Protein AF-A0A916HKD6-F1 (afdb_monomer)

Solvent-accessible surface area (backbone atoms only — not comparable to full-atom values): 30938 Å² total; per-residue (Å²): 142,80,74,64,63,62,53,51,51,52,51,53,52,51,50,53,53,54,55,63,73,72,63,88,86,63,81,75,52,59,61,55,48,50,50,51,52,49,51,52,51,51,53,47,52,54,49,51,66,72,70,66,74,76,74,79,41,57,72,29,23,25,26,80,84,35,27,80,86,79,29,80,22,38,88,93,34,16,16,36,40,67,50,59,36,58,72,70,51,49,70,57,11,33,33,41,30,47,62,38,78,42,83,43,64,35,68,41,74,64,67,75,81,81,56,49,26,38,34,42,33,38,72,66,30,31,94,48,19,33,38,34,12,79,45,56,30,23,17,30,39,37,31,37,24,42,39,36,45,35,14,32,21,26,24,31,3,6,37,82,87,46,104,72,30,0,12,19,33,29,35,50,52,80,86,61,79,36,34,40,39,42,29,48,26,36,26,31,50,8,32,88,46,8,21,36,35,36,38,56,34,43,36,29,40,39,32,36,28,43,29,33,50,11,24,4,20,38,38,42,36,24,61,40,90,41,87,35,63,22,37,40,29,25,24,42,26,32,49,8,46,36,77,33,3,20,31,33,37,37,36,38,93,87,26,49,35,38,36,40,38,31,21,24,31,24,30,50,6,29,13,45,43,2,0,14,30,24,37,49,25,51,34,39,37,41,32,13,21,29,22,32,76,22,38,31,76,78,41,34,31,16,63,20,78,71,34,73,79,46,46,66,29,17,24,34,36,56,74,46,86,53,46,75,43,66,59,13,38,52,60,77,58,47,52,70,40,58,92,82,69,36,70,44,57,37,100,84,25,72,33,61,50,44,22,56,74,83,82,54,64,65,41,32,54,91,60,51,58,46,53,48,80,94,30,23,29,29,16,19,44,53,51,72,75,87,74,41,81,46,48,23,44,55,47,37,48,53,52,63,55,30,48,43,72,37,66,37,36,45,53,69,54,51,83,46,71,61,40,72,58,31,32,37,34,34,38,21,60,45,95,87,39,65,81,40,84,73,44,69,78,35,78,67,54,59,49,77,45,81,50,60,77,81,40,39,39,29,33,31,39,25,24,27,26,66,61,70,28,61,30,74,65,78,49,95,70,42,59,30,50,28,34,18,38,50,37,54,86,78,36,47,40,42,65,48,57,89,74,80,66,45,47,74,69,38,56,41,37,37,40,36,39,49,31,25,77,20,82,44,62,18,54,26,43,36,45,28,50,47,37,86,53,38,42,76,43,85,90,45,69,48,45,77,60,60,77,58,46,79,38,74,88,41,64,99,53,10,21,44,38,38,59,44,78,32,37,42,90,51,67,40,41,39,34,35,33,30,30,32,36,88,84,46,63,79,60,51,60,50,61,38,51,34,41,37,29,46,66,78,84,50,72,45,76,36,64,24,72,44,71,48,28,77,86,81,77,82,82,78,80,77,86,129

Radius of gyration: 40.28 Å; Cα contacts (8 Å, |Δi|>4): 1820; chains: 1; bounding box: 93×78×125 Å

Sequence (624 aa):
MPNTVWGIMMIVVGYAISLLRRHILERSLLSKLKVVCLVVALLFSSWTALHTAVAQGKTWYVSTTGSDITGNGSAAAPFATIQHGVEEARNNDTVLVYPGTYYENVHVWGGAPPQPQVVIKSLSGPATTIIDGRNLDSVITVEAGTVTVEGFTLQNGGGSGLASAGYGIVVYPYWETNLVTIRHNVIKNNHDKGGVGIRGTSGSLIENNLIVSNVGGIDLDVSNTSTGQSVIRNNVIAFNQGAIGGLNLFACCGSTLHVDVINNTIISNTANYGGGVKLTATSARLANNIIAMNTAIYGGNDLYGTSPGAVIEFNDISDGQLAGISGNISSPPLLADPINGDYHLTANSQCINAGTATGAPLTDFEGDPRPYGSGVDVGADEFVWLSDNLAPVSSVASPMFADPDFTVSWQGNDQGGSGIDHFDLQVKDGLQGSWTDWLTHTHNLQATYNGNIGHTYYFQSRAIDHAGNIEPYPGGNGDTSTFVGPNLASSMKRVTLPSGDLSVGSLLTYTIIVRNTQSIDASSRLTDTLPAYTQYVTNSLTSSAEPASFDSGVGDNGAIVWNGSVSSATPVSITFEVELLTDAPANLPIHNTVFIDDGWNHVLTRLAFAPSHDVYLPLAMKSH

Mean predicted aligned error: 17.07 Å

Nearest PDB structures (foldseek):
  1edy-assembly1_A  TM=5.829E-01  e=2.324E-02  Rattus norvegicus
  7zlv-assembly1_i  TM=3.431E-01  e=4.569E-03  Escherichia phage T5
  6owo-assembly1_M  TM=2.989E-01  e=1.644E-03  Mus musculus
  4pbx-assembly1_A  TM=3.687E-01  e=6.460E-02  Homo sapiens
  8oe0-assembly1_D  TM=3.630E-01  e=6.166E-02  Mus musculus

Foldseek 3Di:
DPPPPVVVVCVVVVVVVVVVVPDDDDPVVVVVVVVVVVVVVVVVVVVVVVPPPPPQFAEFEEECPADLVPAPRDPVHHHNALQSVLVPGAANYEHEYEFDEHADQHELDDDDPPGGHYEYEYPAAAVGAEQAPQQDWASYEAADDEYEYYGHEQENWHHPPDPPTFESYEYHYDPDAYEYEYARYEFEHTEDDAHYEYEQHAQYEAELYEGEHGQAAYEDEHEYAYDHEYEHELYEQEHHHHQHANYEHYYDDPHAHHYEYYFAEFEHTEHQEQNRYEDPGAHYEYFLAEQDHAYHNNDDRRYHDDHNHYHYALAAGQVCPCDPPRLYHHDDQCFDCVVVPGRAGDPPGPQAQSGAPVPHDQAASVGHGPPQPDHGGRHRHHHNPPPLPDFKDKAKDFDQEAAQKGKIFMDIDDPSPQAWQAKWKWKFKDQPTDTDTPDDRDPDGMDIHGHDALIKMAMAMWTAGPSGHIGDIPDRRHRDIYHHAWDQPPKAKEWDWPPLADDAFTKIKIKTKGATQYQHKFQKKKKKAAWPQKAWDPPFKDKPDPDWDWACVPDPRTIIIDTDIHGNVDIMMIITIIGGHPPDDAQDKTKIKMWMDRNSPDIDIYIYIRGTHDDDDDPPPDDD

Structure (mmCIF, N/CA/C/O backbone):
data_AF-A0A916HKD6-F1
#
_entry.id   AF-A0A916HKD6-F1
#
loop_
_atom_site.group_PDB
_atom_site.id
_atom_site.type_symbol
_atom_site.label_atom_id
_atom_site.label_alt_id
_atom_site.label_comp_id
_atom_site.label_asym_id
_atom_site.label_entity_id
_atom_site.label_seq_id
_atom_site.pdbx_PDB_ins_code
_atom_site.Cartn_x
_atom_site.Cartn_y
_atom_site.Cartn_z
_atom_site.occupancy
_atom_site.B_iso_or_equiv
_atom_site.auth_seq_id
_atom_site.auth_comp_id
_atom_site.auth_asym_id
_atom_site.auth_atom_id
_atom_site.pdbx_PDB_model_num
ATOM 1 N N . MET A 1 1 ? 45.035 -23.681 4.556 1.00 39.91 1 MET A N 1
ATOM 2 C CA . MET A 1 1 ? 45.382 -24.897 3.786 1.00 39.91 1 MET A CA 1
ATOM 3 C C . MET A 1 1 ? 44.113 -25.460 3.131 1.00 39.91 1 MET A C 1
ATOM 5 O O . MET A 1 1 ? 43.395 -26.164 3.824 1.00 39.91 1 MET A O 1
ATOM 9 N N . PRO A 1 2 ? 43.791 -25.142 1.860 1.00 39.78 2 PRO A N 1
ATOM 10 C CA . PRO A 1 2 ? 42.601 -25.689 1.180 1.00 39.78 2 PRO A CA 1
ATOM 11 C C . PRO A 1 2 ? 42.894 -26.716 0.060 1.00 39.78 2 PRO A C 1
ATOM 13 O O . PRO A 1 2 ? 41.967 -27.254 -0.532 1.00 39.78 2 PRO A O 1
ATOM 16 N N . ASN A 1 3 ? 44.160 -27.034 -0.240 1.00 45.06 3 ASN A N 1
ATOM 17 C CA . ASN A 1 3 ? 44.518 -27.765 -1.470 1.00 45.06 3 ASN A CA 1
ATOM 18 C C . ASN A 1 3 ? 44.566 -29.304 -1.36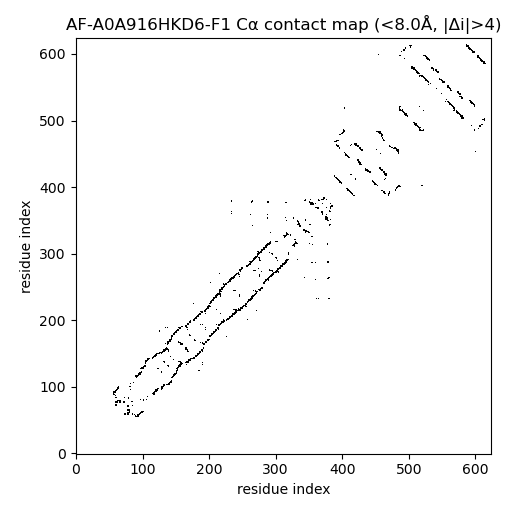5 1.00 45.06 3 ASN A C 1
ATOM 20 O O . ASN A 1 3 ? 44.939 -29.962 -2.331 1.00 45.06 3 ASN A O 1
ATOM 24 N N . THR A 1 4 ? 44.203 -29.917 -0.236 1.00 52.94 4 THR A N 1
ATOM 25 C CA . THR A 1 4 ? 44.327 -31.380 -0.064 1.00 52.94 4 THR A CA 1
ATOM 26 C C . THR A 1 4 ? 43.043 -32.154 -0.370 1.00 52.94 4 THR A C 1
ATOM 28 O O . THR A 1 4 ? 43.118 -33.264 -0.888 1.00 52.94 4 THR A O 1
ATOM 31 N N . VAL A 1 5 ? 41.861 -31.574 -0.141 1.00 47.94 5 VAL A N 1
ATOM 32 C CA . VAL A 1 5 ? 40.575 -32.281 -0.326 1.00 47.94 5 VAL A CA 1
ATOM 33 C C . VAL A 1 5 ? 40.199 -32.399 -1.806 1.00 47.94 5 VAL A C 1
ATOM 35 O O . VAL A 1 5 ? 39.831 -33.478 -2.265 1.00 47.94 5 VAL A O 1
ATOM 38 N N . TRP A 1 6 ? 40.394 -31.329 -2.584 1.00 46.09 6 TRP A N 1
ATOM 39 C CA . TRP A 1 6 ? 40.156 -31.329 -4.035 1.00 46.09 6 TRP A CA 1
ATOM 40 C C . TRP A 1 6 ? 41.088 -32.304 -4.775 1.00 46.09 6 TRP A C 1
ATOM 42 O O . TRP A 1 6 ? 40.670 -32.998 -5.701 1.00 46.09 6 TRP A O 1
ATOM 52 N N . GLY A 1 7 ? 42.337 -32.427 -4.307 1.00 50.22 7 GLY A N 1
ATOM 53 C CA . GLY A 1 7 ? 43.305 -33.397 -4.823 1.00 50.22 7 GLY A CA 1
ATOM 54 C C . GLY A 1 7 ? 42.877 -34.847 -4.582 1.00 50.22 7 GLY A C 1
ATOM 55 O O . GLY A 1 7 ? 42.952 -35.669 -5.492 1.00 50.22 7 GLY A O 1
ATOM 56 N N . ILE A 1 8 ? 42.353 -35.159 -3.392 1.00 54.06 8 ILE A N 1
ATOM 57 C CA . ILE A 1 8 ? 41.837 -36.499 -3.068 1.00 54.06 8 ILE A CA 1
ATOM 58 C C . ILE A 1 8 ? 40.579 -36.812 -3.895 1.00 54.06 8 ILE A C 1
ATOM 60 O O . ILE A 1 8 ? 40.445 -37.922 -4.410 1.00 54.06 8 ILE A O 1
ATOM 64 N N . MET A 1 9 ? 39.695 -35.830 -4.102 1.00 49.28 9 MET A N 1
ATOM 65 C CA . MET A 1 9 ? 38.467 -35.996 -4.889 1.00 49.28 9 MET A CA 1
ATOM 66 C C . MET A 1 9 ? 38.764 -36.296 -6.367 1.00 49.28 9 MET A C 1
ATOM 68 O O . MET A 1 9 ? 38.179 -37.213 -6.943 1.00 49.28 9 MET A O 1
ATOM 72 N N . MET A 1 10 ? 39.745 -35.605 -6.958 1.00 58.91 10 MET A N 1
ATOM 73 C CA . MET A 1 10 ? 40.203 -35.863 -8.330 1.00 58.91 10 MET A CA 1
ATOM 74 C C . MET A 1 10 ? 40.875 -37.235 -8.479 1.00 58.91 10 MET A C 1
ATOM 76 O O . MET A 1 10 ? 40.691 -37.899 -9.501 1.00 58.91 10 MET A O 1
ATOM 80 N N . ILE A 1 11 ? 41.597 -37.707 -7.455 1.00 59.84 11 ILE A N 1
ATOM 81 C CA . ILE A 1 11 ? 42.184 -39.057 -7.440 1.00 59.84 11 ILE A CA 1
ATOM 82 C C . ILE A 1 11 ? 41.083 -40.125 -7.410 1.00 59.84 11 ILE A C 1
ATOM 84 O O . ILE A 1 11 ? 41.151 -41.087 -8.174 1.00 59.84 11 ILE A O 1
ATOM 88 N N . VAL A 1 12 ? 40.043 -39.949 -6.589 1.00 58.47 12 VAL A N 1
ATOM 89 C CA . VAL A 1 12 ? 38.926 -40.906 -6.474 1.00 58.47 12 VAL A CA 1
ATOM 90 C C . VAL A 1 12 ? 38.093 -40.956 -7.759 1.00 58.47 12 VAL A C 1
ATOM 92 O O . VAL A 1 12 ? 37.780 -42.046 -8.245 1.00 58.47 12 VAL A O 1
ATOM 95 N N . VAL A 1 13 ? 37.794 -39.801 -8.361 1.00 62.00 13 VAL A N 1
ATOM 96 C CA . VAL A 1 13 ? 37.071 -39.718 -9.642 1.00 62.00 13 VAL A CA 1
ATOM 97 C C . VAL A 1 13 ? 37.910 -40.302 -10.784 1.00 62.00 13 VAL A C 1
ATOM 99 O O . VAL A 1 13 ? 37.403 -41.092 -11.581 1.00 62.00 13 VAL A O 1
ATOM 102 N N . GLY A 1 14 ? 39.214 -40.009 -10.823 1.00 62.34 14 GLY A N 1
ATOM 103 C CA . GLY A 1 14 ? 40.142 -40.602 -11.789 1.00 62.34 14 GLY A CA 1
ATOM 104 C C . GLY A 1 14 ? 40.241 -42.127 -11.665 1.00 62.34 14 GLY A C 1
ATOM 105 O O . GLY A 1 14 ? 40.263 -42.833 -12.676 1.00 62.34 14 GLY A O 1
ATOM 106 N N . TYR A 1 15 ? 40.224 -42.657 -10.438 1.00 58.28 15 TYR A N 1
ATOM 107 C CA . TYR A 1 15 ? 40.239 -44.100 -10.179 1.00 58.28 15 TYR A CA 1
ATOM 108 C C . TYR A 1 15 ? 38.926 -44.778 -10.604 1.00 58.28 15 TYR A C 1
ATOM 110 O O . TYR A 1 15 ? 38.953 -45.855 -11.204 1.00 58.28 15 TYR A O 1
ATOM 118 N N . ALA A 1 16 ? 37.780 -44.128 -10.376 1.00 53.81 16 ALA A N 1
ATOM 119 C CA . ALA A 1 16 ? 36.469 -44.614 -10.809 1.00 53.81 16 ALA A CA 1
ATOM 120 C C . ALA A 1 16 ? 36.347 -44.667 -12.344 1.00 53.81 16 ALA A C 1
ATOM 122 O O . ALA A 1 16 ? 35.888 -45.668 -12.895 1.00 53.81 16 ALA A O 1
ATOM 123 N N . ILE A 1 17 ? 36.834 -43.640 -13.046 1.00 60.00 17 ILE A N 1
ATOM 124 C CA . ILE A 1 17 ? 36.842 -43.586 -14.519 1.00 60.00 17 ILE A CA 1
ATOM 125 C C . ILE A 1 17 ? 37.814 -44.627 -15.109 1.00 60.00 17 ILE A C 1
ATOM 127 O O . ILE A 1 17 ? 37.510 -45.260 -16.123 1.00 60.00 17 ILE A O 1
ATOM 131 N N . SER A 1 18 ? 38.959 -44.857 -14.457 1.00 56.38 18 SER A N 1
ATOM 132 C CA . SER A 1 18 ? 39.926 -45.908 -14.818 1.00 56.38 18 SER A CA 1
ATOM 133 C C . SER A 1 18 ? 39.332 -47.321 -14.697 1.00 56.38 18 SER A C 1
ATOM 135 O O . SER A 1 18 ? 39.503 -48.146 -15.599 1.00 56.38 18 SER A O 1
ATOM 137 N N . LEU A 1 19 ? 38.567 -47.582 -13.630 1.00 53.28 19 LEU A N 1
ATOM 138 C CA . LEU A 1 19 ? 37.839 -48.841 -13.427 1.00 53.28 19 LEU A CA 1
ATOM 139 C C . LEU A 1 19 ? 36.729 -49.045 -14.472 1.00 53.28 19 LEU A C 1
ATOM 141 O O . LEU A 1 19 ? 36.578 -50.149 -14.993 1.00 53.28 19 LEU A O 1
ATOM 145 N N . LEU A 1 20 ? 36.015 -47.976 -14.842 1.00 52.94 20 LEU A N 1
ATOM 146 C CA . LEU A 1 20 ? 34.985 -47.981 -15.891 1.00 52.94 20 LEU A CA 1
ATOM 147 C C . LEU A 1 20 ? 35.549 -48.263 -17.292 1.00 52.94 20 LEU A C 1
ATOM 149 O O . LEU A 1 20 ? 34.879 -48.896 -18.104 1.00 52.94 20 LEU A O 1
ATOM 153 N N . ARG A 1 21 ? 36.788 -47.842 -17.583 1.00 53.69 21 ARG A N 1
ATOM 154 C CA . ARG A 1 21 ? 37.429 -48.091 -18.887 1.00 53.69 21 ARG A CA 1
ATOM 155 C C . ARG A 1 21 ? 37.943 -49.516 -19.080 1.00 53.69 21 ARG A C 1
ATOM 157 O O . ARG A 1 21 ? 38.182 -49.893 -20.224 1.00 53.69 21 ARG A O 1
ATOM 164 N N . ARG A 1 22 ? 38.161 -50.299 -18.016 1.00 53.56 22 ARG A N 1
ATOM 165 C CA . ARG A 1 22 ? 38.817 -51.613 -18.146 1.00 53.56 22 ARG A CA 1
ATOM 166 C C . ARG A 1 22 ? 37.880 -52.814 -18.200 1.00 53.56 22 ARG A C 1
ATOM 168 O O . ARG A 1 22 ? 38.321 -53.820 -18.749 1.00 53.56 22 ARG A O 1
ATOM 175 N N . HIS A 1 23 ? 36.655 -52.787 -17.671 1.00 51.88 23 HIS A N 1
ATOM 176 C CA . HIS A 1 23 ? 35.845 -54.013 -17.535 1.00 51.88 23 HIS A CA 1
ATOM 177 C C . HIS A 1 23 ? 34.402 -53.836 -18.031 1.00 51.88 23 HIS A C 1
ATOM 179 O O . HIS A 1 23 ? 33.564 -53.219 -17.378 1.00 51.88 23 HIS A O 1
ATOM 185 N N . ILE A 1 24 ? 34.112 -54.438 -19.187 1.00 51.66 24 ILE A N 1
ATOM 186 C CA . ILE A 1 24 ? 32.761 -54.654 -19.704 1.00 51.66 24 ILE A CA 1
ATOM 187 C C . ILE A 1 24 ? 32.239 -55.979 -19.109 1.00 51.66 24 ILE A C 1
ATOM 189 O O . ILE A 1 24 ? 32.837 -57.025 -19.333 1.00 51.66 24 ILE A O 1
ATOM 193 N N . LEU A 1 25 ? 31.107 -55.897 -18.392 1.00 51.06 25 LEU A N 1
ATOM 194 C CA . LEU A 1 25 ? 30.168 -56.976 -18.016 1.00 51.06 25 LEU A CA 1
ATOM 195 C C . LEU A 1 25 ? 30.582 -58.005 -16.936 1.00 51.06 25 LEU A C 1
ATOM 197 O O . LEU A 1 25 ? 30.851 -59.151 -17.261 1.00 51.06 25 LEU A O 1
ATOM 201 N N . GLU A 1 26 ? 30.401 -57.682 -15.645 1.00 50.34 26 GLU A N 1
ATOM 202 C CA . GLU A 1 26 ? 30.027 -58.689 -14.626 1.00 50.34 26 GLU A CA 1
ATOM 203 C C . GLU A 1 26 ? 29.078 -58.118 -13.551 1.00 50.34 26 GLU A C 1
ATOM 205 O O . GLU A 1 26 ? 29.268 -57.019 -13.028 1.00 50.34 26 GLU A O 1
ATOM 210 N N . ARG A 1 27 ? 28.043 -58.889 -13.175 1.00 54.34 27 ARG A N 1
ATOM 211 C CA . ARG A 1 27 ? 26.976 -58.483 -12.230 1.00 54.34 27 ARG A CA 1
ATOM 212 C C . ARG A 1 27 ? 27.465 -58.172 -10.803 1.00 54.34 27 ARG A C 1
ATOM 214 O O . ARG A 1 27 ? 26.739 -57.515 -10.060 1.00 54.34 27 ARG A O 1
ATOM 221 N N . SER A 1 28 ? 28.676 -58.585 -10.416 1.00 56.78 28 SER A N 1
ATOM 222 C CA . SER A 1 28 ? 29.250 -58.306 -9.086 1.00 56.78 28 SER A CA 1
ATOM 223 C C . SER A 1 28 ? 29.725 -56.852 -8.909 1.00 56.78 28 SER A C 1
ATOM 225 O O . SER A 1 28 ? 29.883 -56.384 -7.780 1.00 56.78 28 SER A O 1
ATOM 227 N N . LEU A 1 29 ? 29.905 -56.107 -10.008 1.00 52.56 29 LEU A N 1
ATOM 228 C CA . LEU A 1 29 ? 30.299 -54.694 -9.996 1.00 52.56 29 LEU A CA 1
ATOM 229 C C . LEU A 1 29 ? 29.132 -53.755 -9.665 1.00 52.56 29 LEU A C 1
ATOM 231 O O . LEU A 1 29 ? 29.345 -52.728 -9.030 1.00 52.56 29 LEU A O 1
ATOM 235 N N . LEU A 1 30 ? 27.897 -54.121 -10.020 1.00 52.62 30 LEU A N 1
ATOM 236 C CA . LEU A 1 30 ? 26.699 -53.303 -9.779 1.00 52.62 30 LEU A CA 1
ATOM 237 C C . LEU A 1 30 ? 26.395 -53.114 -8.286 1.00 52.62 30 LEU A C 1
ATOM 239 O O . LEU A 1 30 ? 25.963 -52.036 -7.883 1.00 52.62 30 LEU A O 1
ATOM 243 N N . SER A 1 31 ? 26.637 -54.130 -7.452 1.00 52.28 31 SER A N 1
ATOM 244 C CA . SER A 1 31 ? 26.456 -54.006 -5.999 1.00 52.28 31 SER A CA 1
ATOM 245 C C . SER A 1 31 ? 27.538 -53.128 -5.366 1.00 52.28 31 SER A C 1
ATOM 247 O O . SER A 1 31 ? 27.228 -52.298 -4.517 1.00 52.28 31 SER A O 1
ATOM 249 N N . LYS A 1 32 ? 28.789 -53.235 -5.832 1.00 53.72 32 LYS A N 1
ATOM 250 C CA . LYS A 1 32 ? 29.903 -52.391 -5.373 1.00 53.72 32 LYS A CA 1
ATOM 251 C C . LYS A 1 32 ? 29.753 -50.936 -5.830 1.00 53.72 32 LYS A C 1
ATOM 253 O O . LYS A 1 32 ? 30.024 -50.032 -5.047 1.00 53.72 32 LYS A O 1
ATOM 258 N N . LEU A 1 33 ? 29.244 -50.700 -7.043 1.00 54.16 33 LEU A N 1
ATOM 259 C CA . LEU A 1 33 ? 28.963 -49.359 -7.566 1.00 54.16 33 LEU A CA 1
ATOM 260 C C . LEU A 1 33 ? 27.836 -48.672 -6.782 1.00 54.16 33 LEU A C 1
ATOM 262 O O . LEU A 1 33 ? 27.954 -47.496 -6.460 1.00 54.16 33 LEU A O 1
ATOM 266 N N . LYS A 1 34 ? 26.792 -49.415 -6.384 1.00 54.75 34 LYS A N 1
ATOM 267 C CA . LYS A 1 34 ? 25.731 -48.900 -5.500 1.00 54.75 34 LYS A CA 1
ATOM 268 C C . LYS A 1 34 ? 26.271 -48.463 -4.141 1.00 54.75 34 LYS A C 1
ATOM 270 O O . LYS A 1 34 ? 25.868 -47.415 -3.655 1.00 54.75 34 LYS A O 1
ATOM 275 N N . VAL A 1 35 ? 27.198 -49.222 -3.552 1.00 57.81 35 VAL A N 1
ATOM 276 C CA . VAL A 1 35 ? 27.826 -48.863 -2.268 1.00 57.81 35 VAL A CA 1
ATOM 277 C C . VAL A 1 35 ? 28.715 -47.625 -2.414 1.00 57.81 35 VAL A C 1
ATOM 279 O O . VAL A 1 35 ? 28.642 -46.735 -1.576 1.00 57.81 35 VAL A O 1
ATOM 282 N N . VAL A 1 36 ? 29.491 -47.511 -3.496 1.00 60.09 36 VAL A N 1
ATOM 283 C CA . VAL A 1 36 ? 30.305 -46.311 -3.770 1.00 60.09 36 VAL A CA 1
ATOM 284 C C . VAL A 1 36 ? 29.420 -45.086 -4.014 1.00 60.09 36 VAL A C 1
ATOM 286 O O . VAL A 1 36 ? 29.677 -44.039 -3.430 1.00 60.09 36 VAL A O 1
ATOM 289 N N . CYS A 1 37 ? 28.343 -45.208 -4.794 1.00 58.88 37 CYS A N 1
ATOM 290 C CA . CYS A 1 37 ? 27.375 -44.127 -4.994 1.00 58.88 37 CYS A CA 1
ATOM 291 C C . CYS A 1 37 ? 26.660 -43.737 -3.694 1.00 58.88 37 CYS A C 1
ATOM 293 O O . CYS A 1 37 ? 26.439 -42.553 -3.474 1.00 58.88 37 CYS A O 1
ATOM 295 N N . LEU A 1 38 ? 26.342 -44.696 -2.816 1.00 59.00 38 LEU A N 1
ATOM 296 C CA . LEU A 1 38 ? 25.726 -44.426 -1.515 1.00 59.00 38 LEU A CA 1
ATOM 297 C C . LEU A 1 38 ? 26.699 -43.706 -0.570 1.00 59.00 38 LEU A C 1
ATOM 299 O O . LEU A 1 38 ? 26.305 -42.764 0.103 1.00 59.00 38 LEU A O 1
ATOM 303 N N . VAL A 1 39 ? 27.975 -44.100 -0.549 1.00 62.84 39 VAL A N 1
ATOM 304 C CA . VAL A 1 39 ? 29.012 -43.434 0.257 1.00 62.84 39 VAL A CA 1
ATOM 305 C C . VAL A 1 39 ? 29.306 -42.031 -0.280 1.00 62.84 39 VAL A C 1
ATOM 307 O O . VAL A 1 39 ? 29.416 -41.100 0.509 1.00 62.84 39 VAL A O 1
ATOM 310 N N . VAL A 1 40 ? 29.358 -41.844 -1.603 1.00 61.56 40 VAL A N 1
ATOM 311 C CA . VAL A 1 40 ? 29.490 -40.516 -2.228 1.00 61.56 40 VAL A CA 1
ATOM 312 C C . VAL A 1 40 ? 28.261 -39.653 -1.946 1.00 61.56 40 VAL A C 1
ATOM 314 O O . VAL A 1 40 ? 28.429 -38.489 -1.610 1.00 61.56 40 VAL A O 1
ATOM 317 N N . ALA A 1 41 ? 27.047 -40.209 -2.005 1.00 58.56 41 ALA A N 1
ATOM 318 C CA . ALA A 1 41 ? 25.814 -39.494 -1.675 1.00 58.56 41 ALA A CA 1
ATOM 319 C C . ALA A 1 41 ? 25.738 -39.121 -0.187 1.00 58.56 41 ALA A C 1
ATOM 321 O O . ALA A 1 41 ? 25.323 -38.014 0.137 1.00 58.56 41 ALA A O 1
ATOM 322 N N . LEU A 1 42 ? 26.193 -39.997 0.715 1.00 57.78 42 LEU A N 1
ATOM 323 C CA . LEU A 1 42 ? 26.252 -39.719 2.150 1.00 57.78 42 LEU A CA 1
ATOM 324 C C . LEU A 1 42 ? 27.310 -38.656 2.478 1.00 57.78 42 LEU A C 1
ATOM 326 O O . LEU A 1 42 ? 27.021 -37.755 3.261 1.00 57.78 42 LEU A O 1
ATOM 330 N N . LEU A 1 43 ? 28.480 -38.696 1.831 1.00 54.00 43 LEU A N 1
ATOM 331 C CA . LEU A 1 43 ? 29.519 -37.664 1.947 1.00 54.00 43 LEU A CA 1
ATOM 332 C C . LEU A 1 43 ? 29.097 -36.328 1.309 1.00 54.00 43 LEU A C 1
ATOM 334 O O . LEU A 1 43 ? 29.450 -35.275 1.828 1.00 54.00 43 LEU A O 1
ATOM 338 N N . PHE A 1 44 ? 28.306 -36.350 0.230 1.00 53.34 44 PHE A N 1
ATOM 339 C CA . PHE A 1 44 ? 27.672 -35.151 -0.328 1.00 53.34 44 PHE A CA 1
ATOM 340 C C . PHE A 1 44 ? 26.610 -34.594 0.619 1.00 53.34 44 PHE A C 1
ATOM 342 O O . PHE A 1 44 ? 26.592 -33.395 0.850 1.00 53.34 44 PHE A O 1
ATOM 349 N N . SER A 1 45 ? 25.772 -35.451 1.210 1.00 51.72 45 SER A N 1
ATOM 350 C CA . SER A 1 45 ? 24.705 -35.031 2.126 1.00 51.72 45 SER A CA 1
ATOM 351 C C . SER A 1 45 ? 25.245 -34.455 3.438 1.00 51.72 45 SER A C 1
ATOM 353 O O . SER A 1 45 ? 24.686 -33.498 3.969 1.00 51.72 45 SER A O 1
ATOM 355 N N . SER A 1 46 ? 26.372 -34.980 3.934 1.00 46.31 46 SER A N 1
ATOM 356 C CA . SER A 1 46 ? 27.067 -34.428 5.095 1.00 46.31 46 SER A CA 1
ATOM 357 C C . SER A 1 46 ? 27.877 -33.178 4.747 1.00 46.31 46 SER A C 1
ATOM 359 O O . SER A 1 46 ? 28.003 -32.307 5.599 1.00 46.31 46 SER A O 1
ATOM 361 N N . TRP A 1 47 ? 28.350 -33.017 3.503 1.00 46.50 47 TRP A N 1
ATOM 362 C CA . TRP A 1 47 ? 28.965 -31.770 3.030 1.00 46.50 47 TRP A CA 1
ATOM 363 C C . TRP A 1 47 ? 27.927 -30.656 2.820 1.00 46.50 47 TRP A C 1
ATOM 365 O O . TRP A 1 47 ? 28.158 -29.535 3.269 1.00 46.50 47 TRP A O 1
ATOM 375 N N . THR A 1 48 ? 26.756 -30.958 2.246 1.00 43.00 48 THR A N 1
ATOM 376 C CA . THR A 1 48 ? 25.643 -30.000 2.132 1.00 43.00 48 THR A CA 1
ATOM 377 C C . THR A 1 48 ? 25.097 -29.619 3.507 1.00 43.00 48 THR A C 1
ATOM 379 O O . THR A 1 48 ? 24.876 -28.442 3.766 1.00 43.00 48 THR A O 1
ATOM 382 N N . ALA A 1 49 ? 24.979 -30.575 4.435 1.00 43.38 49 ALA A N 1
ATOM 383 C CA . ALA A 1 49 ? 24.522 -30.300 5.799 1.00 43.38 49 ALA A CA 1
ATOM 384 C C . ALA A 1 49 ? 25.535 -29.501 6.644 1.00 43.38 49 ALA A C 1
ATOM 386 O O . ALA A 1 49 ? 25.131 -28.825 7.585 1.00 43.38 49 ALA A O 1
ATOM 387 N N . LEU A 1 50 ? 26.832 -29.535 6.307 1.00 41.72 50 LEU A N 1
ATOM 388 C CA . LEU A 1 50 ? 27.868 -28.749 6.990 1.00 41.72 50 LEU A CA 1
ATOM 389 C C . LEU A 1 50 ? 28.134 -27.376 6.334 1.00 41.72 50 LEU A C 1
ATOM 391 O O . LEU A 1 50 ? 28.975 -26.641 6.841 1.00 41.72 50 LEU A O 1
ATOM 395 N N . HIS A 1 51 ? 27.472 -27.029 5.217 1.00 49.41 51 HIS A N 1
ATOM 396 C CA . HIS A 1 51 ? 27.682 -25.759 4.489 1.00 49.41 51 HIS A CA 1
ATOM 397 C C . HIS A 1 51 ? 26.414 -24.950 4.162 1.00 49.41 51 HIS A C 1
ATOM 399 O O . HIS A 1 51 ? 26.519 -23.922 3.500 1.00 49.41 51 HIS A O 1
ATOM 405 N N . THR A 1 52 ? 25.230 -25.319 4.657 1.00 44.09 52 THR A N 1
ATOM 406 C CA . THR A 1 52 ? 24.030 -24.466 4.526 1.00 44.09 52 THR A CA 1
ATOM 407 C C . THR A 1 52 ? 23.291 -24.281 5.846 1.00 44.09 52 THR A C 1
ATOM 409 O O . THR A 1 52 ? 22.079 -24.454 5.926 1.00 44.09 52 THR A O 1
ATOM 412 N N . ALA A 1 53 ? 24.015 -23.885 6.887 1.00 43.25 53 ALA A N 1
ATOM 413 C CA . ALA A 1 53 ? 23.446 -22.960 7.856 1.00 43.25 53 ALA A CA 1
ATOM 414 C C . ALA A 1 53 ? 23.982 -21.576 7.480 1.00 43.25 53 ALA A C 1
ATOM 416 O O . ALA A 1 53 ? 25.054 -21.181 7.934 1.00 43.25 53 ALA A O 1
ATOM 417 N N . VAL A 1 54 ? 23.285 -20.859 6.590 1.00 52.03 54 VAL A N 1
ATOM 418 C CA . VAL A 1 54 ? 23.470 -19.403 6.533 1.00 52.03 54 VAL A CA 1
ATOM 419 C C . VAL A 1 54 ? 23.022 -18.923 7.906 1.00 52.03 54 VAL A C 1
ATOM 421 O O . VAL A 1 54 ? 21.858 -19.099 8.264 1.00 52.03 54 VAL A O 1
ATOM 424 N N . ALA A 1 55 ? 23.956 -18.443 8.725 1.00 54.81 55 ALA A N 1
ATOM 425 C CA . ALA A 1 55 ? 23.597 -17.829 9.991 1.00 54.81 55 ALA A CA 1
ATOM 426 C C . ALA A 1 55 ? 22.605 -16.701 9.679 1.00 54.81 55 ALA A C 1
ATOM 428 O O . ALA A 1 55 ? 22.912 -15.823 8.875 1.00 54.81 55 ALA A O 1
ATOM 429 N N . GLN A 1 56 ? 21.401 -16.773 10.247 1.00 67.25 56 GLN A N 1
ATOM 430 C CA . GLN A 1 56 ? 20.413 -15.711 10.117 1.00 67.25 56 GLN A CA 1
ATOM 431 C C . GLN A 1 56 ? 21.048 -14.424 10.653 1.00 67.25 56 GLN A C 1
ATOM 433 O O . GLN A 1 56 ? 21.489 -14.399 11.804 1.00 67.25 56 GLN A O 1
ATOM 438 N N . GLY A 1 57 ? 21.158 -13.401 9.804 1.00 80.62 57 GLY A N 1
ATOM 439 C CA . GLY A 1 57 ? 21.734 -12.124 10.210 1.00 80.62 57 GLY A CA 1
ATOM 440 C C . GLY A 1 57 ? 20.908 -11.465 11.308 1.00 80.62 57 GLY A C 1
ATOM 441 O O . GLY A 1 57 ? 19.710 -11.724 11.467 1.00 80.62 57 GLY A O 1
ATOM 442 N N . LYS A 1 58 ? 21.567 -10.635 12.108 1.00 91.56 58 LYS A N 1
ATOM 443 C CA . LYS A 1 58 ? 20.957 -9.920 13.224 1.00 91.56 58 LYS A CA 1
ATOM 444 C C . LYS A 1 58 ? 20.073 -8.786 12.700 1.00 91.56 58 LYS A C 1
ATOM 446 O O . LYS A 1 58 ? 20.381 -8.150 11.696 1.00 91.56 58 LYS A O 1
ATOM 451 N N . THR A 1 59 ? 18.983 -8.500 13.409 1.00 96.31 59 THR A N 1
ATOM 452 C CA . THR A 1 59 ? 18.168 -7.303 13.168 1.00 96.31 59 THR A CA 1
ATOM 453 C C . THR A 1 59 ? 18.563 -6.187 14.130 1.00 96.31 59 THR A C 1
ATOM 455 O O . THR A 1 59 ? 18.562 -6.388 15.347 1.00 96.31 59 THR A O 1
ATOM 458 N N . TRP A 1 60 ? 18.863 -5.019 13.574 1.00 97.31 60 TRP A N 1
ATOM 459 C CA . TRP A 1 60 ? 19.140 -3.767 14.265 1.00 97.31 60 TRP A CA 1
ATOM 460 C C . TRP A 1 60 ? 17.937 -2.836 14.113 1.00 97.31 60 TRP A C 1
ATOM 462 O O . TRP A 1 60 ? 17.519 -2.551 12.996 1.00 97.31 60 TRP A O 1
ATOM 472 N N . TYR A 1 61 ? 17.359 -2.395 15.226 1.00 98.50 61 TYR A N 1
ATOM 473 C CA . TYR A 1 61 ? 16.150 -1.571 15.244 1.00 98.50 61 TYR A CA 1
ATOM 474 C C . TYR A 1 61 ? 16.512 -0.090 15.361 1.00 98.50 61 TYR A C 1
ATOM 476 O O . TYR A 1 61 ? 17.295 0.281 16.239 1.00 98.50 61 TYR A O 1
ATOM 484 N N . VAL A 1 62 ? 15.906 0.744 14.516 1.00 98.75 62 VAL A N 1
ATOM 485 C CA . VAL A 1 62 ? 16.110 2.202 14.472 1.00 98.75 62 VAL A CA 1
ATOM 486 C C . VAL A 1 62 ? 14.768 2.915 14.652 1.00 98.75 62 VAL A C 1
ATOM 488 O O . VAL A 1 62 ? 13.782 2.530 14.024 1.00 98.75 62 VAL A O 1
ATOM 491 N N . SER A 1 63 ? 14.716 3.934 15.513 1.00 98.56 63 SER A N 1
ATOM 492 C CA . SER A 1 63 ? 13.526 4.753 15.792 1.00 98.56 63 SER A CA 1
ATOM 493 C C . SER A 1 63 ? 13.915 6.213 16.013 1.00 98.56 63 SER A C 1
ATOM 495 O O . SER A 1 63 ? 14.905 6.485 16.685 1.00 98.56 63 SER A O 1
ATOM 497 N N . THR A 1 64 ? 13.075 7.161 15.592 1.00 98.00 64 THR A N 1
ATOM 498 C CA . THR A 1 64 ? 13.253 8.602 15.883 1.00 98.00 64 THR A CA 1
ATOM 499 C C . THR A 1 64 ? 13.251 8.942 17.382 1.00 98.00 64 THR A C 1
ATOM 501 O O . THR A 1 64 ? 13.709 10.011 17.779 1.00 98.00 64 THR A O 1
ATOM 504 N N . THR A 1 65 ? 12.761 8.034 18.230 1.00 97.62 65 THR A N 1
ATOM 505 C CA . THR A 1 65 ? 12.790 8.128 19.702 1.00 97.62 65 THR A CA 1
ATOM 506 C C .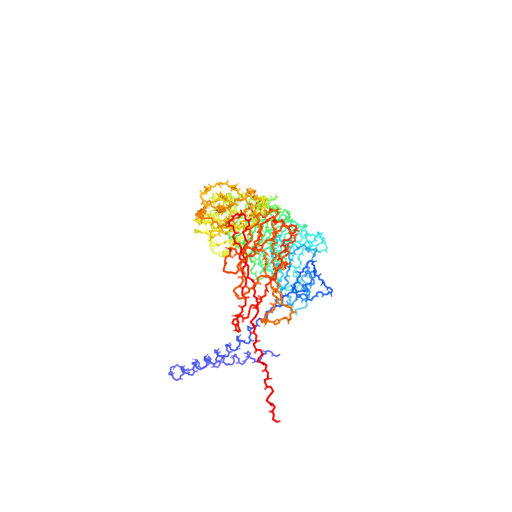 THR A 1 65 ? 13.905 7.298 20.353 1.00 97.62 65 THR A C 1
ATOM 508 O O . THR A 1 65 ? 13.970 7.217 21.581 1.00 97.62 65 THR A O 1
ATOM 511 N N . GLY A 1 66 ? 14.752 6.649 19.547 1.00 97.81 66 GLY A N 1
ATOM 512 C CA . GLY A 1 66 ? 15.888 5.847 19.996 1.00 97.81 66 GLY A CA 1
ATOM 513 C C . GLY A 1 66 ? 17.066 6.685 20.499 1.00 97.81 66 GLY A C 1
ATOM 514 O O . GLY A 1 66 ? 16.964 7.893 20.713 1.00 97.81 66 GLY A O 1
ATOM 515 N N . SER A 1 67 ? 18.212 6.035 20.707 1.00 98.19 67 SER A N 1
ATOM 516 C CA . SER A 1 67 ? 19.448 6.697 21.150 1.00 98.19 67 SER A CA 1
ATOM 517 C C . SER A 1 67 ? 20.678 5.966 20.627 1.00 98.19 67 SER A C 1
ATOM 519 O O . SER A 1 67 ? 20.836 4.780 20.893 1.00 98.19 67 SER A O 1
ATOM 521 N N . ASP A 1 68 ? 21.596 6.674 19.971 1.00 97.69 68 ASP A N 1
ATOM 522 C CA . ASP A 1 68 ? 22.889 6.102 19.547 1.00 97.69 68 ASP A CA 1
ATOM 523 C C . ASP A 1 68 ? 23.915 6.050 20.694 1.00 97.69 68 ASP A C 1
ATOM 525 O O . ASP A 1 68 ? 24.985 5.468 20.566 1.00 97.69 68 ASP A O 1
ATOM 529 N N . ILE A 1 69 ? 23.604 6.664 21.844 1.00 97.31 69 ILE A N 1
ATOM 530 C CA . ILE A 1 69 ? 24.481 6.655 23.028 1.00 97.31 69 ILE A CA 1
ATOM 531 C C . ILE A 1 69 ? 24.107 5.509 23.972 1.00 97.31 69 ILE A C 1
ATOM 533 O O . ILE A 1 69 ? 24.973 4.879 24.576 1.00 97.31 69 ILE A O 1
ATOM 537 N N . THR A 1 70 ? 22.806 5.277 24.155 1.00 96.75 70 THR A N 1
ATOM 538 C CA . THR A 1 70 ? 22.277 4.336 25.158 1.00 96.75 70 THR A CA 1
ATOM 539 C C . THR A 1 70 ? 21.465 3.195 24.557 1.00 96.75 70 THR A C 1
ATOM 541 O O . THR A 1 70 ? 21.191 2.223 25.260 1.00 96.75 70 THR A O 1
ATOM 544 N N . GLY A 1 71 ? 21.038 3.308 23.299 1.00 95.81 71 GLY A N 1
ATOM 545 C CA . GLY A 1 71 ? 20.398 2.219 22.573 1.00 95.81 71 GLY A CA 1
ATOM 546 C C . GLY A 1 71 ? 21.407 1.119 22.264 1.00 95.81 71 GLY A C 1
ATOM 547 O O . GLY A 1 71 ? 22.596 1.365 22.094 1.00 95.81 71 GLY A O 1
ATOM 548 N N . ASN A 1 72 ? 20.929 -0.120 22.219 1.00 95.69 72 ASN A N 1
ATOM 549 C CA . ASN A 1 72 ? 21.739 -1.286 21.853 1.00 95.69 72 ASN A CA 1
ATOM 550 C C . ASN A 1 72 ? 21.273 -1.922 20.531 1.00 95.69 72 ASN A C 1
ATOM 552 O O . ASN A 1 72 ? 21.680 -3.040 20.201 1.00 95.69 72 ASN A O 1
ATOM 556 N N . GLY A 1 73 ? 20.373 -1.230 19.823 1.00 94.50 73 GLY A N 1
ATOM 557 C CA . GLY A 1 73 ? 19.807 -1.632 18.544 1.00 94.50 73 GLY A CA 1
ATOM 558 C C . GLY A 1 73 ? 18.842 -2.812 18.630 1.00 94.50 73 GLY A C 1
ATOM 559 O O . GLY A 1 73 ? 18.568 -3.443 17.614 1.00 94.50 73 GLY A O 1
ATOM 560 N N . SER A 1 74 ? 18.328 -3.138 19.820 1.00 97.19 74 SER A N 1
ATOM 561 C CA . SER A 1 74 ? 17.195 -4.060 19.991 1.00 97.19 74 SER A CA 1
ATOM 562 C C . SER A 1 74 ? 15.858 -3.321 19.882 1.00 97.19 74 SER A C 1
ATOM 564 O O . SER A 1 74 ? 15.805 -2.110 20.064 1.00 97.19 74 SER A O 1
ATOM 566 N N . ALA A 1 75 ? 14.753 -4.044 19.675 1.00 96.31 75 ALA A N 1
ATOM 567 C CA . ALA A 1 75 ? 13.415 -3.442 19.609 1.00 96.31 75 ALA A CA 1
ATOM 568 C C . ALA A 1 75 ? 13.037 -2.639 20.873 1.00 96.31 75 ALA A C 1
ATOM 570 O O . ALA A 1 75 ? 12.303 -1.661 20.785 1.00 96.31 75 ALA A O 1
ATOM 571 N N . ALA A 1 76 ? 13.546 -3.037 22.047 1.00 96.62 76 ALA A N 1
ATOM 572 C CA . ALA A 1 76 ? 13.280 -2.357 23.318 1.00 96.62 76 ALA A CA 1
ATOM 573 C C . ALA A 1 76 ? 14.184 -1.135 23.564 1.00 96.62 76 ALA A C 1
ATOM 575 O O . ALA A 1 76 ? 13.853 -0.290 24.392 1.00 96.62 76 ALA A O 1
ATOM 576 N N . ALA A 1 77 ? 15.328 -1.053 22.882 1.00 97.31 77 ALA A N 1
ATOM 577 C CA . ALA A 1 77 ? 16.279 0.049 23.000 1.00 97.31 77 ALA A CA 1
ATOM 578 C C . ALA A 1 77 ? 16.917 0.335 21.624 1.00 97.31 77 ALA A C 1
ATOM 580 O O . ALA A 1 77 ? 18.098 0.021 21.419 1.00 97.31 77 ALA A O 1
ATOM 581 N N . PRO A 1 78 ? 16.126 0.861 20.668 1.00 98.56 78 PRO A N 1
ATOM 582 C CA . PRO A 1 78 ? 16.571 1.073 19.297 1.00 98.56 78 PRO A CA 1
ATOM 583 C C . PRO A 1 78 ? 17.614 2.192 19.205 1.00 98.56 78 PRO A C 1
ATOM 585 O O . PRO A 1 78 ? 17.697 3.070 20.072 1.00 98.56 78 PRO A O 1
ATOM 588 N N . PHE A 1 79 ? 18.388 2.169 18.125 1.00 98.69 79 PHE A N 1
ATOM 589 C CA . PHE A 1 79 ? 19.238 3.290 17.729 1.00 98.69 79 PHE A CA 1
ATOM 590 C C . PHE A 1 79 ? 18.388 4.483 17.270 1.00 98.69 79 PHE A C 1
ATOM 592 O O . PHE A 1 79 ? 17.226 4.308 16.890 1.00 98.69 79 PHE A O 1
ATOM 599 N N . ALA A 1 80 ? 18.946 5.691 17.353 1.00 98.38 80 ALA A N 1
ATOM 600 C CA . ALA A 1 80 ? 18.289 6.922 16.913 1.00 98.38 80 ALA A CA 1
ATOM 601 C C . ALA A 1 80 ? 18.432 7.144 15.403 1.00 98.38 80 ALA A C 1
ATOM 603 O O . ALA A 1 80 ? 17.507 7.661 14.778 1.00 98.38 80 ALA A O 1
ATOM 604 N N . THR A 1 81 ? 19.581 6.769 14.833 1.00 98.50 81 THR A N 1
ATOM 605 C CA . THR A 1 81 ? 19.917 7.045 13.430 1.00 98.50 81 THR A CA 1
ATOM 606 C C . THR A 1 81 ? 20.049 5.778 12.596 1.00 98.50 81 THR A C 1
ATOM 608 O O . THR A 1 81 ? 20.448 4.710 13.078 1.00 98.50 81 THR A O 1
ATOM 611 N N . ILE A 1 82 ? 19.707 5.894 11.314 1.00 98.38 82 ILE A N 1
ATOM 612 C CA . ILE A 1 82 ? 19.863 4.811 10.339 1.00 98.38 82 ILE A CA 1
ATOM 613 C C . ILE A 1 82 ? 21.348 4.578 10.081 1.00 98.38 82 ILE A C 1
ATOM 615 O O . ILE A 1 82 ? 21.780 3.424 10.029 1.00 98.38 82 ILE A O 1
ATOM 619 N N . GLN A 1 83 ? 22.134 5.654 9.980 1.00 96.88 83 GLN A N 1
ATOM 620 C CA . GLN A 1 83 ? 23.576 5.571 9.777 1.00 96.88 83 GLN A CA 1
ATOM 621 C C . GLN A 1 83 ? 24.260 4.731 10.863 1.00 96.88 83 GLN A C 1
ATOM 623 O O . GLN A 1 83 ? 25.048 3.845 10.535 1.00 96.88 83 GLN A O 1
ATOM 628 N N . HIS A 1 84 ? 23.915 4.930 12.139 1.00 95.81 84 HIS A N 1
ATOM 629 C CA . HIS A 1 84 ? 24.500 4.131 13.215 1.00 95.81 84 HIS A CA 1
ATOM 630 C C . HIS A 1 84 ? 24.111 2.647 13.111 1.00 95.81 84 HIS A C 1
ATOM 632 O O . HIS A 1 84 ? 24.951 1.762 13.277 1.00 95.81 84 HIS A O 1
ATOM 638 N N . GLY A 1 85 ? 22.861 2.351 12.735 1.00 95.50 85 GLY A N 1
ATOM 639 C CA . GLY A 1 85 ? 22.436 0.980 12.441 1.00 95.50 85 GLY A CA 1
ATOM 640 C C . GLY A 1 85 ? 23.239 0.328 11.308 1.00 95.50 85 GLY A C 1
ATOM 641 O O . GLY A 1 85 ? 23.605 -0.842 11.413 1.00 95.50 85 GLY A O 1
ATOM 642 N N . VAL A 1 86 ? 23.549 1.079 10.248 1.00 93.81 86 VAL A N 1
ATOM 643 C CA . VAL A 1 86 ? 24.384 0.618 9.124 1.00 93.81 86 VAL A CA 1
ATOM 644 C C . VAL A 1 86 ? 25.829 0.353 9.559 1.00 93.81 86 VAL A C 1
ATOM 646 O O . VAL A 1 86 ? 26.423 -0.624 9.111 1.00 93.81 86 VAL A O 1
ATOM 649 N N . GLU A 1 87 ? 26.388 1.177 10.444 1.00 92.12 87 GLU A N 1
ATOM 650 C CA . GLU A 1 87 ? 27.755 1.018 10.968 1.00 92.12 87 GLU A CA 1
ATOM 651 C C . GLU A 1 87 ? 27.917 -0.217 11.867 1.00 92.12 87 GLU A C 1
ATOM 653 O O . GLU A 1 87 ? 28.978 -0.850 11.878 1.00 92.12 87 GLU A O 1
ATOM 658 N N . GLU A 1 88 ? 26.860 -0.588 12.591 1.00 91.12 88 GLU A N 1
ATOM 659 C CA . GLU A 1 88 ? 26.832 -1.783 13.442 1.00 91.12 88 GLU A CA 1
ATOM 660 C C . GLU A 1 88 ? 26.546 -3.072 12.657 1.00 91.12 88 GLU A C 1
ATOM 662 O O . GLU A 1 88 ? 26.986 -4.164 13.050 1.00 91.12 88 GLU A O 1
ATOM 667 N N . ALA A 1 89 ? 25.838 -2.955 11.532 1.00 90.19 89 ALA A N 1
ATOM 668 C CA . ALA A 1 89 ? 25.437 -4.079 10.703 1.00 90.19 89 ALA A CA 1
ATOM 669 C C . ALA A 1 89 ? 26.633 -4.849 10.119 1.00 90.19 89 ALA A C 1
ATOM 671 O O . ALA A 1 89 ? 27.631 -4.301 9.645 1.00 90.19 89 ALA A O 1
ATOM 672 N N . ARG A 1 90 ? 26.516 -6.177 10.133 1.00 85.81 90 ARG A N 1
ATOM 673 C CA . ARG A 1 90 ? 27.451 -7.130 9.524 1.00 85.81 90 ARG A CA 1
ATOM 674 C C . ARG A 1 90 ? 26.772 -7.883 8.379 1.00 85.81 90 ARG A C 1
ATOM 676 O O . ARG A 1 90 ? 25.629 -7.619 8.024 1.00 85.81 90 ARG A O 1
ATOM 683 N N . ASN A 1 91 ? 27.490 -8.824 7.769 1.00 85.25 91 ASN A N 1
ATOM 684 C CA . ASN A 1 91 ? 26.976 -9.557 6.614 1.00 85.25 91 ASN A CA 1
ATOM 685 C C . ASN A 1 91 ? 25.687 -10.321 6.935 1.00 85.25 91 ASN A C 1
ATOM 687 O O . ASN A 1 91 ? 25.665 -11.165 7.830 1.00 85.25 91 ASN A O 1
ATOM 691 N N . ASN A 1 92 ? 24.678 -10.088 6.099 1.00 86.88 92 ASN A N 1
ATOM 692 C CA . ASN A 1 92 ? 23.300 -10.569 6.173 1.00 86.88 92 ASN A CA 1
ATOM 693 C C . ASN A 1 92 ? 22.432 -9.907 7.253 1.00 86.88 92 ASN A C 1
ATOM 695 O O . ASN A 1 92 ? 21.282 -10.318 7.420 1.00 86.88 92 ASN A O 1
ATOM 699 N N . ASP A 1 93 ? 22.932 -8.895 7.967 1.00 92.81 93 ASP A N 1
ATOM 700 C CA . ASP A 1 93 ? 22.136 -8.168 8.955 1.00 92.81 93 ASP A CA 1
ATOM 701 C C . ASP A 1 93 ? 21.064 -7.292 8.291 1.00 92.81 93 ASP A C 1
ATOM 703 O O . ASP A 1 93 ? 21.162 -6.873 7.132 1.00 92.81 93 ASP A O 1
ATOM 707 N N . THR A 1 94 ? 20.019 -6.998 9.062 1.00 95.88 94 THR A N 1
ATOM 708 C CA . THR A 1 94 ? 18.932 -6.097 8.669 1.00 95.88 94 THR A CA 1
ATOM 709 C C . THR A 1 94 ? 18.894 -4.889 9.591 1.00 95.88 94 THR A C 1
ATOM 711 O O . THR A 1 94 ? 18.762 -5.048 10.800 1.00 95.88 94 THR A O 1
ATOM 714 N N . VAL A 1 95 ? 18.934 -3.688 9.027 1.00 98.06 95 VAL A N 1
ATOM 715 C CA . VAL A 1 95 ? 18.580 -2.437 9.698 1.00 98.06 95 VAL A CA 1
ATOM 716 C C . VAL A 1 95 ? 17.086 -2.201 9.468 1.00 98.06 95 VAL A C 1
ATOM 718 O O . VAL A 1 95 ? 16.670 -1.865 8.358 1.00 98.06 95 VAL A O 1
ATOM 721 N N . LEU A 1 96 ? 16.274 -2.447 10.498 1.00 98.50 96 LEU A N 1
ATOM 722 C CA . LEU A 1 96 ? 14.816 -2.328 10.474 1.00 98.50 96 LEU A CA 1
ATOM 723 C C . LEU A 1 96 ? 14.384 -0.999 11.104 1.00 98.50 96 LEU A C 1
ATOM 725 O O . LEU A 1 96 ? 14.620 -0.754 12.289 1.00 98.50 96 LEU A O 1
ATOM 729 N N . VAL A 1 97 ? 13.740 -0.150 10.309 1.00 98.75 97 VAL A N 1
ATOM 730 C CA . VAL A 1 97 ? 13.474 1.252 10.652 1.00 98.75 97 VAL A CA 1
ATOM 731 C C . VAL A 1 97 ? 11.988 1.466 10.951 1.00 98.75 97 VAL A C 1
ATOM 733 O O . VAL A 1 97 ? 11.133 1.174 10.112 1.00 98.75 97 VAL A O 1
ATOM 736 N N . TYR A 1 98 ? 11.673 1.972 12.145 1.00 98.62 98 TYR A N 1
ATOM 737 C CA . TYR A 1 98 ? 10.313 2.339 12.555 1.00 98.62 98 TYR A CA 1
ATOM 738 C C . TYR A 1 98 ? 9.813 3.606 11.835 1.00 98.62 98 TYR A C 1
ATOM 740 O O . TYR A 1 98 ? 10.641 4.427 11.423 1.00 98.62 98 TYR A O 1
ATOM 748 N N . PRO A 1 99 ? 8.479 3.806 11.741 1.00 98.56 99 PRO A N 1
ATOM 749 C CA . PRO A 1 99 ? 7.876 5.017 11.183 1.00 98.56 99 PRO A CA 1
ATOM 750 C C . PRO A 1 99 ? 8.478 6.309 11.734 1.00 98.56 99 PRO A C 1
ATOM 752 O O . PRO A 1 99 ? 8.737 6.436 12.934 1.00 98.56 99 PRO A O 1
ATOM 755 N N . GLY A 1 100 ? 8.646 7.292 10.859 1.00 98.12 100 GLY A N 1
ATOM 756 C CA . GLY A 1 100 ? 9.194 8.596 11.199 1.00 98.12 100 GLY A CA 1
ATOM 757 C C . GLY A 1 100 ? 9.966 9.232 10.050 1.00 98.12 100 GLY A C 1
ATOM 758 O O . GLY A 1 100 ? 10.209 8.610 9.015 1.00 98.12 100 GLY A O 1
ATOM 759 N N . THR A 1 101 ? 10.363 10.486 10.262 1.00 98.69 101 THR A N 1
ATOM 760 C CA . THR A 1 101 ? 11.235 11.229 9.347 1.00 98.69 101 THR A CA 1
ATOM 761 C C . THR A 1 101 ? 12.648 11.269 9.908 1.00 98.69 101 THR A C 1
ATOM 763 O O . THR A 1 101 ? 12.875 11.822 10.986 1.00 98.69 101 THR A O 1
ATOM 766 N N . TYR A 1 102 ? 13.590 10.714 9.154 1.00 98.69 102 TYR A N 1
ATOM 767 C CA . TYR A 1 102 ? 15.013 10.677 9.465 1.00 98.69 102 TYR A CA 1
ATOM 768 C C . TYR A 1 102 ? 15.730 11.701 8.592 1.00 98.69 102 TYR A C 1
ATOM 770 O O . TYR A 1 102 ? 15.681 11.635 7.366 1.00 98.69 102 TYR A O 1
ATOM 778 N N . TYR A 1 103 ? 16.366 12.679 9.230 1.00 98.12 103 TYR A N 1
ATOM 779 C CA . TYR A 1 103 ? 17.110 13.738 8.554 1.00 98.12 103 TYR A CA 1
ATOM 780 C C . TYR A 1 103 ? 18.578 13.338 8.435 1.00 98.12 103 TYR A C 1
ATOM 782 O O . TYR A 1 103 ? 19.399 13.731 9.266 1.00 98.12 103 TYR A O 1
ATOM 790 N N . GLU A 1 104 ? 18.886 12.524 7.433 1.00 96.12 104 GLU A N 1
ATOM 791 C CA . GLU A 1 104 ? 20.178 11.858 7.279 1.00 96.12 104 GLU A CA 1
ATOM 792 C C . GLU A 1 104 ? 20.574 11.747 5.802 1.00 96.12 104 GLU A C 1
ATOM 794 O O . GLU A 1 104 ? 19.727 11.707 4.910 1.00 96.12 104 GLU A O 1
ATOM 799 N N . ASN A 1 105 ? 21.879 11.631 5.566 1.00 94.00 105 ASN A N 1
ATOM 800 C CA . ASN A 1 105 ? 22.453 11.152 4.315 1.00 94.00 105 ASN A CA 1
ATOM 801 C C . ASN A 1 105 ? 23.174 9.844 4.651 1.00 94.00 105 ASN A C 1
ATOM 803 O O . ASN A 1 105 ? 24.244 9.865 5.261 1.00 94.00 105 ASN A O 1
ATOM 807 N N . VAL A 1 106 ? 22.539 8.711 4.351 1.00 94.81 106 VAL A N 1
ATOM 808 C CA . VAL A 1 106 ? 23.006 7.387 4.784 1.00 94.81 106 VAL A CA 1
ATOM 809 C C . VAL A 1 106 ? 24.076 6.881 3.830 1.00 94.81 106 VAL A C 1
ATOM 811 O O . VAL A 1 106 ? 23.894 6.867 2.614 1.00 94.81 106 VAL A O 1
ATOM 814 N N . HIS A 1 107 ? 25.182 6.403 4.381 1.00 91.56 107 HIS A N 1
ATOM 815 C CA . HIS A 1 107 ? 26.343 5.982 3.623 1.00 91.56 107 HIS A CA 1
ATOM 816 C C . HIS A 1 107 ? 26.773 4.564 3.995 1.00 91.56 107 HIS A C 1
ATOM 818 O O . HIS A 1 107 ? 27.136 4.271 5.138 1.00 91.56 107 HIS A O 1
ATOM 824 N N . VAL A 1 108 ? 26.784 3.681 2.995 1.00 89.94 108 VAL A N 1
ATOM 825 C CA . VAL A 1 108 ? 27.309 2.316 3.105 1.00 89.94 108 VAL A CA 1
ATOM 826 C C . VAL A 1 108 ? 28.749 2.303 2.595 1.00 89.94 108 VAL A C 1
ATOM 828 O O . VAL A 1 108 ? 29.004 2.202 1.391 1.00 89.94 108 VAL A O 1
ATOM 831 N N . TRP A 1 109 ? 29.690 2.449 3.531 1.00 83.56 109 TRP A N 1
ATOM 832 C CA . TRP A 1 109 ? 31.119 2.597 3.248 1.00 83.56 109 TRP A CA 1
ATOM 833 C C . TRP A 1 109 ? 31.762 1.301 2.744 1.00 83.56 109 TRP A C 1
ATOM 835 O O . TRP A 1 109 ? 31.518 0.213 3.273 1.00 83.56 109 TRP A O 1
ATOM 845 N N . GLY A 1 110 ? 32.663 1.435 1.768 1.00 67.81 110 GLY A N 1
ATOM 846 C CA . GLY A 1 110 ? 33.522 0.346 1.306 1.00 67.81 110 GLY A CA 1
ATOM 847 C C . GLY A 1 110 ? 34.788 0.191 2.140 1.00 67.81 110 GLY A C 1
ATOM 848 O O . GLY A 1 110 ? 35.720 0.983 2.020 1.00 67.81 110 GLY A O 1
ATOM 849 N N . GLY A 1 111 ? 34.836 -0.853 2.969 1.00 63.94 111 GLY A N 1
ATOM 850 C CA . GLY A 1 111 ? 36.035 -1.266 3.702 1.00 63.94 111 GLY A CA 1
ATOM 851 C C . GLY A 1 111 ? 36.878 -2.312 2.959 1.00 63.94 111 GLY A C 1
ATOM 852 O O . GLY A 1 111 ? 36.601 -2.688 1.817 1.00 63.94 111 GLY A O 1
ATOM 853 N N . ALA A 1 112 ? 37.917 -2.824 3.630 1.00 59.06 112 ALA A N 1
ATOM 854 C CA . ALA A 1 112 ? 38.609 -4.027 3.168 1.00 59.06 112 ALA A CA 1
ATOM 855 C C . ALA A 1 112 ? 37.636 -5.228 3.176 1.00 59.06 112 ALA A C 1
ATOM 857 O O . ALA A 1 112 ? 36.814 -5.314 4.089 1.00 59.06 112 ALA A O 1
ATOM 858 N N . PRO A 1 113 ? 37.733 -6.167 2.214 1.00 62.84 113 PRO A N 1
ATOM 859 C CA . PRO A 1 113 ? 36.849 -7.328 2.155 1.00 62.84 113 PRO A CA 1
ATOM 860 C C . PRO A 1 113 ? 36.790 -8.127 3.476 1.00 62.84 113 PRO A C 1
ATOM 862 O O . PRO A 1 113 ? 37.806 -8.231 4.172 1.00 62.84 113 PRO A O 1
ATOM 865 N N . PRO A 1 114 ? 35.652 -8.777 3.791 1.00 67.19 114 PRO A N 1
ATOM 866 C CA . PRO A 1 114 ? 34.452 -8.887 2.958 1.00 67.19 114 PRO A CA 1
ATOM 867 C C . PRO A 1 114 ? 33.607 -7.605 2.954 1.00 67.19 114 PRO A C 1
ATOM 869 O O . PRO A 1 114 ? 33.480 -6.935 3.974 1.00 67.19 114 PRO A O 1
ATOM 872 N N . GLN A 1 115 ? 33.025 -7.292 1.795 1.00 74.00 115 GLN A N 1
ATOM 873 C CA . GLN A 1 115 ? 32.148 -6.132 1.622 1.00 74.00 115 GLN A CA 1
ATOM 874 C C . GLN A 1 115 ? 30.811 -6.314 2.362 1.00 74.00 115 GLN A C 1
ATOM 876 O O . GLN A 1 115 ? 30.375 -7.461 2.527 1.00 74.00 115 GLN A O 1
ATOM 881 N N . PRO A 1 116 ? 30.155 -5.215 2.786 1.00 76.56 116 PRO A N 1
ATOM 882 C CA . PRO A 1 116 ? 28.915 -5.289 3.549 1.00 76.56 116 PRO A CA 1
ATOM 883 C C . PRO A 1 116 ? 27.795 -5.954 2.741 1.00 76.56 116 PRO A C 1
ATOM 885 O O . PRO A 1 116 ? 27.602 -5.684 1.555 1.00 76.56 116 PRO A O 1
ATOM 888 N N . GLN A 1 117 ? 27.041 -6.830 3.399 1.00 87.44 117 GLN A N 1
ATOM 889 C CA . GLN A 1 117 ? 25.799 -7.402 2.878 1.00 87.44 117 GLN A CA 1
ATOM 890 C C . GLN A 1 117 ? 24.672 -7.004 3.822 1.00 87.44 117 GLN A C 1
ATOM 892 O O . GLN A 1 117 ? 24.502 -7.650 4.851 1.00 87.44 117 GLN A O 1
ATOM 897 N N . VAL A 1 118 ? 23.965 -5.915 3.529 1.00 91.81 118 VAL A N 1
ATOM 898 C CA . VAL A 1 118 ? 23.043 -5.288 4.490 1.00 91.81 118 VAL A CA 1
ATOM 899 C C . VAL A 1 118 ? 21.687 -5.037 3.846 1.00 91.81 118 VAL A C 1
ATOM 901 O O . VAL A 1 118 ? 21.591 -4.565 2.710 1.00 91.81 118 VAL A O 1
ATOM 904 N N . VAL A 1 119 ? 20.626 -5.343 4.590 1.00 96.00 119 VAL A N 1
ATOM 905 C CA . VAL A 1 119 ? 19.251 -4.977 4.238 1.00 96.00 119 VAL A CA 1
ATOM 906 C C . VAL A 1 119 ? 18.848 -3.763 5.062 1.00 96.00 119 VAL A C 1
ATOM 908 O O . VAL A 1 119 ? 18.773 -3.847 6.281 1.00 96.00 119 VAL A O 1
ATOM 911 N N . ILE A 1 120 ? 18.563 -2.644 4.409 1.00 97.81 120 ILE A N 1
ATOM 912 C CA . ILE A 1 120 ? 17.982 -1.453 5.027 1.00 97.81 120 ILE A CA 1
ATOM 913 C C . ILE A 1 120 ? 16.502 -1.464 4.661 1.00 97.81 120 ILE A C 1
ATOM 915 O O . ILE A 1 120 ? 16.149 -1.380 3.482 1.00 97.81 120 ILE A O 1
ATOM 919 N N . LYS A 1 121 ? 15.631 -1.631 5.658 1.00 98.25 121 LYS A N 1
ATOM 920 C CA . LYS A 1 121 ? 14.204 -1.871 5.435 1.00 98.25 121 LYS A CA 1
ATOM 921 C C . LYS A 1 121 ? 13.330 -1.067 6.387 1.00 98.25 121 LYS A C 1
ATOM 923 O O . LYS A 1 121 ? 13.534 -1.076 7.598 1.00 98.25 121 LYS A O 1
ATOM 928 N N . SER A 1 122 ? 12.313 -0.422 5.835 1.00 98.38 122 SER A N 1
ATOM 929 C CA . SER A 1 122 ? 11.229 0.187 6.601 1.00 98.38 122 SER A CA 1
ATOM 930 C C . SER A 1 122 ? 10.294 -0.880 7.164 1.00 98.38 122 SER A C 1
ATOM 932 O O . SER A 1 122 ? 9.952 -1.852 6.484 1.00 98.38 122 SER A O 1
ATOM 934 N N . LEU A 1 123 ? 9.835 -0.680 8.397 1.00 96.62 123 LEU A N 1
ATOM 935 C CA . LEU A 1 123 ? 8.832 -1.536 9.022 1.00 96.62 123 LEU A CA 1
ATOM 936 C C . LEU A 1 123 ? 7.424 -1.315 8.447 1.00 96.62 123 LEU A C 1
ATOM 938 O O . LEU A 1 123 ? 6.650 -2.263 8.359 1.00 96.62 123 LEU A O 1
ATOM 942 N N . SER A 1 124 ? 7.083 -0.077 8.084 1.00 90.94 124 SER A N 1
ATOM 943 C CA . SER A 1 124 ? 5.702 0.340 7.773 1.00 90.94 124 SER A CA 1
ATOM 944 C C . SER A 1 124 ? 5.560 0.995 6.398 1.00 90.94 124 SER A C 1
ATOM 946 O O . SER A 1 124 ? 4.612 1.737 6.143 1.00 90.94 124 SER A O 1
ATOM 948 N N . GLY A 1 125 ? 6.509 0.708 5.507 1.00 95.50 125 GLY A N 1
ATOM 949 C CA . GLY A 1 125 ? 6.474 1.144 4.118 1.00 95.50 125 GLY A CA 1
ATOM 950 C C . GLY A 1 125 ? 6.749 2.639 3.909 1.00 95.50 125 GLY A C 1
ATOM 951 O O . GLY A 1 125 ? 7.007 3.390 4.859 1.00 95.50 125 GLY A O 1
ATOM 952 N N . PRO A 1 126 ? 6.730 3.077 2.639 1.00 95.56 126 PRO A N 1
ATOM 953 C CA . PRO A 1 126 ? 7.227 4.391 2.249 1.00 95.56 126 PRO A CA 1
ATOM 954 C C . PRO A 1 126 ? 6.288 5.529 2.661 1.00 95.56 126 PRO A C 1
ATOM 956 O O . PRO A 1 126 ? 6.737 6.664 2.796 1.00 95.56 126 PRO A O 1
ATOM 959 N N . ALA A 1 127 ? 5.006 5.243 2.912 1.00 94.31 127 ALA A N 1
ATOM 960 C CA . ALA A 1 127 ? 4.018 6.242 3.319 1.00 94.31 127 ALA A CA 1
ATOM 961 C C . ALA A 1 127 ? 4.309 6.867 4.697 1.00 94.31 127 ALA A C 1
ATOM 963 O O . ALA A 1 127 ? 3.882 7.989 4.961 1.00 94.31 127 ALA A O 1
ATOM 964 N N . THR A 1 128 ? 5.024 6.152 5.577 1.00 95.56 128 THR A N 1
ATOM 965 C CA . THR A 1 128 ? 5.246 6.575 6.973 1.00 95.56 128 THR A CA 1
ATOM 966 C C . THR A 1 128 ? 6.712 6.599 7.409 1.00 95.56 128 THR A C 1
ATOM 968 O O . THR A 1 128 ? 7.014 7.157 8.464 1.00 95.56 128 THR A O 1
ATOM 971 N N . THR A 1 129 ? 7.631 6.058 6.603 1.00 98.50 129 THR A N 1
ATOM 972 C CA . THR A 1 129 ? 9.073 6.068 6.889 1.00 98.50 129 THR A CA 1
ATOM 973 C C . THR A 1 129 ? 9.813 6.847 5.808 1.00 98.50 129 THR A C 1
ATOM 975 O O . THR A 1 129 ? 9.909 6.412 4.657 1.00 98.50 129 THR A O 1
ATOM 978 N N . ILE A 1 130 ? 10.328 8.015 6.183 1.00 98.88 130 ILE A N 1
ATOM 979 C CA . ILE A 1 130 ? 10.924 8.995 5.273 1.00 98.88 130 ILE A CA 1
ATOM 980 C C . ILE A 1 130 ? 12.395 9.183 5.638 1.00 98.88 130 ILE A C 1
ATOM 982 O O . ILE A 1 130 ? 12.706 9.437 6.800 1.00 98.88 130 ILE A O 1
ATOM 986 N N . ILE A 1 131 ? 13.285 9.126 4.648 1.00 98.75 131 ILE A N 1
ATOM 987 C CA . ILE A 1 131 ? 14.664 9.609 4.767 1.00 98.75 131 ILE A CA 1
ATOM 988 C C . ILE A 1 131 ? 14.772 10.892 3.941 1.00 98.75 131 ILE A C 1
ATOM 990 O O . ILE A 1 131 ? 14.498 10.902 2.737 1.00 98.75 131 ILE A O 1
ATOM 994 N N . ASP A 1 132 ? 15.113 11.989 4.609 1.00 98.44 132 ASP A N 1
ATOM 995 C CA . ASP A 1 132 ? 15.176 13.329 4.036 1.00 98.44 132 ASP A CA 1
ATOM 996 C C . ASP A 1 132 ? 16.624 13.836 4.036 1.00 98.44 132 ASP A C 1
ATOM 998 O O . ASP A 1 132 ? 17.193 14.126 5.092 1.00 98.44 132 ASP A O 1
ATOM 1002 N N . GLY A 1 133 ? 17.204 13.957 2.839 1.00 95.62 133 GLY A N 1
ATOM 1003 C CA . GLY A 1 133 ? 18.604 14.340 2.632 1.00 95.62 133 GLY A CA 1
ATOM 1004 C C . GLY A 1 133 ? 18.893 15.838 2.775 1.00 95.62 133 GLY A C 1
ATOM 1005 O O . GLY A 1 133 ? 20.046 16.253 2.623 1.00 95.62 133 GLY A O 1
ATOM 1006 N N . ARG A 1 134 ? 17.873 16.669 3.046 1.00 94.44 134 ARG A N 1
ATOM 1007 C CA . ARG A 1 134 ? 17.968 18.123 3.299 1.00 94.44 134 ARG A CA 1
ATOM 1008 C C . ARG A 1 134 ? 18.749 18.937 2.259 1.00 94.44 134 ARG A C 1
ATOM 1010 O O . ARG A 1 134 ? 19.245 20.021 2.569 1.00 94.44 134 ARG A O 1
ATOM 1017 N N . ASN A 1 135 ? 18.823 18.446 1.031 1.00 92.06 135 ASN A N 1
ATOM 1018 C CA . ASN A 1 135 ? 19.569 18.998 -0.098 1.00 92.06 135 ASN A CA 1
ATOM 1019 C C . ASN A 1 135 ? 21.085 19.097 0.152 1.00 92.06 135 ASN A C 1
ATOM 1021 O O . ASN A 1 135 ? 21.737 19.991 -0.388 1.00 92.06 135 ASN A O 1
ATOM 1025 N N . LEU A 1 136 ? 21.640 18.228 1.004 1.00 89.31 136 LEU A N 1
ATOM 1026 C CA . LEU A 1 136 ? 23.050 18.281 1.416 1.00 89.31 136 LEU A CA 1
ATOM 1027 C C . LEU A 1 136 ? 23.953 17.321 0.631 1.00 89.31 136 LEU A C 1
ATOM 1029 O O . LEU A 1 136 ? 25.070 17.695 0.279 1.00 89.31 136 LEU A O 1
ATOM 1033 N N . ASP A 1 137 ? 23.464 16.112 0.375 1.00 91.06 137 ASP A N 1
ATOM 1034 C CA . ASP A 1 137 ? 24.091 15.052 -0.422 1.00 91.06 137 ASP A CA 1
ATOM 1035 C C . ASP A 1 137 ? 22.972 14.139 -0.971 1.00 91.06 137 ASP A C 1
ATOM 1037 O O . ASP A 1 137 ? 21.781 14.410 -0.767 1.00 91.06 137 ASP A O 1
ATOM 1041 N N . SER A 1 138 ? 23.318 13.040 -1.639 1.00 93.31 138 SER A N 1
ATOM 1042 C CA . SER A 1 138 ? 22.371 11.964 -1.930 1.00 93.31 138 SER A CA 1
ATOM 1043 C C . SER A 1 138 ? 21.751 11.416 -0.640 1.00 93.31 138 SER A C 1
ATOM 1045 O O . SER A 1 138 ? 22.392 11.408 0.413 1.00 93.31 138 SER A O 1
ATOM 1047 N N . VAL A 1 139 ? 20.499 10.959 -0.699 1.00 96.81 139 VAL A N 1
ATOM 1048 C CA . VAL A 1 139 ? 19.810 10.436 0.497 1.00 96.81 139 VAL A CA 1
ATOM 1049 C C . VAL A 1 139 ? 20.465 9.135 0.962 1.00 96.81 139 VAL A C 1
ATOM 1051 O O . VAL A 1 139 ? 20.719 8.966 2.154 1.00 96.81 139 VAL A O 1
ATOM 1054 N N . ILE A 1 140 ? 20.786 8.239 0.022 1.00 95.38 140 ILE A N 1
ATOM 1055 C CA . ILE A 1 140 ? 21.567 7.026 0.278 1.00 95.38 140 ILE A CA 1
ATOM 1056 C C . ILE A 1 140 ? 22.713 6.905 -0.730 1.00 95.38 140 ILE A C 1
ATOM 1058 O O . ILE A 1 140 ? 22.496 6.945 -1.943 1.00 95.38 140 ILE A O 1
ATOM 1062 N N . THR A 1 141 ? 23.918 6.660 -0.224 1.00 92.75 141 THR A N 1
ATOM 1063 C CA . THR A 1 141 ? 25.117 6.365 -1.014 1.00 92.75 141 THR A CA 1
ATOM 1064 C C . THR A 1 141 ? 25.619 4.955 -0.708 1.00 92.75 141 THR A C 1
ATOM 1066 O O . THR A 1 141 ? 25.848 4.598 0.448 1.00 92.75 141 THR A O 1
ATOM 1069 N N . VAL A 1 142 ? 25.813 4.141 -1.748 1.00 90.19 142 VAL A N 1
ATOM 1070 C CA . VAL A 1 142 ? 26.362 2.780 -1.651 1.00 90.19 142 VAL A CA 1
ATOM 1071 C C . VAL A 1 142 ? 27.689 2.701 -2.395 1.00 90.19 142 VAL A C 1
ATOM 1073 O O . VAL A 1 142 ? 27.735 2.674 -3.629 1.00 90.19 142 VAL A O 1
ATOM 1076 N N . GLU A 1 143 ? 28.781 2.622 -1.642 1.00 86.31 143 GLU A N 1
ATOM 1077 C CA . GLU A 1 143 ? 30.129 2.559 -2.212 1.00 86.31 143 GLU A CA 1
ATOM 1078 C C . GLU A 1 143 ? 30.656 1.140 -2.374 1.00 86.31 143 GLU A C 1
ATOM 1080 O O . GLU A 1 143 ? 31.487 0.879 -3.251 1.00 86.31 143 GLU A O 1
ATOM 1085 N N . ALA A 1 144 ? 30.168 0.203 -1.563 1.00 78.56 144 ALA A N 1
ATOM 1086 C CA . ALA A 1 144 ? 30.537 -1.195 -1.686 1.00 78.56 144 ALA A CA 1
ATOM 1087 C C . ALA A 1 144 ? 29.445 -2.158 -1.221 1.00 78.56 144 ALA A C 1
ATOM 1089 O O . ALA A 1 144 ? 28.623 -1.827 -0.367 1.00 78.56 144 ALA A O 1
ATOM 1090 N N . GLY A 1 145 ? 29.512 -3.387 -1.734 1.00 82.19 145 GLY A N 1
ATOM 1091 C CA . GLY A 1 145 ? 28.798 -4.532 -1.181 1.00 82.19 145 GLY A CA 1
ATOM 1092 C C . GLY A 1 145 ? 27.497 -4.893 -1.886 1.00 82.19 145 GLY A C 1
ATOM 1093 O O . GLY A 1 145 ? 27.253 -4.527 -3.038 1.00 82.19 145 GLY A O 1
ATOM 1094 N N . THR A 1 146 ? 26.688 -5.697 -1.194 1.00 88.00 146 THR A N 1
ATOM 1095 C CA . THR A 1 146 ? 25.352 -6.105 -1.639 1.00 88.00 146 THR A CA 1
ATOM 1096 C C . THR A 1 146 ? 24.312 -5.487 -0.722 1.00 88.00 146 THR A C 1
ATOM 1098 O O . THR A 1 146 ? 24.191 -5.889 0.433 1.00 88.00 146 THR A O 1
ATOM 1101 N N . VAL A 1 147 ? 23.573 -4.499 -1.222 1.00 92.12 147 VAL A N 1
ATOM 1102 C CA . VAL A 1 147 ? 22.668 -3.695 -0.389 1.00 92.12 147 VAL A CA 1
ATOM 1103 C C . VAL A 1 147 ? 21.239 -3.812 -0.886 1.00 92.12 147 VAL A C 1
ATOM 1105 O O . VAL A 1 147 ? 20.971 -3.659 -2.076 1.00 92.12 147 VAL A O 1
ATOM 1108 N N . THR A 1 148 ? 20.310 -4.064 0.033 1.00 96.38 148 THR A N 1
ATOM 1109 C CA . THR A 1 148 ? 18.874 -3.928 -0.240 1.00 96.38 148 THR A CA 1
ATOM 1110 C C . THR A 1 148 ? 18.358 -2.661 0.423 1.00 96.38 148 THR A C 1
ATOM 1112 O O . THR A 1 148 ? 18.588 -2.477 1.614 1.00 96.38 148 THR A O 1
ATOM 1115 N N . VAL A 1 149 ? 17.650 -1.820 -0.328 1.00 98.25 149 VAL A N 1
ATOM 1116 C CA . VAL A 1 149 ? 16.918 -0.658 0.191 1.00 98.25 149 VAL A CA 1
ATOM 1117 C C . VAL A 1 149 ? 15.437 -0.864 -0.093 1.00 98.25 149 VAL A C 1
ATOM 1119 O O . VAL A 1 149 ? 15.033 -0.945 -1.258 1.00 98.25 149 VAL A O 1
ATOM 1122 N N . GLU A 1 150 ? 14.636 -0.974 0.967 1.00 98.38 150 GLU A N 1
ATOM 1123 C CA . GLU A 1 150 ? 13.232 -1.370 0.857 1.00 98.38 150 GLU A CA 1
ATOM 1124 C C . GLU A 1 150 ? 12.270 -0.531 1.703 1.00 98.38 150 GLU A C 1
ATOM 1126 O O . GLU A 1 150 ? 12.406 -0.457 2.926 1.00 98.38 150 GLU A O 1
ATOM 1131 N N . GLY A 1 151 ? 11.221 -0.004 1.067 1.00 98.12 151 GLY A N 1
ATOM 1132 C CA . GLY A 1 151 ? 10.055 0.522 1.775 1.00 98.12 151 GLY A CA 1
ATOM 1133 C C . GLY A 1 151 ? 10.169 1.965 2.266 1.00 98.12 151 GLY A C 1
ATOM 1134 O O . GLY A 1 151 ? 9.504 2.299 3.241 1.00 98.12 151 GLY A O 1
ATOM 1135 N N . PHE A 1 152 ? 11.002 2.818 1.668 1.00 98.88 152 PHE A N 1
ATOM 1136 C CA . PHE A 1 152 ? 11.207 4.197 2.135 1.00 98.88 152 PHE A CA 1
ATOM 1137 C C . PHE A 1 1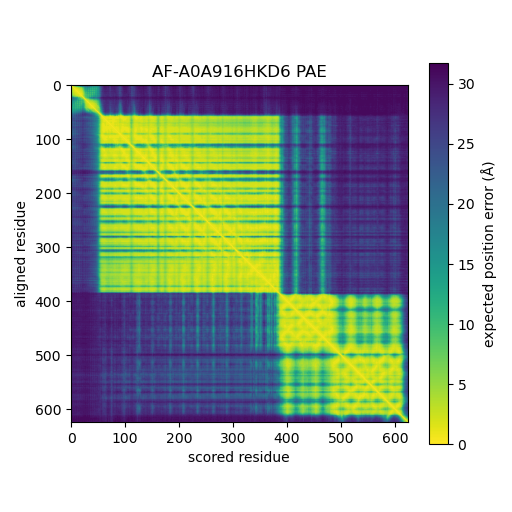52 ? 10.658 5.243 1.171 1.00 98.88 152 PHE A C 1
ATOM 1139 O O . PHE A 1 152 ? 10.722 5.073 -0.045 1.00 98.88 152 PHE A O 1
ATOM 1146 N N . THR A 1 153 ? 10.202 6.376 1.709 1.00 98.88 153 THR A N 1
ATOM 1147 C CA . THR A 1 153 ? 10.234 7.624 0.939 1.00 98.88 153 THR A CA 1
ATOM 1148 C C . THR A 1 153 ? 11.639 8.217 1.027 1.00 98.88 153 THR A C 1
ATOM 1150 O O . THR A 1 153 ? 12.116 8.486 2.127 1.00 98.88 153 THR A O 1
ATOM 1153 N N . LEU A 1 154 ? 12.289 8.446 -0.114 1.00 98.88 154 LEU A N 1
ATOM 1154 C CA . LEU A 1 154 ? 13.613 9.065 -0.221 1.00 98.88 154 LEU A CA 1
ATOM 1155 C C . LEU A 1 154 ? 13.482 10.406 -0.935 1.00 98.88 154 LEU A C 1
ATOM 1157 O O . LEU A 1 154 ? 13.109 10.449 -2.115 1.00 98.88 154 LEU A O 1
ATOM 1161 N N . GLN A 1 155 ? 13.760 11.495 -0.221 1.00 98.38 155 GLN A N 1
ATOM 1162 C CA . GLN A 1 155 ? 13.515 12.836 -0.741 1.00 98.38 155 GLN A CA 1
ATOM 1163 C C . GLN A 1 155 ? 14.578 13.857 -0.373 1.00 98.38 155 GLN A C 1
ATOM 1165 O O . GLN A 1 155 ? 15.326 13.685 0.591 1.00 98.38 155 GLN A O 1
ATOM 1170 N N . ASN A 1 156 ? 14.570 14.963 -1.119 1.00 96.12 156 ASN A N 1
ATOM 1171 C CA . ASN A 1 156 ? 15.438 16.111 -0.897 1.00 96.12 156 ASN A CA 1
ATOM 1172 C C . ASN A 1 156 ? 16.925 15.713 -0.867 1.00 96.12 156 ASN A C 1
ATOM 1174 O O . ASN A 1 156 ? 17.698 16.245 -0.078 1.00 96.12 156 ASN A O 1
ATOM 1178 N N . GLY A 1 157 ? 17.347 14.751 -1.690 1.00 94.25 157 GLY A N 1
ATOM 1179 C CA . GLY A 1 157 ? 18.760 14.576 -2.021 1.00 94.25 157 GLY A CA 1
ATOM 1180 C C . GLY A 1 157 ? 19.258 15.778 -2.826 1.00 94.25 157 GLY A C 1
ATOM 1181 O O . GLY A 1 157 ? 18.494 16.363 -3.589 1.00 94.25 157 GLY A O 1
ATOM 1182 N N . GLY A 1 158 ? 20.515 16.176 -2.664 1.00 89.69 158 GLY A N 1
ATOM 1183 C CA . GLY A 1 158 ? 21.102 17.308 -3.391 1.00 89.69 158 GLY A CA 1
ATOM 1184 C C . GLY A 1 158 ? 22.610 17.385 -3.202 1.00 89.69 158 GLY A C 1
ATOM 1185 O O . GLY A 1 158 ? 23.256 16.372 -2.952 1.00 89.69 158 GLY A O 1
ATOM 1186 N N . GLY A 1 159 ? 23.156 18.595 -3.272 1.00 77.56 159 GLY A N 1
ATOM 1187 C CA . GLY A 1 159 ? 24.525 18.887 -2.868 1.00 77.56 159 GLY A CA 1
ATOM 1188 C C . GLY A 1 159 ? 25.558 18.667 -3.972 1.00 77.56 159 GLY A C 1
ATOM 1189 O O . GLY A 1 159 ? 25.457 17.782 -4.813 1.00 77.56 159 GLY A O 1
ATOM 1190 N N . SER A 1 160 ? 26.607 19.491 -3.960 1.00 61.09 160 SER A N 1
ATOM 1191 C CA . SER A 1 160 ? 27.711 19.464 -4.934 1.00 61.09 160 SER A CA 1
ATOM 1192 C C . SER A 1 160 ? 28.998 18.824 -4.389 1.00 61.09 160 SER A C 1
ATOM 1194 O O . SER A 1 160 ? 30.051 18.922 -5.022 1.00 61.09 160 SER A O 1
ATOM 1196 N N . GLY A 1 161 ? 28.932 18.203 -3.202 1.00 52.22 161 GLY A N 1
ATOM 1197 C CA . GLY A 1 161 ? 30.096 17.790 -2.406 1.00 52.22 161 GLY A CA 1
ATOM 1198 C C . GLY A 1 161 ? 30.921 16.637 -2.988 1.00 52.22 161 GLY A C 1
ATOM 1199 O O . GLY A 1 161 ? 32.123 16.567 -2.736 1.00 52.22 161 GLY A O 1
ATOM 1200 N N . LEU A 1 162 ? 30.317 15.775 -3.811 1.00 55.06 162 LEU A N 1
ATOM 1201 C CA . LEU A 1 162 ? 30.974 14.669 -4.513 1.00 55.06 162 LEU A CA 1
ATOM 1202 C C . LEU A 1 162 ? 30.518 14.647 -5.980 1.00 55.06 162 LEU A C 1
ATOM 1204 O O . LEU A 1 162 ? 29.415 15.083 -6.301 1.00 55.06 162 LEU A O 1
ATOM 1208 N N . ALA A 1 163 ? 31.342 14.111 -6.890 1.00 54.84 163 ALA A N 1
ATOM 1209 C CA . ALA A 1 163 ? 31.072 14.099 -8.340 1.00 54.84 163 ALA A CA 1
ATOM 1210 C C . ALA A 1 163 ? 29.745 13.405 -8.750 1.00 54.84 163 ALA A C 1
ATOM 1212 O O . ALA A 1 163 ? 29.295 13.560 -9.890 1.00 54.84 163 ALA A O 1
ATOM 1213 N N . SER A 1 164 ? 29.113 12.692 -7.812 1.00 63.59 164 SER A N 1
ATOM 1214 C CA . SER A 1 164 ? 27.894 11.896 -7.976 1.00 63.59 164 SER A CA 1
ATOM 1215 C C . SER A 1 164 ? 26.804 12.208 -6.931 1.00 63.59 164 SER A C 1
ATOM 1217 O O . SER A 1 164 ? 25.897 11.399 -6.775 1.00 63.59 164 SER A O 1
ATOM 1219 N N . ALA A 1 165 ? 26.887 13.333 -6.211 1.00 73.12 165 ALA A N 1
ATOM 1220 C CA . ALA A 1 165 ? 25.879 13.755 -5.228 1.00 73.12 165 ALA A CA 1
ATOM 1221 C C . ALA A 1 165 ? 24.574 14.234 -5.900 1.00 73.12 165 ALA A C 1
ATOM 1223 O O . ALA A 1 165 ? 24.600 14.644 -7.064 1.00 73.12 165 ALA A O 1
ATOM 1224 N N . GLY A 1 166 ? 23.447 14.166 -5.184 1.00 85.75 166 GLY A N 1
ATOM 1225 C CA . GLY A 1 166 ? 22.137 14.618 -5.672 1.00 85.75 166 GLY A CA 1
ATOM 1226 C C . GLY A 1 166 ? 21.180 13.523 -6.152 1.00 85.75 166 GLY A C 1
ATOM 1227 O O . GLY A 1 166 ? 20.287 13.787 -6.959 1.00 85.75 166 GLY A O 1
ATOM 1228 N N . TYR A 1 167 ? 21.361 12.279 -5.704 1.00 93.81 167 TYR A N 1
ATOM 1229 C CA . TYR A 1 167 ? 20.382 11.218 -5.950 1.00 93.81 167 TYR A CA 1
ATOM 1230 C C . TYR A 1 167 ? 19.512 10.928 -4.729 1.00 93.81 167 TYR A C 1
ATOM 1232 O O . TYR A 1 167 ? 19.920 11.144 -3.590 1.00 93.81 167 TYR A O 1
ATOM 1240 N N . GLY A 1 168 ? 18.340 10.333 -4.951 1.00 96.94 168 GLY A N 1
ATOM 1241 C CA . GLY A 1 168 ? 17.681 9.571 -3.889 1.00 96.94 168 GLY A CA 1
ATOM 1242 C C . GLY A 1 168 ? 18.554 8.387 -3.463 1.00 96.94 168 GLY A C 1
ATOM 1243 O O . GLY A 1 168 ? 18.845 8.208 -2.285 1.00 96.94 168 GLY A O 1
ATOM 1244 N N . ILE A 1 169 ? 19.052 7.614 -4.431 1.00 95.69 169 ILE A N 1
ATOM 1245 C CA . ILE A 1 169 ? 20.039 6.552 -4.193 1.00 95.69 169 ILE A CA 1
ATOM 1246 C C . ILE A 1 169 ? 21.134 6.618 -5.252 1.00 95.69 169 ILE A C 1
ATOM 1248 O O . ILE A 1 169 ? 20.839 6.588 -6.447 1.00 95.69 169 ILE A O 1
ATOM 1252 N N . VAL A 1 170 ? 22.397 6.624 -4.833 1.00 93.06 170 VAL A N 1
ATOM 1253 C CA . VAL A 1 170 ? 23.539 6.467 -5.739 1.00 93.06 170 VAL A CA 1
ATOM 1254 C C . VAL A 1 170 ? 24.395 5.266 -5.359 1.00 93.06 170 VAL A C 1
ATOM 1256 O O . VAL A 1 170 ? 24.701 5.035 -4.193 1.00 93.06 170 VAL A O 1
ATOM 1259 N N . VAL A 1 171 ? 24.807 4.502 -6.366 1.00 89.88 171 VAL A N 1
ATOM 1260 C CA . VAL A 1 171 ? 25.761 3.401 -6.248 1.00 89.88 171 VAL A CA 1
ATOM 1261 C C . VAL A 1 171 ? 27.018 3.769 -7.014 1.00 89.88 171 VAL A C 1
ATOM 1263 O O . VAL A 1 171 ? 26.963 4.018 -8.221 1.00 89.88 171 VAL A O 1
ATOM 1266 N N . TYR A 1 172 ? 28.147 3.790 -6.312 1.00 83.12 172 TYR A N 1
ATOM 1267 C CA . TYR A 1 172 ? 29.434 4.199 -6.863 1.00 83.12 172 TYR A CA 1
ATOM 1268 C C . TYR A 1 172 ? 30.562 3.270 -6.370 1.00 83.12 172 TYR A C 1
ATOM 1270 O O . TYR A 1 172 ? 31.075 3.453 -5.270 1.00 83.12 172 TYR A O 1
ATOM 1278 N N . PRO A 1 173 ? 30.946 2.240 -7.145 1.00 73.75 173 PRO A N 1
ATOM 1279 C CA . PRO A 1 173 ? 31.940 1.255 -6.739 1.00 73.75 173 PRO A CA 1
ATOM 1280 C C . PRO A 1 173 ? 33.368 1.808 -6.801 1.00 73.75 173 PRO A C 1
ATOM 1282 O O . PRO A 1 173 ? 33.768 2.410 -7.797 1.00 73.75 173 PRO A O 1
ATOM 1285 N N . TYR A 1 174 ? 34.170 1.514 -5.772 1.00 67.31 174 TYR A N 1
ATOM 1286 C CA . TYR A 1 174 ? 35.606 1.837 -5.747 1.00 67.31 174 TYR A CA 1
ATOM 1287 C C . TYR A 1 174 ? 36.528 0.644 -6.044 1.00 67.31 174 TYR A C 1
ATOM 1289 O O . TYR A 1 174 ? 37.574 0.831 -6.665 1.00 67.31 174 TYR A O 1
ATOM 1297 N N . TRP A 1 175 ? 36.170 -0.571 -5.610 1.00 60.38 175 TRP A N 1
ATOM 1298 C CA . TRP A 1 175 ? 37.091 -1.724 -5.611 1.00 60.38 175 TRP A CA 1
ATOM 1299 C C . TRP A 1 175 ? 36.518 -2.998 -6.254 1.00 60.38 175 TRP A C 1
ATOM 1301 O O . TRP A 1 175 ? 37.284 -3.791 -6.795 1.00 60.38 175 TRP A O 1
ATOM 1311 N N . GLU A 1 176 ? 35.195 -3.197 -6.220 1.00 66.94 176 GLU A N 1
ATOM 1312 C CA . GLU A 1 176 ? 34.504 -4.400 -6.713 1.00 66.94 176 GLU A CA 1
ATOM 1313 C C . GLU A 1 176 ? 33.132 -4.050 -7.324 1.00 66.94 176 GLU A C 1
ATOM 1315 O O . GLU A 1 176 ? 32.702 -2.899 -7.309 1.00 66.94 176 GLU A O 1
ATOM 1320 N N . THR A 1 177 ? 32.446 -5.042 -7.897 1.00 71.00 177 THR A N 1
ATOM 1321 C CA . THR A 1 177 ? 31.080 -4.896 -8.426 1.00 71.00 177 THR A CA 1
ATOM 1322 C C . THR A 1 177 ? 30.080 -4.782 -7.273 1.00 71.00 177 THR A C 1
ATOM 1324 O O . THR A 1 177 ? 29.967 -5.702 -6.466 1.00 71.00 177 THR A O 1
ATOM 1327 N N . ASN A 1 178 ? 29.329 -3.679 -7.219 1.00 76.44 178 ASN A N 1
ATOM 1328 C CA . ASN A 1 178 ? 28.246 -3.496 -6.250 1.00 76.44 178 ASN A CA 1
ATOM 1329 C C . ASN A 1 178 ? 26.937 -4.012 -6.835 1.00 76.44 178 ASN A C 1
ATOM 1331 O O . ASN A 1 178 ? 26.592 -3.666 -7.968 1.00 76.44 178 ASN A O 1
ATOM 1335 N N . LEU A 1 179 ? 26.206 -4.799 -6.050 1.00 83.75 179 LEU A N 1
ATOM 1336 C CA . LEU A 1 179 ? 24.877 -5.286 -6.408 1.00 83.75 179 LEU A CA 1
ATOM 1337 C C . LEU A 1 179 ? 23.868 -4.646 -5.469 1.00 83.75 179 LEU A C 1
ATOM 1339 O O . LEU A 1 179 ? 23.980 -4.784 -4.253 1.00 83.75 179 LEU A O 1
ATOM 1343 N N . VAL A 1 180 ? 22.876 -3.955 -6.018 1.00 91.00 180 VAL A N 1
ATOM 1344 C CA . VAL A 1 180 ? 21.809 -3.384 -5.194 1.00 91.00 180 VAL A CA 1
ATOM 1345 C C . VAL A 1 180 ? 20.452 -3.928 -5.585 1.00 91.00 180 VAL A C 1
ATOM 1347 O O . VAL A 1 180 ? 20.179 -4.160 -6.761 1.00 91.00 180 VAL A O 1
ATOM 1350 N N . THR A 1 181 ? 19.611 -4.126 -4.578 1.00 96.25 181 THR A N 1
ATOM 1351 C CA . THR A 1 181 ? 18.173 -4.324 -4.744 1.00 96.25 181 THR A CA 1
ATOM 1352 C C . THR A 1 181 ? 17.469 -3.091 -4.200 1.00 96.25 181 THR A C 1
ATOM 1354 O O . THR A 1 181 ? 17.555 -2.802 -3.010 1.00 96.25 181 THR A O 1
ATOM 1357 N N . ILE A 1 182 ? 16.795 -2.349 -5.068 1.00 98.38 182 ILE A N 1
ATOM 1358 C CA . ILE A 1 182 ? 16.032 -1.153 -4.710 1.00 98.38 182 ILE A CA 1
ATOM 1359 C C . ILE A 1 182 ? 14.569 -1.485 -4.967 1.00 98.38 182 ILE A C 1
ATOM 1361 O O . ILE A 1 182 ? 14.199 -1.704 -6.123 1.00 98.38 182 ILE A O 1
ATOM 1365 N N . ARG A 1 183 ? 13.748 -1.562 -3.914 1.00 98.38 183 ARG A N 1
ATOM 1366 C CA . ARG A 1 183 ? 12.338 -1.935 -4.079 1.00 98.38 183 ARG A CA 1
ATOM 1367 C C . ARG A 1 183 ? 11.344 -1.318 -3.113 1.00 98.38 183 ARG A C 1
ATOM 1369 O O . ARG A 1 183 ? 11.692 -1.027 -1.976 1.00 98.38 183 ARG A O 1
ATOM 1376 N N . HIS A 1 184 ? 10.092 -1.180 -3.537 1.00 97.56 184 HIS A N 1
ATOM 1377 C CA . HIS A 1 184 ? 9.003 -0.634 -2.712 1.00 97.56 184 HIS A CA 1
ATOM 1378 C C . HIS A 1 184 ? 9.299 0.772 -2.161 1.00 97.56 184 HIS A C 1
ATOM 1380 O O . HIS A 1 184 ? 8.833 1.125 -1.079 1.00 97.56 184 HIS A O 1
ATOM 1386 N N . ASN A 1 185 ? 10.114 1.569 -2.860 1.00 98.81 185 ASN A N 1
ATOM 1387 C CA . ASN A 1 185 ? 10.456 2.925 -2.432 1.00 98.81 185 ASN A CA 1
ATOM 1388 C C . ASN A 1 185 ? 9.661 3.978 -3.210 1.00 98.81 185 ASN A C 1
ATOM 1390 O O . ASN A 1 185 ? 9.347 3.800 -4.387 1.00 98.81 185 ASN A O 1
ATOM 1394 N N . VAL A 1 186 ? 9.419 5.117 -2.564 1.00 98.81 186 VAL A N 1
ATOM 1395 C CA . VAL A 1 186 ? 8.960 6.355 -3.204 1.00 98.81 186 VAL A CA 1
ATOM 1396 C C . VAL A 1 186 ? 10.145 7.316 -3.263 1.00 98.81 186 VAL A C 1
ATOM 1398 O O . VAL A 1 186 ? 10.547 7.887 -2.254 1.00 98.81 186 VAL A O 1
ATOM 1401 N N . ILE A 1 187 ? 10.734 7.498 -4.439 1.00 98.81 187 ILE A N 1
ATOM 1402 C CA . ILE A 1 187 ? 11.928 8.323 -4.643 1.00 98.81 187 ILE A CA 1
ATOM 1403 C C . ILE A 1 187 ? 11.500 9.616 -5.328 1.00 98.81 187 ILE A C 1
ATOM 1405 O O . ILE A 1 187 ? 11.166 9.609 -6.517 1.00 98.81 187 ILE A O 1
ATOM 1409 N N . LYS A 1 188 ? 11.482 10.725 -4.583 1.00 98.31 188 LYS A N 1
ATOM 1410 C CA . LYS A 1 188 ? 10.886 11.977 -5.065 1.00 98.31 188 LYS A CA 1
ATOM 1411 C C . LYS A 1 188 ? 11.640 13.232 -4.677 1.00 98.31 188 LYS A C 1
ATOM 1413 O O . LYS A 1 188 ? 12.245 13.283 -3.614 1.00 98.31 188 LYS A O 1
ATOM 1418 N N . ASN A 1 189 ? 11.512 14.278 -5.490 1.00 96.94 189 ASN A N 1
ATOM 1419 C CA . ASN A 1 189 ? 12.056 15.607 -5.196 1.00 96.94 189 ASN A CA 1
ATOM 1420 C C . ASN A 1 189 ? 13.557 15.575 -4.854 1.00 96.94 189 ASN A C 1
ATOM 1422 O O . ASN A 1 189 ? 14.009 16.262 -3.944 1.00 96.94 189 ASN A O 1
ATOM 1426 N N . ASN A 1 190 ? 14.329 14.732 -5.540 1.00 95.94 190 ASN A N 1
ATOM 1427 C CA . ASN A 1 190 ? 15.783 14.732 -5.428 1.00 95.94 190 ASN A CA 1
ATOM 1428 C C . ASN A 1 190 ? 16.373 15.657 -6.500 1.00 95.94 190 ASN A C 1
ATOM 1430 O O . ASN A 1 190 ? 15.998 15.613 -7.679 1.00 95.94 190 ASN A O 1
ATOM 1434 N N . HIS A 1 191 ? 17.262 16.531 -6.049 1.00 87.56 191 HIS A N 1
ATOM 1435 C CA . HIS A 1 191 ? 17.802 17.674 -6.767 1.00 87.56 191 HIS A CA 1
ATOM 1436 C C . HIS A 1 191 ? 19.215 17.387 -7.302 1.00 87.56 191 HIS A C 1
ATOM 1438 O O . HIS A 1 191 ? 19.901 16.494 -6.833 1.00 87.56 191 HIS A O 1
ATOM 1444 N N . ASP A 1 192 ? 19.661 18.159 -8.293 1.00 86.50 192 ASP A N 1
ATOM 1445 C CA . ASP A 1 192 ? 20.973 18.087 -8.965 1.00 86.50 192 ASP A CA 1
ATOM 1446 C C . ASP A 1 192 ? 21.208 16.915 -9.935 1.00 86.50 192 ASP A C 1
ATOM 1448 O O . ASP A 1 192 ? 21.773 17.158 -11.011 1.00 86.50 192 ASP A O 1
ATOM 1452 N N . LYS A 1 193 ? 20.798 15.673 -9.621 1.00 86.94 193 LYS A N 1
ATOM 1453 C CA . LYS A 1 193 ? 21.071 14.523 -10.512 1.00 86.94 193 LYS A CA 1
ATOM 1454 C C . LYS A 1 193 ? 19.901 13.606 -10.855 1.00 86.94 193 LYS A C 1
ATOM 1456 O O . LYS A 1 193 ? 19.767 13.284 -12.033 1.00 86.94 193 LYS A O 1
ATOM 1461 N N . GLY A 1 194 ? 19.109 13.136 -9.890 1.00 92.44 194 GLY A N 1
ATOM 1462 C CA . GLY A 1 194 ? 17.964 12.273 -10.205 1.00 92.44 194 GLY A CA 1
ATOM 1463 C C . GLY A 1 194 ? 17.473 11.372 -9.075 1.00 92.44 194 GLY A C 1
ATOM 1464 O O . GLY A 1 194 ? 17.824 11.547 -7.916 1.00 92.44 194 GLY A O 1
ATOM 1465 N N . GLY A 1 195 ? 16.632 10.395 -9.404 1.00 96.62 195 GLY A N 1
ATOM 1466 C CA . GLY A 1 195 ? 16.099 9.431 -8.448 1.00 96.62 195 GLY A CA 1
ATOM 1467 C C . GLY A 1 195 ? 17.132 8.370 -8.079 1.00 96.62 195 GLY A C 1
ATOM 1468 O O . GLY A 1 195 ? 17.538 8.270 -6.921 1.00 96.62 195 GLY A O 1
ATOM 1469 N N . VAL A 1 196 ? 17.592 7.601 -9.069 1.00 96.44 196 VAL A N 1
ATOM 1470 C CA . VAL A 1 196 ? 18.539 6.492 -8.869 1.00 96.44 196 VAL A CA 1
ATOM 1471 C C . VAL A 1 196 ? 19.717 6.608 -9.830 1.00 96.44 196 VAL A C 1
ATOM 1473 O O . VAL A 1 196 ? 19.524 6.738 -11.034 1.00 96.44 196 VAL A O 1
ATOM 1476 N N . GLY A 1 197 ? 20.941 6.516 -9.314 1.00 93.12 197 GLY A N 1
ATOM 1477 C CA . GLY A 1 197 ? 22.164 6.482 -10.114 1.00 93.12 197 GLY A CA 1
ATOM 1478 C C . GLY A 1 197 ? 22.966 5.216 -9.846 1.00 93.12 197 GLY A C 1
ATOM 1479 O O . GLY A 1 197 ? 23.490 5.044 -8.753 1.00 93.12 197 GLY A O 1
ATOM 1480 N N . ILE A 1 198 ? 23.119 4.344 -10.837 1.00 90.00 198 ILE A N 1
ATOM 1481 C CA . ILE A 1 198 ? 23.995 3.170 -10.770 1.00 90.00 198 ILE A CA 1
ATOM 1482 C C . ILE A 1 198 ? 25.193 3.427 -11.681 1.00 90.00 198 ILE A C 1
ATOM 1484 O O . ILE A 1 198 ? 25.065 3.413 -12.905 1.00 90.00 198 ILE A O 1
ATOM 1488 N N . ARG A 1 199 ? 26.359 3.686 -11.086 1.00 85.94 199 ARG A N 1
ATOM 1489 C CA . ARG A 1 199 ? 27.595 4.014 -11.809 1.00 85.94 199 ARG A CA 1
ATOM 1490 C C . ARG A 1 199 ? 28.559 2.837 -11.776 1.00 85.94 199 ARG A C 1
ATOM 1492 O O . ARG A 1 199 ? 28.758 2.236 -10.731 1.00 85.94 199 ARG A O 1
ATOM 1499 N N . GLY A 1 200 ? 29.201 2.521 -12.897 1.00 79.19 200 GLY A N 1
ATOM 1500 C CA . GLY A 1 200 ? 30.366 1.626 -12.948 1.00 79.19 200 GLY A CA 1
ATOM 1501 C C . GLY A 1 200 ? 30.114 0.151 -12.595 1.00 79.19 200 GLY A C 1
ATOM 1502 O O . GLY A 1 200 ? 31.079 -0.609 -12.520 1.00 79.19 200 GLY A O 1
ATOM 1503 N N . THR A 1 201 ? 28.858 -0.265 -12.397 1.00 79.31 201 THR A N 1
ATOM 1504 C CA . THR A 1 201 ? 28.454 -1.636 -12.038 1.00 79.31 201 THR A CA 1
ATOM 1505 C C . THR A 1 201 ? 27.165 -2.051 -12.758 1.00 79.31 201 THR A C 1
ATOM 1507 O O . THR A 1 201 ? 26.381 -1.200 -13.176 1.00 79.31 201 THR A O 1
ATOM 1510 N N . SER A 1 202 ? 26.934 -3.358 -12.895 1.00 79.00 202 SER A N 1
ATOM 1511 C CA . SER A 1 202 ? 25.681 -3.943 -13.394 1.00 79.00 202 SER A CA 1
ATOM 1512 C C . SER A 1 202 ? 25.326 -5.207 -12.605 1.00 79.00 202 SER A C 1
ATOM 1514 O O . SER A 1 202 ? 26.168 -5.742 -11.884 1.00 79.00 202 SER A O 1
ATOM 1516 N N . GLY A 1 203 ? 24.092 -5.696 -12.741 1.00 86.31 203 GLY A N 1
ATOM 1517 C CA . GLY A 1 203 ? 23.569 -6.808 -11.934 1.00 86.31 203 GLY A CA 1
ATOM 1518 C C . GLY A 1 203 ? 22.576 -6.388 -10.847 1.00 86.31 203 GLY A C 1
ATOM 1519 O O . GLY A 1 203 ? 22.179 -7.214 -10.032 1.00 86.31 203 GLY A O 1
ATOM 1520 N N . SER A 1 204 ? 22.194 -5.110 -10.814 1.00 91.06 204 SER A N 1
ATOM 1521 C CA . SER A 1 204 ? 21.247 -4.571 -9.835 1.00 91.06 204 SER A CA 1
ATOM 1522 C C . SER A 1 204 ? 19.796 -4.860 -10.221 1.00 91.06 204 SER A C 1
ATOM 1524 O O . SER A 1 204 ? 19.458 -4.900 -11.406 1.00 91.06 204 SER A O 1
ATOM 1526 N N . LEU A 1 205 ? 18.940 -4.994 -9.209 1.00 95.75 205 LEU A N 1
ATOM 1527 C CA . LEU A 1 205 ? 17.490 -5.113 -9.335 1.00 95.75 205 LEU A CA 1
ATOM 1528 C C . LEU A 1 205 ? 16.831 -3.820 -8.848 1.00 95.75 205 LEU A C 1
ATOM 1530 O O . LEU A 1 205 ? 17.040 -3.402 -7.711 1.00 95.75 205 LEU A O 1
ATOM 1534 N N . ILE A 1 206 ? 16.032 -3.195 -9.705 1.00 98.19 206 ILE A N 1
ATOM 1535 C CA . ILE A 1 206 ? 15.217 -2.026 -9.374 1.00 98.19 206 ILE A CA 1
ATOM 1536 C C . ILE A 1 206 ? 13.770 -2.401 -9.677 1.00 98.19 206 ILE A C 1
ATOM 1538 O O . ILE A 1 206 ? 13.402 -2.531 -10.846 1.00 98.19 206 ILE A O 1
ATOM 1542 N N . GLU A 1 207 ? 12.963 -2.628 -8.643 1.00 98.31 207 GLU A N 1
ATOM 1543 C CA . GLU A 1 207 ? 11.586 -3.099 -8.813 1.00 98.31 207 GLU A CA 1
ATOM 1544 C C . GLU A 1 207 ? 10.574 -2.449 -7.879 1.00 98.31 207 GLU A C 1
ATOM 1546 O O . GLU A 1 207 ? 10.905 -2.139 -6.746 1.00 98.31 207 GLU A O 1
ATOM 1551 N N . ASN A 1 208 ? 9.328 -2.278 -8.315 1.00 98.25 208 ASN A N 1
ATOM 1552 C CA . ASN A 1 208 ? 8.240 -1.780 -7.465 1.00 98.25 208 ASN A CA 1
ATOM 1553 C C . ASN A 1 208 ? 8.558 -0.424 -6.814 1.00 98.25 208 ASN A C 1
ATOM 1555 O O . ASN A 1 208 ? 8.251 -0.207 -5.645 1.00 98.25 208 ASN A O 1
ATOM 1559 N N . ASN A 1 209 ? 9.239 0.483 -7.521 1.00 98.81 209 ASN A N 1
ATOM 1560 C CA . ASN A 1 209 ? 9.504 1.838 -7.029 1.00 98.81 209 ASN A CA 1
ATOM 1561 C C . ASN A 1 209 ? 8.661 2.873 -7.777 1.00 98.81 209 ASN A C 1
ATOM 1563 O O . ASN A 1 209 ? 8.507 2.790 -8.997 1.00 98.81 209 ASN A O 1
ATOM 1567 N N . LEU A 1 210 ? 8.189 3.883 -7.047 1.00 98.69 210 LEU A N 1
ATOM 1568 C CA . LEU A 1 210 ? 7.655 5.118 -7.615 1.00 98.69 210 LEU A CA 1
ATOM 1569 C C . LEU A 1 210 ? 8.778 6.157 -7.652 1.00 98.69 210 LEU A C 1
ATOM 1571 O O . LEU A 1 210 ? 9.227 6.623 -6.606 1.00 98.69 210 LEU A O 1
ATOM 1575 N N . ILE A 1 211 ? 9.238 6.526 -8.844 1.00 98.75 211 ILE A N 1
ATOM 1576 C CA . ILE A 1 211 ? 10.333 7.481 -9.059 1.00 98.75 211 ILE A CA 1
ATOM 1577 C C . ILE A 1 211 ? 9.764 8.715 -9.749 1.00 98.75 211 ILE A C 1
ATOM 1579 O O . ILE A 1 211 ? 9.522 8.704 -10.960 1.00 98.75 211 ILE A O 1
ATOM 1583 N N . VAL A 1 212 ? 9.529 9.773 -8.973 1.00 98.38 212 VAL A N 1
ATOM 1584 C CA . VAL A 1 212 ? 8.695 10.897 -9.410 1.00 98.38 212 VAL A CA 1
ATOM 1585 C C . VAL A 1 212 ? 9.263 12.268 -9.058 1.00 98.38 212 VAL A C 1
ATOM 1587 O O . VAL A 1 212 ? 9.777 12.472 -7.964 1.00 98.38 212 VAL A O 1
ATOM 1590 N N . SER A 1 213 ? 9.138 13.240 -9.963 1.00 97.12 213 SER A N 1
ATOM 1591 C CA . SER A 1 213 ? 9.500 14.646 -9.699 1.00 97.12 213 SER A CA 1
ATOM 1592 C C . SER A 1 213 ? 10.958 14.866 -9.265 1.00 97.12 213 SER A C 1
ATOM 1594 O O . SER A 1 213 ? 11.251 15.737 -8.448 1.00 97.12 213 SER A O 1
ATOM 1596 N N . ASN A 1 214 ? 11.897 14.076 -9.789 1.00 97.75 214 ASN A N 1
ATOM 1597 C CA . ASN A 1 214 ? 13.334 14.267 -9.565 1.00 97.75 214 ASN A CA 1
ATOM 1598 C C . ASN A 1 214 ? 13.989 14.999 -10.749 1.00 97.75 214 ASN A C 1
ATOM 1600 O O . ASN A 1 214 ? 13.418 15.072 -11.842 1.00 97.75 214 ASN A O 1
ATOM 1604 N N . VAL A 1 215 ? 15.240 15.450 -10.582 1.00 94.06 215 VAL A N 1
ATOM 1605 C CA . VAL A 1 215 ? 16.073 16.033 -11.664 1.00 94.06 215 VAL A CA 1
ATOM 1606 C C . VAL A 1 215 ? 16.626 14.952 -12.630 1.00 94.06 215 VAL A C 1
ATOM 1608 O O . VAL A 1 215 ? 17.737 15.036 -13.145 1.00 94.06 215 VAL A O 1
ATOM 1611 N N . GLY A 1 216 ? 15.831 13.906 -12.868 1.00 94.56 216 GLY A N 1
ATOM 1612 C CA . GLY A 1 216 ? 16.128 12.704 -13.653 1.00 94.56 216 GLY A CA 1
ATOM 1613 C C . GLY A 1 216 ? 15.593 11.443 -12.972 1.00 94.56 216 GLY A C 1
ATOM 1614 O O . GLY A 1 216 ? 15.523 11.392 -11.751 1.00 94.56 216 GLY A O 1
ATOM 1615 N N . GLY A 1 217 ? 15.174 10.433 -13.730 1.00 97.19 217 GLY A N 1
ATOM 1616 C CA . GLY A 1 217 ? 14.638 9.181 -13.189 1.00 97.19 217 GLY A CA 1
ATOM 1617 C C . GLY A 1 217 ? 15.747 8.229 -12.738 1.00 97.19 217 GLY A C 1
ATOM 1618 O O . GLY A 1 217 ? 16.312 8.392 -11.654 1.00 97.19 217 GLY A O 1
ATOM 1619 N N . ILE A 1 218 ? 16.065 7.237 -13.571 1.00 96.25 218 ILE A N 1
ATOM 1620 C CA . ILE A 1 218 ? 17.143 6.269 -13.333 1.00 96.25 218 ILE A CA 1
ATOM 1621 C C . ILE A 1 218 ? 18.269 6.484 -14.344 1.00 96.25 218 ILE A C 1
ATOM 1623 O O . ILE A 1 218 ? 18.051 6.473 -15.556 1.00 96.25 218 ILE A O 1
ATOM 1627 N N . ASP A 1 219 ? 19.493 6.604 -13.845 1.00 93.25 219 ASP A N 1
ATOM 1628 C CA . ASP A 1 219 ? 20.709 6.583 -14.648 1.00 93.25 219 ASP A CA 1
ATOM 1629 C C . ASP A 1 219 ? 21.498 5.299 -14.383 1.00 93.25 219 ASP A C 1
ATOM 1631 O O . ASP A 1 219 ? 22.070 5.121 -13.307 1.00 93.25 219 ASP A O 1
ATOM 1635 N N . LEU A 1 220 ? 21.512 4.398 -15.363 1.00 90.88 220 LEU A N 1
ATOM 1636 C CA . LEU A 1 220 ? 22.317 3.183 -15.359 1.00 90.88 220 LEU A CA 1
ATOM 1637 C C . LEU A 1 220 ? 23.481 3.374 -16.334 1.00 90.88 220 LEU A C 1
ATOM 1639 O O . LEU A 1 220 ? 23.345 3.185 -17.546 1.00 90.88 220 LEU A O 1
ATOM 1643 N N . ASP A 1 221 ? 24.627 3.753 -15.781 1.00 87.44 221 ASP A N 1
ATOM 1644 C CA . ASP A 1 221 ? 25.840 4.103 -16.515 1.00 87.44 221 ASP A CA 1
ATOM 1645 C C . ASP A 1 221 ? 26.967 3.134 -16.161 1.00 87.44 221 ASP A C 1
ATOM 1647 O O . ASP A 1 221 ? 27.542 3.159 -15.067 1.00 87.44 221 ASP A O 1
ATOM 1651 N N . VAL A 1 222 ? 27.292 2.272 -17.121 1.00 81.56 222 VAL A N 1
ATOM 1652 C CA . VAL A 1 222 ? 28.344 1.268 -16.994 1.00 81.56 222 VAL A CA 1
ATOM 1653 C C . VAL A 1 222 ? 29.590 1.716 -17.756 1.00 81.56 222 VAL A C 1
ATOM 1655 O O . VAL A 1 222 ? 29.640 1.685 -18.986 1.00 81.56 222 VAL A O 1
ATOM 1658 N N . SER A 1 223 ? 30.648 2.050 -17.019 1.00 74.06 223 SER A N 1
ATOM 1659 C CA . SER A 1 223 ? 31.941 2.493 -17.563 1.00 74.06 223 SER A CA 1
ATOM 1660 C C . SER A 1 223 ? 33.081 1.467 -17.443 1.00 74.06 223 SER A C 1
ATOM 1662 O O . SER A 1 223 ? 34.162 1.696 -17.981 1.00 74.06 223 SER A O 1
ATOM 1664 N N . ASN A 1 224 ? 32.836 0.317 -16.801 1.00 67.56 224 ASN A N 1
ATOM 1665 C CA . ASN A 1 224 ? 33.799 -0.777 -16.601 1.00 67.56 224 ASN A CA 1
ATOM 1666 C C . ASN A 1 224 ? 33.294 -2.096 -17.218 1.00 67.56 224 ASN A C 1
ATOM 1668 O O . ASN A 1 224 ? 32.122 -2.211 -17.568 1.00 67.56 224 ASN A O 1
ATOM 1672 N N . THR A 1 225 ? 34.157 -3.112 -17.353 1.00 59.12 225 THR A N 1
ATOM 1673 C CA . THR A 1 225 ? 33.756 -4.453 -17.820 1.00 59.12 225 THR A CA 1
ATOM 1674 C C . THR A 1 225 ? 32.798 -5.096 -16.816 1.00 59.12 225 THR A C 1
ATOM 1676 O O . THR A 1 225 ? 33.240 -5.672 -15.822 1.00 59.12 225 THR A O 1
ATOM 1679 N N . SER A 1 226 ? 31.493 -4.987 -17.050 1.00 61.25 226 SER A N 1
ATOM 1680 C CA . SER A 1 226 ? 30.470 -5.604 -16.214 1.00 61.25 226 SER A CA 1
ATOM 1681 C C . SER A 1 226 ? 29.905 -6.857 -16.890 1.00 61.25 226 SER A C 1
ATOM 1683 O O . SER A 1 226 ? 29.859 -6.962 -18.114 1.00 61.25 226 SER A O 1
ATOM 1685 N N . THR A 1 227 ? 29.543 -7.854 -16.083 1.00 63.25 227 THR A N 1
ATOM 1686 C CA . THR A 1 227 ? 29.043 -9.162 -16.557 1.00 63.25 227 THR A CA 1
ATOM 1687 C C . THR A 1 227 ? 27.670 -9.517 -15.980 1.00 63.25 227 THR A C 1
ATOM 1689 O O . THR A 1 227 ? 27.088 -10.525 -16.370 1.00 63.25 227 THR A O 1
ATOM 1692 N N . GLY A 1 228 ? 27.141 -8.700 -15.060 1.00 78.00 228 GLY A N 1
ATOM 1693 C CA . GLY A 1 228 ? 25.847 -8.920 -14.417 1.00 78.00 228 GLY A CA 1
ATOM 1694 C C . GLY A 1 228 ? 24.684 -8.379 -15.250 1.00 78.00 228 GLY A C 1
ATOM 1695 O O . GLY A 1 228 ? 24.772 -7.279 -15.797 1.00 78.00 228 GLY A O 1
ATOM 1696 N N . GLN A 1 229 ? 23.587 -9.132 -15.310 1.00 87.50 229 GLN A N 1
ATOM 1697 C CA . GLN A 1 229 ? 22.319 -8.696 -15.897 1.00 87.50 229 GLN A CA 1
ATOM 1698 C C . GLN A 1 229 ? 21.586 -7.788 -14.903 1.00 87.50 229 GLN A C 1
ATOM 1700 O O . GLN A 1 229 ? 21.181 -8.252 -13.838 1.00 87.50 229 GLN A O 1
ATOM 1705 N N . SER A 1 230 ? 21.404 -6.512 -15.239 1.00 91.81 230 SER A N 1
ATOM 1706 C CA . SER A 1 230 ? 20.532 -5.623 -14.466 1.00 91.81 230 SER A CA 1
ATOM 1707 C C . SER A 1 230 ? 19.065 -5.844 -14.843 1.00 91.81 230 SER A C 1
ATOM 1709 O O . SER A 1 230 ? 18.752 -6.156 -15.993 1.00 91.81 230 SER A O 1
ATOM 1711 N N . VAL A 1 231 ? 18.158 -5.642 -13.891 1.00 95.56 231 VAL A N 1
ATOM 1712 C CA . VAL A 1 231 ? 16.710 -5.746 -14.110 1.00 95.56 231 VAL A CA 1
ATOM 1713 C C . VAL A 1 231 ? 16.031 -4.503 -13.549 1.00 95.56 231 VAL A C 1
ATOM 1715 O O . VAL A 1 231 ? 16.191 -4.180 -12.374 1.00 95.56 231 VAL A O 1
ATOM 1718 N N . ILE A 1 232 ? 15.273 -3.812 -14.393 1.00 97.88 232 ILE A N 1
ATOM 1719 C CA . ILE A 1 232 ? 14.417 -2.683 -14.033 1.00 97.88 232 ILE A CA 1
ATOM 1720 C C . ILE A 1 232 ? 12.997 -3.110 -14.366 1.00 97.88 232 ILE A C 1
ATOM 1722 O O . ILE A 1 232 ? 12.643 -3.207 -15.541 1.00 97.88 232 ILE A O 1
ATOM 1726 N N . ARG A 1 233 ? 12.181 -3.416 -13.362 1.00 98.38 233 ARG A N 1
ATOM 1727 C CA . ARG A 1 233 ? 10.838 -3.930 -13.629 1.00 98.38 233 ARG A CA 1
ATOM 1728 C C . ARG A 1 233 ? 9.769 -3.390 -12.717 1.00 98.38 233 ARG A C 1
ATOM 1730 O O . ARG A 1 233 ? 10.057 -3.147 -11.557 1.00 98.38 233 ARG A O 1
ATOM 1737 N N . ASN A 1 234 ? 8.539 -3.296 -13.208 1.00 98.38 234 ASN A N 1
ATOM 1738 C CA . ASN A 1 234 ? 7.396 -2.998 -12.351 1.00 98.38 234 ASN A CA 1
ATOM 1739 C C . ASN A 1 234 ? 7.580 -1.687 -11.575 1.00 98.38 234 ASN A C 1
ATOM 1741 O O . ASN A 1 234 ? 7.256 -1.605 -10.402 1.00 98.38 234 ASN A O 1
ATOM 1745 N N . ASN A 1 235 ? 8.216 -0.683 -12.185 1.00 98.88 235 ASN A N 1
ATOM 1746 C CA . ASN A 1 235 ? 8.373 0.644 -11.595 1.00 98.88 235 ASN A CA 1
ATOM 1747 C C . ASN A 1 235 ? 7.466 1.640 -12.313 1.00 98.88 235 ASN A C 1
ATOM 1749 O O . ASN A 1 235 ? 7.267 1.552 -13.529 1.00 98.88 235 ASN A O 1
ATOM 1753 N N . VAL A 1 236 ? 7.032 2.657 -11.577 1.00 98.81 236 VAL A N 1
ATOM 1754 C CA . VAL A 1 236 ? 6.419 3.859 -12.140 1.00 98.81 236 VAL A CA 1
ATOM 1755 C C . VAL A 1 236 ? 7.458 4.977 -12.125 1.00 98.81 236 VAL A C 1
ATOM 1757 O O . VAL A 1 236 ? 7.953 5.369 -11.069 1.00 98.81 236 VAL A O 1
ATOM 1760 N N . ILE A 1 237 ? 7.819 5.485 -13.302 1.00 98.81 237 ILE A N 1
ATOM 1761 C CA . ILE A 1 237 ? 8.858 6.504 -13.488 1.00 98.81 237 ILE A CA 1
ATOM 1762 C C . ILE A 1 237 ? 8.227 7.692 -14.200 1.00 98.81 237 ILE A C 1
ATOM 1764 O O . ILE A 1 237 ? 8.051 7.675 -15.421 1.00 98.81 237 ILE A O 1
ATOM 1768 N N . ALA A 1 238 ? 7.870 8.722 -13.437 1.00 98.50 238 ALA A N 1
ATOM 1769 C CA . ALA A 1 238 ? 7.002 9.777 -13.935 1.00 98.50 238 ALA A CA 1
ATOM 1770 C C . ALA A 1 238 ? 7.476 11.187 -13.584 1.00 98.50 238 ALA A C 1
ATOM 1772 O O . ALA A 1 238 ? 8.064 11.419 -12.534 1.00 98.50 238 ALA A O 1
ATOM 1773 N N . PHE A 1 239 ? 7.191 12.160 -14.448 1.00 98.00 239 PHE A N 1
ATOM 1774 C CA . PHE A 1 239 ? 7.401 13.589 -14.159 1.00 98.00 239 PHE A CA 1
ATOM 1775 C C . PHE A 1 239 ? 8.836 13.978 -13.751 1.00 98.00 239 PHE A C 1
ATOM 1777 O O . PHE A 1 239 ? 9.039 15.006 -13.106 1.00 98.00 239 PHE A O 1
ATOM 1784 N N . ASN A 1 240 ? 9.850 13.194 -14.125 1.00 98.19 240 ASN A N 1
ATOM 1785 C CA . ASN A 1 240 ? 11.248 13.541 -13.871 1.00 98.19 240 ASN A CA 1
ATOM 1786 C C . ASN A 1 240 ? 11.763 14.481 -14.966 1.00 98.19 240 ASN A C 1
ATOM 1788 O O . ASN A 1 240 ? 11.460 14.292 -16.147 1.00 98.19 240 ASN A O 1
ATOM 1792 N N . GLN A 1 241 ? 12.528 15.506 -14.587 1.00 95.75 241 GLN A N 1
ATOM 1793 C CA . GLN A 1 241 ? 12.938 16.573 -15.504 1.00 95.75 241 GLN A CA 1
ATOM 1794 C C . GLN A 1 241 ? 14.405 16.947 -15.317 1.00 95.75 241 GLN A C 1
ATOM 1796 O O . GLN A 1 241 ? 14.790 17.496 -14.288 1.00 95.75 241 GLN A O 1
ATOM 1801 N N . GLY A 1 242 ? 15.234 16.713 -16.331 1.00 92.00 242 GLY A N 1
ATOM 1802 C CA . GLY A 1 242 ? 16.651 17.052 -16.244 1.00 92.00 242 GLY A CA 1
ATOM 1803 C C . GLY A 1 242 ? 17.453 16.673 -17.481 1.00 92.00 242 GLY A C 1
ATOM 1804 O O . GLY A 1 242 ? 16.950 16.629 -18.602 1.00 92.00 242 GLY A O 1
ATOM 1805 N N . ALA A 1 243 ? 18.745 16.403 -17.287 1.00 87.25 243 ALA A N 1
ATOM 1806 C CA . ALA A 1 243 ? 19.590 15.867 -18.358 1.00 87.25 243 ALA A CA 1
ATOM 1807 C C . ALA A 1 243 ? 19.224 14.413 -18.710 1.00 87.25 243 ALA A C 1
ATOM 1809 O O . ALA A 1 243 ? 19.453 13.979 -19.841 1.00 87.25 243 ALA A O 1
ATOM 1810 N N . ILE A 1 244 ? 18.659 13.697 -17.736 1.00 88.62 244 ILE A N 1
ATOM 1811 C CA . ILE A 1 244 ? 18.111 12.346 -17.834 1.00 88.62 244 ILE A CA 1
ATOM 1812 C C . ILE A 1 244 ? 16.592 12.471 -17.713 1.00 88.62 244 ILE A C 1
ATOM 1814 O O . ILE A 1 244 ? 16.107 13.230 -16.879 1.00 88.62 244 ILE A O 1
ATOM 1818 N N . GLY A 1 245 ? 15.862 11.755 -18.565 1.00 92.62 245 GLY A N 1
ATOM 1819 C CA . GLY A 1 245 ? 14.405 11.673 -18.511 1.00 92.62 245 GLY A CA 1
ATOM 1820 C C . GLY A 1 245 ? 13.959 10.583 -17.549 1.00 92.62 245 GLY A C 1
ATOM 1821 O O . GLY A 1 245 ? 14.353 10.593 -16.387 1.00 92.62 245 GLY A O 1
ATOM 1822 N N . GLY A 1 246 ? 13.184 9.619 -18.041 1.00 97.19 246 GLY A N 1
ATOM 1823 C CA . GLY A 1 246 ? 12.814 8.430 -17.277 1.00 97.19 246 GLY A CA 1
ATOM 1824 C C . GLY A 1 246 ? 14.016 7.517 -17.029 1.00 97.19 246 GLY A C 1
ATOM 1825 O O . GLY A 1 246 ? 14.396 7.292 -15.883 1.00 97.19 246 GLY A O 1
ATOM 1826 N N . LEU A 1 247 ? 14.649 7.026 -18.095 1.00 96.00 247 LEU A N 1
ATOM 1827 C CA . LEU A 1 247 ? 15.777 6.096 -18.045 1.00 96.00 247 LEU A CA 1
ATOM 1828 C C . LEU A 1 247 ? 16.925 6.553 -18.951 1.00 96.00 247 LEU A C 1
ATOM 1830 O O . LEU A 1 247 ? 16.731 6.785 -20.145 1.00 96.00 247 LEU A O 1
ATOM 1834 N N . ASN A 1 248 ? 18.146 6.581 -18.425 1.00 93.81 248 ASN A N 1
ATOM 1835 C CA . ASN A 1 248 ? 19.367 6.604 -19.230 1.00 93.81 248 ASN A CA 1
ATOM 1836 C C . ASN A 1 248 ? 20.083 5.257 -19.094 1.00 93.81 248 ASN A C 1
ATOM 1838 O O . ASN A 1 248 ? 20.517 4.889 -18.006 1.00 93.81 248 ASN A O 1
ATOM 1842 N N . LEU A 1 249 ? 20.191 4.521 -20.201 1.00 91.88 249 LEU A N 1
ATOM 1843 C CA . LEU A 1 249 ? 20.844 3.214 -20.276 1.00 91.88 249 LEU A CA 1
ATOM 1844 C C . LEU A 1 249 ? 22.116 3.361 -21.104 1.00 91.88 249 LEU A C 1
ATOM 1846 O O . LEU A 1 249 ? 22.086 3.306 -22.341 1.00 91.88 249 LEU A O 1
ATOM 1850 N N . PHE A 1 250 ? 23.233 3.589 -20.422 1.00 87.44 250 PHE A N 1
ATOM 1851 C CA . PHE A 1 250 ? 24.476 4.019 -21.044 1.00 87.44 250 PHE A CA 1
ATOM 1852 C C . PHE A 1 250 ? 25.629 3.048 -20.775 1.00 87.44 250 PHE A C 1
ATOM 1854 O O . PHE A 1 250 ? 25.844 2.582 -19.658 1.00 87.44 250 PHE A O 1
ATOM 1861 N N . ALA A 1 251 ? 26.389 2.763 -21.832 1.00 84.75 251 ALA A N 1
ATOM 1862 C CA . ALA A 1 251 ? 27.638 2.019 -21.788 1.00 84.75 251 ALA A CA 1
ATOM 1863 C C . ALA A 1 251 ? 28.703 2.805 -22.567 1.00 84.75 251 ALA A C 1
ATOM 1865 O O . ALA A 1 251 ? 28.421 3.334 -23.646 1.00 84.75 251 ALA A O 1
ATOM 1866 N N . CYS A 1 252 ? 29.924 2.897 -22.041 1.00 78.88 252 CYS A N 1
ATOM 1867 C CA . CYS A 1 252 ? 31.036 3.589 -22.697 1.00 78.88 252 CYS A CA 1
ATOM 1868 C C . CYS A 1 252 ? 32.344 2.795 -22.645 1.00 78.88 252 CYS A C 1
ATOM 1870 O O . CYS A 1 252 ? 32.439 1.756 -22.004 1.00 78.88 252 CYS A O 1
ATOM 1872 N N . CYS A 1 253 ? 33.381 3.281 -23.337 1.00 78.31 253 CYS A N 1
ATOM 1873 C CA . CYS A 1 253 ? 34.750 2.759 -23.205 1.00 78.31 253 CYS A CA 1
ATOM 1874 C C . CYS A 1 253 ? 34.908 1.252 -23.511 1.00 78.31 253 CYS A C 1
ATOM 1876 O O . CYS A 1 253 ? 35.822 0.608 -23.002 1.00 78.31 253 CYS A O 1
ATOM 1878 N N . GLY A 1 254 ? 34.035 0.686 -24.353 1.00 75.25 254 GLY A N 1
ATOM 1879 C CA . GLY A 1 254 ? 34.036 -0.743 -24.688 1.00 75.25 254 GLY A CA 1
ATOM 1880 C C . GLY A 1 254 ? 33.362 -1.647 -23.648 1.00 75.25 254 GLY A C 1
ATOM 1881 O O . GLY A 1 254 ? 33.473 -2.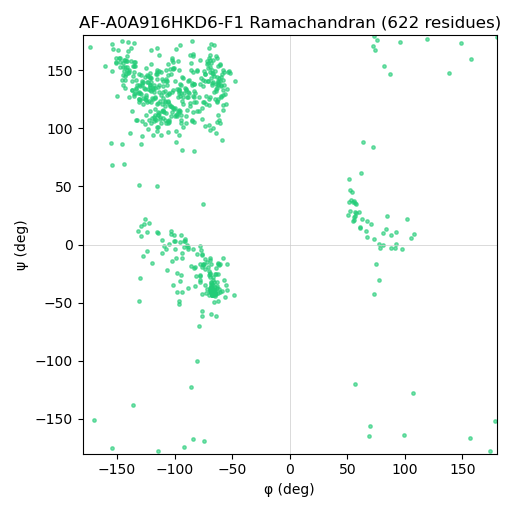867 -23.762 1.00 75.25 254 GLY A O 1
ATOM 1882 N N . SER A 1 255 ? 32.672 -1.081 -22.651 1.00 79.62 255 SER A N 1
ATOM 1883 C CA . SER A 1 255 ? 31.841 -1.838 -21.712 1.00 79.62 255 SER A CA 1
ATOM 1884 C C . SER A 1 255 ? 30.590 -2.407 -22.391 1.00 79.62 255 SER A C 1
ATOM 1886 O O . SER A 1 255 ? 30.200 -1.998 -23.488 1.00 79.62 255 SER A O 1
ATOM 1888 N N . THR A 1 256 ? 29.959 -3.385 -21.737 1.00 79.50 256 THR A N 1
ATOM 1889 C CA . THR A 1 256 ? 28.668 -3.928 -22.158 1.00 79.50 256 THR A CA 1
ATOM 1890 C C . THR A 1 256 ? 27.683 -3.855 -21.011 1.00 79.50 256 THR A C 1
ATOM 1892 O O . THR A 1 256 ? 27.956 -4.369 -19.934 1.00 79.50 256 THR A O 1
ATOM 1895 N N . LEU A 1 257 ? 26.539 -3.216 -21.256 1.00 84.75 257 LEU A N 1
ATOM 1896 C CA . LEU A 1 257 ? 25.422 -3.201 -20.321 1.00 84.75 257 LEU A CA 1
ATOM 1897 C C . LEU A 1 257 ? 24.379 -4.218 -20.786 1.00 84.75 257 LEU A C 1
ATOM 1899 O O . LEU A 1 257 ? 23.799 -4.057 -21.862 1.00 84.75 257 LEU A O 1
ATOM 1903 N N . HIS A 1 258 ? 24.160 -5.228 -19.947 1.00 87.00 258 HIS A N 1
ATOM 1904 C CA . HIS A 1 258 ? 23.064 -6.182 -20.051 1.00 87.00 258 HIS A CA 1
ATOM 1905 C C . HIS A 1 258 ? 21.917 -5.734 -19.141 1.00 87.00 258 HIS A C 1
ATOM 1907 O O . HIS A 1 258 ? 22.102 -5.654 -17.922 1.00 87.00 258 HIS A O 1
ATOM 1913 N N . VAL A 1 259 ? 20.762 -5.398 -19.719 1.00 90.88 259 VAL A N 1
ATOM 1914 C CA . VAL A 1 259 ? 19.612 -4.900 -18.950 1.00 90.88 259 VAL A CA 1
ATOM 1915 C C . VAL A 1 259 ? 18.278 -5.395 -19.496 1.00 90.88 259 VAL A C 1
ATOM 1917 O O . VAL A 1 259 ? 18.029 -5.322 -20.698 1.00 90.88 259 VAL A O 1
ATOM 1920 N N . ASP A 1 260 ? 17.418 -5.847 -18.585 1.00 94.94 260 ASP A N 1
ATOM 1921 C CA . ASP A 1 260 ? 16.011 -6.130 -18.847 1.00 94.94 260 ASP A CA 1
ATOM 1922 C C . ASP A 1 260 ? 15.169 -5.006 -18.239 1.00 94.94 260 ASP A C 1
ATOM 1924 O O . ASP A 1 260 ? 15.231 -4.758 -17.035 1.00 94.94 260 ASP A O 1
ATOM 1928 N N . VAL A 1 261 ? 14.397 -4.318 -19.075 1.00 97.50 261 VAL A N 1
ATOM 1929 C CA . VAL A 1 261 ? 13.437 -3.284 -18.685 1.00 97.50 261 VAL A CA 1
ATOM 1930 C C . VAL A 1 261 ? 12.048 -3.841 -18.966 1.00 97.50 261 VAL A C 1
ATOM 1932 O O . VAL A 1 261 ? 11.672 -3.983 -20.131 1.00 97.50 261 VAL A O 1
ATOM 1935 N N . ILE A 1 262 ? 11.326 -4.248 -17.922 1.00 98.44 262 ILE A N 1
ATOM 1936 C CA . ILE A 1 262 ? 10.109 -5.058 -18.066 1.00 98.44 262 ILE A CA 1
ATOM 1937 C C . ILE A 1 262 ? 8.944 -4.485 -17.263 1.00 98.44 262 ILE A C 1
ATOM 1939 O O . ILE A 1 262 ? 9.099 -4.256 -16.072 1.00 98.44 262 ILE A O 1
ATOM 1943 N N . ASN A 1 263 ? 7.762 -4.335 -17.863 1.00 98.69 263 ASN A N 1
ATOM 1944 C CA . ASN A 1 263 ? 6.557 -3.929 -17.127 1.00 98.69 263 ASN A CA 1
ATOM 1945 C C . ASN A 1 263 ? 6.752 -2.625 -16.340 1.00 98.69 263 ASN A C 1
ATOM 1947 O O . ASN A 1 263 ? 6.426 -2.553 -15.172 1.00 98.69 263 ASN A O 1
ATOM 1951 N N . ASN A 1 264 ? 7.358 -1.595 -16.927 1.00 98.88 264 ASN A N 1
ATOM 1952 C CA . ASN A 1 264 ? 7.438 -0.277 -16.289 1.00 98.88 264 ASN A CA 1
ATOM 1953 C C . ASN A 1 264 ? 6.436 0.686 -16.932 1.00 98.88 264 ASN A C 1
ATOM 1955 O O . ASN A 1 264 ? 6.163 0.592 -18.130 1.00 98.88 264 ASN A O 1
ATOM 1959 N N . THR A 1 265 ? 5.958 1.656 -16.154 1.00 98.75 265 THR A N 1
ATOM 1960 C CA . THR A 1 265 ? 5.185 2.802 -16.650 1.00 98.75 265 THR A CA 1
ATOM 1961 C C . THR A 1 265 ? 6.080 4.040 -16.624 1.00 98.75 265 THR A C 1
ATOM 1963 O O . THR A 1 265 ? 6.378 4.576 -15.559 1.00 98.75 265 THR A O 1
ATOM 1966 N N . ILE A 1 266 ? 6.555 4.472 -17.793 1.00 98.69 266 ILE A N 1
ATOM 1967 C CA . ILE A 1 266 ? 7.537 5.551 -17.977 1.00 98.69 266 ILE A CA 1
ATOM 1968 C C . ILE A 1 266 ? 6.870 6.703 -18.727 1.00 98.69 266 ILE A C 1
ATOM 1970 O O . ILE A 1 266 ? 6.771 6.679 -19.958 1.00 98.69 266 ILE A O 1
ATOM 1974 N N . ILE A 1 267 ? 6.405 7.713 -17.990 1.00 98.25 267 ILE A N 1
ATOM 1975 C CA . ILE A 1 267 ? 5.542 8.754 -18.559 1.00 98.25 267 ILE A CA 1
ATOM 1976 C C . ILE A 1 267 ? 5.894 10.173 -18.136 1.00 98.25 267 ILE A C 1
ATOM 1978 O O . ILE A 1 267 ? 6.403 10.411 -17.044 1.00 98.25 267 ILE A O 1
ATOM 1982 N N . SER A 1 268 ? 5.553 11.153 -18.972 1.00 97.62 268 SER A N 1
ATOM 1983 C CA . SER A 1 268 ? 5.633 12.579 -18.615 1.00 97.62 268 SER A CA 1
ATOM 1984 C C . SER A 1 268 ? 7.022 13.044 -18.154 1.00 97.62 268 SER A C 1
ATOM 1986 O O . SER A 1 268 ? 7.148 14.061 -17.471 1.00 97.62 268 SER A O 1
ATOM 1988 N N . ASN A 1 269 ? 8.083 12.319 -18.512 1.00 98.38 269 ASN A N 1
ATOM 1989 C CA . ASN A 1 269 ? 9.452 12.705 -18.203 1.00 98.38 269 ASN A CA 1
ATOM 1990 C C . ASN A 1 269 ? 9.988 13.652 -19.283 1.00 98.38 269 ASN A C 1
ATOM 1992 O O . ASN A 1 269 ? 9.598 13.575 -20.450 1.00 98.38 269 ASN A O 1
ATOM 1996 N N . THR A 1 270 ? 10.895 14.549 -18.902 1.00 97.50 270 THR A N 1
ATOM 1997 C CA . THR A 1 270 ? 11.512 15.519 -19.814 1.00 97.50 270 THR A CA 1
ATOM 1998 C C . THR A 1 270 ? 13.032 15.422 -19.788 1.00 97.50 270 THR A C 1
ATOM 2000 O O . THR A 1 270 ? 13.644 15.489 -18.723 1.00 97.50 270 THR A O 1
ATOM 2003 N N . ALA A 1 271 ? 13.644 15.312 -20.969 1.00 96.00 271 ALA A N 1
ATOM 2004 C CA . ALA A 1 271 ? 15.094 15.204 -21.123 1.00 96.00 271 ALA A CA 1
ATOM 2005 C C . ALA A 1 271 ? 15.642 15.996 -22.313 1.00 96.00 271 ALA A C 1
ATOM 2007 O O . ALA A 1 271 ? 14.913 16.497 -23.167 1.00 96.00 271 ALA A O 1
ATOM 2008 N N . ASN A 1 272 ? 16.968 16.029 -22.436 1.00 93.12 272 ASN A N 1
ATOM 2009 C CA . ASN A 1 272 ? 17.623 16.480 -23.664 1.00 93.12 272 ASN A CA 1
ATOM 2010 C C . ASN A 1 272 ? 17.374 15.511 -24.838 1.00 93.12 272 ASN A C 1
ATOM 2012 O O . ASN A 1 272 ? 17.093 15.945 -25.950 1.00 93.12 272 ASN A O 1
ATOM 2016 N N . TYR A 1 273 ? 17.466 14.205 -24.584 1.00 91.19 273 TYR A N 1
ATOM 2017 C CA . TYR A 1 273 ? 17.259 13.122 -25.550 1.00 91.19 273 TYR A CA 1
ATOM 2018 C C . TYR A 1 273 ? 16.572 11.964 -24.836 1.00 91.19 273 TYR A C 1
ATOM 2020 O O . TYR A 1 273 ? 16.975 11.673 -23.709 1.00 91.19 273 TYR A O 1
ATOM 2028 N N . GLY A 1 274 ? 15.632 11.271 -25.481 1.00 89.50 274 GLY A N 1
ATOM 2029 C CA . GLY A 1 274 ? 15.002 10.086 -24.887 1.00 89.50 274 GLY A CA 1
ATOM 2030 C C . GLY A 1 274 ? 14.254 10.442 -23.614 1.00 89.50 274 GLY A C 1
ATOM 2031 O O . GLY A 1 274 ? 14.645 9.986 -22.543 1.00 89.50 274 GLY A O 1
ATOM 2032 N N . GLY A 1 275 ? 13.238 11.303 -23.720 1.00 95.62 275 GLY A N 1
ATOM 2033 C CA . GLY A 1 275 ? 12.441 11.748 -22.573 1.00 95.62 275 GLY A CA 1
ATOM 2034 C C . GLY A 1 275 ? 11.978 10.569 -21.716 1.00 95.62 275 GLY A C 1
ATOM 2035 O O . GLY A 1 275 ? 12.129 10.613 -20.501 1.00 95.62 275 GLY A O 1
ATOM 2036 N N . GLY A 1 276 ? 11.508 9.488 -22.340 1.00 97.19 276 GLY A N 1
ATOM 2037 C CA . GLY A 1 276 ? 11.226 8.221 -21.669 1.00 97.19 276 GLY A CA 1
ATOM 2038 C C . GLY A 1 276 ? 12.500 7.421 -21.415 1.00 97.19 276 GLY A C 1
ATOM 2039 O O . GLY A 1 276 ? 12.943 7.288 -20.278 1.00 97.19 276 GLY A O 1
ATOM 2040 N N . VAL A 1 277 ? 13.101 6.896 -22.480 1.00 95.81 277 VAL A N 1
ATOM 2041 C CA . VAL A 1 277 ? 14.289 6.044 -22.448 1.00 95.81 277 VAL A CA 1
ATOM 2042 C C . VAL A 1 277 ? 15.319 6.542 -23.452 1.00 95.81 277 VAL A C 1
ATOM 2044 O O . VAL A 1 277 ? 15.082 6.610 -24.659 1.00 95.81 277 VAL A O 1
ATOM 2047 N N . LYS A 1 278 ? 16.527 6.800 -22.963 1.00 94.00 278 LYS A N 1
ATOM 2048 C CA . LYS A 1 278 ? 17.722 6.941 -23.787 1.00 94.00 278 LYS A CA 1
ATOM 2049 C C . LYS A 1 278 ? 18.505 5.633 -23.766 1.00 94.00 278 LYS A C 1
ATOM 2051 O O . LYS A 1 278 ? 19.087 5.261 -22.747 1.00 94.00 278 LYS A O 1
ATOM 2056 N N . LEU A 1 279 ? 18.539 4.954 -24.908 1.00 90.44 279 LEU A N 1
ATOM 2057 C CA . LEU A 1 279 ? 19.170 3.655 -25.088 1.00 90.44 279 LEU A CA 1
ATOM 2058 C C . LEU A 1 279 ? 20.462 3.777 -25.902 1.00 90.44 279 LEU A C 1
ATOM 2060 O O . LEU A 1 279 ? 20.448 3.886 -27.129 1.00 90.44 279 LEU A O 1
ATOM 2064 N N . THR A 1 280 ? 21.596 3.690 -25.213 1.00 81.94 280 THR A N 1
ATOM 2065 C CA . THR A 1 280 ? 22.928 3.560 -25.831 1.00 81.94 280 THR A CA 1
ATOM 2066 C C . THR A 1 280 ? 23.704 2.362 -25.272 1.00 81.94 280 THR A C 1
ATOM 2068 O O . THR A 1 280 ? 24.924 2.299 -25.392 1.00 81.94 280 THR A O 1
ATOM 2071 N N . ALA A 1 281 ? 23.003 1.426 -24.626 1.00 70.75 281 ALA A N 1
ATOM 2072 C CA . ALA A 1 281 ? 23.548 0.163 -24.135 1.00 70.75 281 ALA A CA 1
ATOM 2073 C C . ALA A 1 281 ? 23.929 -0.770 -25.302 1.00 70.75 281 ALA A C 1
ATOM 2075 O O . ALA A 1 281 ? 23.610 -0.496 -26.456 1.00 70.75 281 ALA A O 1
ATOM 2076 N N . THR A 1 282 ? 24.583 -1.900 -25.032 1.00 72.50 282 THR A N 1
ATOM 2077 C CA . THR A 1 282 ? 24.991 -2.883 -26.061 1.00 72.50 282 THR A CA 1
ATOM 2078 C C . THR A 1 282 ? 24.220 -4.210 -25.995 1.00 72.50 282 THR A C 1
ATOM 2080 O O . THR A 1 282 ? 24.369 -5.021 -26.901 1.00 72.50 282 THR A O 1
ATOM 2083 N N . SER A 1 283 ? 23.380 -4.433 -24.971 1.00 85.00 283 SER A N 1
ATOM 2084 C CA . SER A 1 283 ? 22.462 -5.581 -24.871 1.00 85.00 283 SER A CA 1
ATOM 2085 C C . SER A 1 283 ? 21.262 -5.255 -23.966 1.00 85.00 283 SER A C 1
ATOM 2087 O O . SER A 1 283 ? 21.282 -5.548 -22.772 1.00 85.00 283 SER A O 1
ATOM 2089 N N . ALA A 1 284 ? 20.197 -4.672 -24.520 1.00 90.12 284 ALA A N 1
ATOM 2090 C CA . ALA A 1 284 ? 18.993 -4.331 -23.756 1.00 90.12 284 ALA A CA 1
ATOM 2091 C C . ALA A 1 284 ? 17.753 -5.078 -24.255 1.00 90.12 284 ALA A C 1
ATOM 2093 O O . ALA A 1 284 ? 17.518 -5.144 -25.463 1.00 90.12 284 ALA A O 1
ATOM 2094 N N . ARG A 1 285 ? 16.927 -5.575 -23.335 1.00 94.06 285 ARG A N 1
ATOM 2095 C CA . ARG A 1 285 ? 15.573 -6.043 -23.631 1.00 94.06 285 ARG A CA 1
ATOM 2096 C C . ARG A 1 285 ? 14.561 -5.094 -23.005 1.00 94.06 285 ARG A C 1
ATOM 2098 O O . ARG A 1 285 ? 14.572 -4.905 -21.795 1.00 94.06 285 ARG A O 1
ATOM 2105 N N . LEU A 1 286 ? 13.697 -4.505 -23.822 1.00 96.38 286 LEU A N 1
ATOM 2106 C CA . LEU A 1 286 ? 12.551 -3.711 -23.386 1.00 96.38 286 LEU A CA 1
ATOM 2107 C C . LEU A 1 286 ? 11.291 -4.514 -23.709 1.00 96.38 286 LEU A C 1
ATOM 2109 O O . LEU A 1 286 ? 11.008 -4.745 -24.888 1.00 96.38 286 LEU A O 1
ATOM 2113 N N . ALA A 1 287 ? 10.561 -4.948 -22.682 1.00 98.00 287 ALA A N 1
ATOM 2114 C CA . ALA A 1 287 ? 9.322 -5.702 -22.842 1.00 98.00 287 ALA A CA 1
ATOM 2115 C C . ALA A 1 287 ? 8.188 -5.189 -21.947 1.00 98.00 287 ALA A C 1
ATOM 2117 O O . ALA A 1 287 ? 8.422 -4.848 -20.793 1.00 98.00 287 ALA A O 1
ATOM 2118 N N . ASN A 1 288 ? 6.952 -5.176 -22.444 1.00 98.50 288 ASN A N 1
ATOM 2119 C CA . ASN A 1 288 ? 5.760 -4.811 -21.665 1.00 98.50 288 ASN A CA 1
ATOM 2120 C C . ASN A 1 288 ? 5.806 -3.423 -21.008 1.00 98.50 288 ASN A C 1
ATOM 2122 O O . ASN A 1 288 ? 5.149 -3.217 -19.994 1.00 98.50 288 ASN A O 1
ATOM 2126 N N . ASN A 1 289 ? 6.581 -2.465 -21.513 1.00 98.69 289 ASN A N 1
ATOM 2127 C CA . ASN A 1 289 ? 6.635 -1.132 -20.911 1.00 98.69 289 ASN A CA 1
ATOM 2128 C C . ASN A 1 289 ? 5.636 -0.185 -21.575 1.00 98.69 289 ASN A C 1
ATOM 2130 O O . ASN A 1 289 ? 5.507 -0.193 -22.799 1.00 98.69 289 ASN A O 1
ATOM 2134 N N . ILE A 1 290 ? 5.023 0.690 -20.782 1.00 98.75 290 ILE A N 1
ATOM 2135 C CA . ILE A 1 290 ? 4.430 1.929 -21.287 1.00 98.75 290 ILE A CA 1
ATOM 2136 C C . ILE A 1 290 ? 5.543 2.974 -21.313 1.00 98.75 290 ILE A C 1
ATOM 2138 O O . ILE A 1 290 ? 6.118 3.294 -20.273 1.00 98.75 290 ILE A O 1
ATOM 2142 N N . ILE A 1 291 ? 5.855 3.504 -22.491 1.00 98.06 291 ILE A N 1
ATOM 2143 C CA . ILE A 1 291 ? 6.817 4.588 -22.702 1.00 98.06 291 ILE A CA 1
ATOM 2144 C C . ILE A 1 291 ? 6.109 5.647 -23.546 1.00 98.06 291 ILE A C 1
ATOM 2146 O O . ILE A 1 291 ? 6.142 5.618 -24.776 1.00 98.06 291 ILE A O 1
ATOM 2150 N N . ALA A 1 292 ? 5.400 6.540 -22.865 1.00 96.94 292 ALA A N 1
ATOM 2151 C CA . ALA A 1 292 ? 4.440 7.437 -23.493 1.00 96.94 292 ALA A CA 1
ATOM 2152 C C . ALA A 1 292 ? 4.442 8.815 -22.836 1.00 96.94 292 ALA A C 1
ATOM 2154 O O . ALA A 1 292 ? 4.798 8.966 -21.671 1.00 96.94 292 ALA A O 1
ATOM 2155 N N . MET A 1 293 ? 3.964 9.832 -23.554 1.00 96.00 293 MET A N 1
ATOM 2156 C CA . MET A 1 293 ? 3.780 11.193 -23.021 1.00 96.00 293 MET A CA 1
ATOM 2157 C C . MET A 1 293 ? 5.081 11.855 -22.538 1.00 96.00 293 MET A C 1
ATOM 2159 O O . MET A 1 293 ? 5.037 12.861 -21.830 1.00 96.00 293 MET A O 1
ATOM 2163 N N . ASN A 1 294 ? 6.244 11.318 -22.899 1.00 97.81 294 ASN A N 1
ATOM 2164 C CA . ASN A 1 294 ? 7.519 11.914 -22.536 1.00 97.81 294 ASN A CA 1
ATOM 2165 C C . ASN A 1 294 ? 7.899 13.018 -23.535 1.00 97.81 294 ASN A C 1
ATOM 2167 O O . ASN A 1 294 ? 7.328 13.138 -24.618 1.00 97.81 294 ASN A O 1
ATOM 2171 N N . THR A 1 295 ? 8.853 13.872 -23.174 1.00 97.25 295 THR A N 1
ATOM 2172 C CA . THR A 1 295 ? 9.308 14.981 -24.025 1.00 97.25 295 THR A CA 1
ATOM 2173 C C . THR A 1 295 ? 10.831 15.040 -24.075 1.00 97.25 295 THR A C 1
ATOM 2175 O O . THR A 1 295 ? 11.506 14.974 -23.048 1.00 97.25 295 THR A O 1
ATOM 2178 N N . ALA A 1 296 ? 11.396 15.210 -25.270 1.00 96.19 296 ALA A N 1
ATOM 2179 C CA . ALA A 1 296 ? 12.822 15.441 -25.463 1.00 96.19 296 ALA A CA 1
ATOM 2180 C C . ALA A 1 296 ? 13.085 16.747 -26.224 1.00 96.19 296 ALA A C 1
ATOM 2182 O O . ALA A 1 296 ? 12.404 17.059 -27.197 1.00 96.19 296 ALA A O 1
ATOM 2183 N N . ILE A 1 297 ? 14.112 17.495 -25.811 1.00 94.56 297 ILE A N 1
ATOM 2184 C CA . ILE A 1 297 ? 14.480 18.773 -26.449 1.00 94.56 297 ILE A CA 1
ATOM 2185 C C . ILE A 1 297 ? 15.064 18.555 -27.852 1.00 94.56 297 ILE A C 1
ATOM 2187 O O . ILE A 1 297 ? 14.744 19.298 -28.778 1.00 94.56 297 ILE A O 1
ATOM 2191 N N . TYR A 1 298 ? 15.940 17.561 -28.012 1.00 90.88 298 TYR A N 1
ATOM 2192 C CA . TYR A 1 298 ? 16.702 17.351 -29.247 1.00 90.88 298 TYR A CA 1
ATOM 2193 C C . TYR A 1 298 ? 16.227 16.148 -30.073 1.00 90.88 298 TYR A C 1
ATOM 2195 O O . TYR A 1 298 ? 16.484 16.115 -31.276 1.00 90.88 298 TYR A O 1
ATOM 2203 N N . GLY A 1 299 ? 15.538 15.170 -29.474 1.00 88.00 299 GLY A N 1
ATOM 2204 C CA . GLY A 1 299 ? 14.922 14.067 -30.219 1.00 88.00 299 GLY A CA 1
ATOM 2205 C C . GLY A 1 299 ? 14.650 12.796 -29.412 1.00 88.00 299 GLY A C 1
ATOM 2206 O O . GLY A 1 299 ? 15.276 12.561 -28.377 1.00 88.00 299 GLY A O 1
ATOM 2207 N N . GLY A 1 300 ? 13.731 11.977 -29.946 1.00 88.12 300 GLY A N 1
ATOM 2208 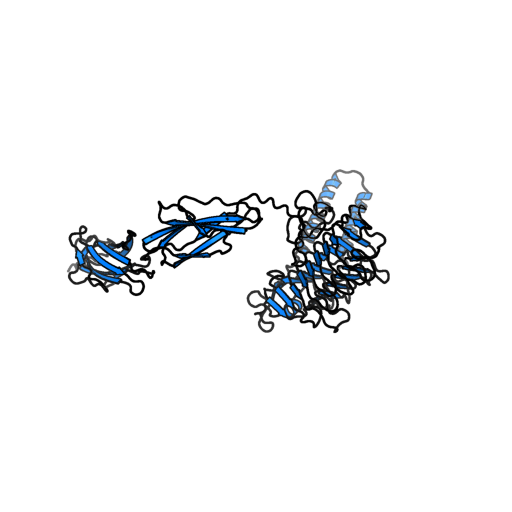C CA . GLY A 1 300 ? 13.207 10.745 -29.342 1.00 88.12 300 GLY A CA 1
ATOM 2209 C C . GLY A 1 300 ? 12.470 11.054 -28.048 1.00 88.12 300 GLY A C 1
ATOM 2210 O O . GLY A 1 300 ? 13.092 11.098 -26.989 1.00 88.12 300 GLY A O 1
ATOM 2211 N N . ASN A 1 301 ? 11.175 11.354 -28.139 1.00 94.56 301 ASN A N 1
ATOM 2212 C CA . ASN A 1 301 ? 10.405 11.745 -26.963 1.00 94.56 301 ASN A CA 1
ATOM 2213 C C . ASN A 1 301 ? 10.303 10.571 -25.999 1.00 94.56 301 ASN A C 1
ATOM 2215 O O . ASN A 1 301 ? 10.659 10.715 -24.833 1.00 94.56 301 ASN A O 1
ATOM 2219 N N . ASP A 1 302 ? 9.919 9.405 -26.501 1.00 95.19 302 ASP A N 1
ATOM 2220 C CA . ASP A 1 302 ? 9.749 8.205 -25.695 1.00 95.19 302 ASP A CA 1
ATOM 2221 C C . ASP A 1 302 ? 10.986 7.322 -25.746 1.00 95.19 302 ASP A C 1
ATOM 2223 O O . ASP A 1 302 ? 11.506 6.953 -24.698 1.00 95.19 302 ASP A O 1
ATOM 2227 N N . LEU A 1 303 ? 11.520 7.037 -26.934 1.00 94.06 303 LEU A N 1
ATOM 2228 C CA . LEU A 1 303 ? 12.712 6.212 -27.094 1.00 94.06 303 LEU A CA 1
ATOM 2229 C C . LEU A 1 303 ? 13.730 6.895 -28.011 1.00 94.06 303 LEU A C 1
ATOM 2231 O O . LEU A 1 303 ? 13.466 7.181 -29.177 1.00 94.06 303 LEU A O 1
ATOM 2235 N N . TYR A 1 304 ? 14.942 7.106 -27.499 1.00 92.81 304 TYR A N 1
ATOM 2236 C CA . TYR A 1 304 ? 16.057 7.642 -28.275 1.00 92.81 304 TYR A CA 1
ATOM 2237 C C . TYR A 1 304 ? 17.259 6.702 -28.288 1.00 92.81 304 TYR A C 1
ATOM 2239 O O . TYR A 1 304 ? 17.744 6.279 -27.239 1.00 92.81 304 TYR A O 1
ATOM 2247 N N . GLY A 1 305 ? 17.820 6.490 -29.478 1.00 87.25 305 GLY A N 1
ATOM 2248 C CA . GLY A 1 305 ? 19.027 5.695 -29.687 1.00 87.25 305 GLY A CA 1
ATOM 2249 C C . GLY A 1 305 ? 18.739 4.245 -30.071 1.00 87.25 305 GLY A C 1
ATOM 2250 O O . GLY A 1 305 ? 17.595 3.804 -30.137 1.00 87.25 305 GLY A O 1
ATOM 2251 N N . THR A 1 306 ? 19.803 3.509 -30.382 1.00 72.56 306 THR A N 1
ATOM 2252 C CA . THR A 1 306 ? 19.735 2.099 -30.775 1.00 72.56 306 THR A CA 1
ATOM 2253 C C . THR A 1 306 ? 20.918 1.344 -30.199 1.00 72.56 306 THR A C 1
ATOM 2255 O O . THR A 1 306 ? 22.032 1.865 -30.151 1.00 72.56 306 THR A O 1
ATOM 2258 N N . SER A 1 307 ? 20.688 0.085 -29.858 1.00 75.06 307 SER A N 1
ATOM 2259 C CA . SER A 1 307 ? 21.695 -0.846 -29.374 1.00 75.06 307 SER A CA 1
ATOM 2260 C C . SER A 1 307 ? 21.773 -2.041 -30.331 1.00 75.06 307 SER A C 1
ATOM 2262 O O . SER A 1 307 ? 20.729 -2.637 -30.617 1.00 75.06 307 SER A O 1
ATOM 2264 N N . PRO A 1 308 ? 22.953 -2.407 -30.869 1.00 72.69 308 PRO A N 1
ATOM 2265 C CA . PRO A 1 308 ? 23.092 -3.632 -31.647 1.00 72.69 308 PRO A CA 1
ATOM 2266 C C . PRO A 1 308 ? 22.666 -4.842 -30.808 1.00 72.69 308 PRO A C 1
ATOM 2268 O O . PRO A 1 308 ? 23.295 -5.145 -29.804 1.00 72.69 308 PRO A O 1
ATOM 2271 N N . GLY A 1 309 ? 21.601 -5.532 -31.219 1.00 77.81 309 GLY A N 1
ATOM 2272 C CA . GLY A 1 309 ? 21.071 -6.682 -30.480 1.00 77.81 309 GLY A CA 1
ATOM 2273 C C . GLY A 1 309 ? 20.045 -6.344 -29.395 1.00 77.81 309 GLY A C 1
ATOM 2274 O O . GLY A 1 309 ? 19.651 -7.253 -28.668 1.00 77.81 309 GLY A O 1
ATOM 2275 N N . ALA A 1 310 ? 19.575 -5.093 -29.293 1.00 88.12 310 ALA A N 1
ATOM 2276 C CA . ALA A 1 310 ? 18.422 -4.810 -28.445 1.00 88.12 310 ALA A CA 1
ATOM 2277 C C . ALA A 1 310 ? 17.157 -5.516 -28.944 1.00 88.12 310 ALA A C 1
ATOM 2279 O O . ALA A 1 310 ? 16.857 -5.527 -30.141 1.00 88.12 310 ALA A O 1
ATOM 2280 N N . VAL A 1 311 ? 16.404 -6.065 -27.996 1.00 92.75 311 VAL A N 1
ATOM 2281 C CA . VAL A 1 311 ? 15.102 -6.691 -28.220 1.00 92.75 311 VAL A CA 1
ATOM 2282 C C . VAL A 1 311 ? 14.044 -5.756 -27.653 1.00 92.75 311 VAL A C 1
ATOM 2284 O O . VAL A 1 311 ? 14.003 -5.529 -26.450 1.00 92.75 311 VAL A O 1
ATOM 2287 N N . ILE A 1 312 ? 13.212 -5.185 -28.520 1.00 94.75 312 ILE A N 1
ATOM 2288 C CA . ILE A 1 312 ? 12.137 -4.268 -28.128 1.00 94.75 312 ILE A CA 1
ATOM 2289 C C . ILE A 1 312 ? 10.826 -4.894 -28.590 1.00 94.75 312 ILE A C 1
ATOM 2291 O O . ILE A 1 312 ? 10.578 -4.991 -29.793 1.00 94.75 312 ILE A O 1
ATOM 2295 N N . GLU A 1 313 ? 10.019 -5.372 -27.650 1.00 97.19 313 GLU A N 1
ATOM 2296 C CA . GLU A 1 313 ? 8.843 -6.203 -27.926 1.00 97.19 313 GLU A CA 1
ATOM 2297 C C . GLU A 1 313 ? 7.691 -5.915 -26.957 1.00 97.19 313 GLU A C 1
ATOM 2299 O O . GLU A 1 313 ? 7.928 -5.634 -25.791 1.00 97.19 313 GLU A O 1
ATOM 2304 N N . PHE A 1 314 ? 6.442 -6.009 -27.417 1.00 98.06 314 PHE A N 1
ATOM 2305 C CA . PHE A 1 314 ? 5.247 -5.865 -26.564 1.00 98.06 314 PHE A CA 1
ATOM 2306 C C . PHE A 1 314 ? 5.201 -4.587 -25.699 1.00 98.06 314 PHE A C 1
ATOM 2308 O O . PHE A 1 314 ? 4.631 -4.597 -24.617 1.00 98.06 314 PHE A O 1
ATOM 2315 N N . ASN A 1 315 ? 5.826 -3.487 -26.128 1.00 98.25 315 ASN A N 1
ATOM 2316 C CA . ASN A 1 315 ? 5.754 -2.194 -25.437 1.00 98.25 315 AS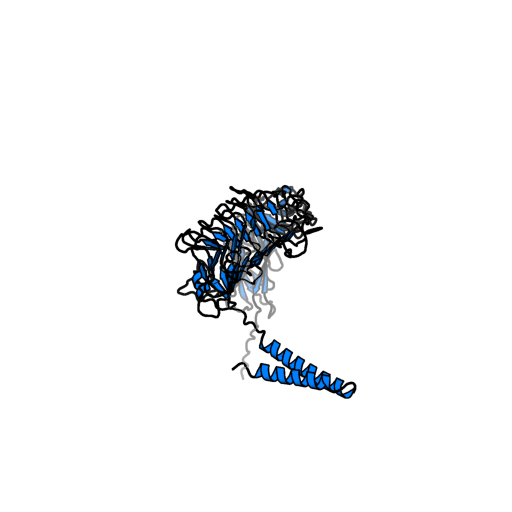N A CA 1
ATOM 2317 C C . ASN A 1 315 ? 4.691 -1.296 -26.075 1.00 98.25 315 ASN A C 1
ATOM 2319 O O . ASN A 1 315 ? 4.404 -1.433 -27.262 1.00 98.25 315 ASN A O 1
ATOM 2323 N N . ASP A 1 316 ? 4.200 -0.315 -25.328 1.00 98.12 316 ASP A N 1
ATOM 2324 C CA . ASP A 1 316 ? 3.485 0.838 -25.869 1.00 98.12 316 ASP A CA 1
ATOM 2325 C C . ASP A 1 316 ? 4.451 2.022 -25.955 1.00 98.12 316 ASP A C 1
ATOM 2327 O O . ASP A 1 316 ? 4.912 2.525 -24.932 1.00 98.12 316 ASP A O 1
ATOM 2331 N N . ILE A 1 317 ? 4.821 2.422 -27.175 1.00 96.62 317 ILE A N 1
ATOM 2332 C CA . ILE A 1 317 ? 5.802 3.490 -27.425 1.00 96.62 317 ILE A CA 1
ATOM 2333 C C . ILE A 1 317 ? 5.161 4.542 -28.335 1.00 96.62 317 ILE A C 1
ATOM 2335 O O . ILE A 1 317 ? 4.908 4.284 -29.520 1.00 96.62 317 ILE A O 1
ATOM 2339 N N . SER A 1 318 ? 4.902 5.746 -27.814 1.00 90.56 318 SER A N 1
ATOM 2340 C CA . SER A 1 318 ? 4.112 6.758 -28.543 1.00 90.56 318 SER A CA 1
ATOM 2341 C C . SER A 1 318 ? 4.854 7.435 -29.710 1.00 90.56 318 SER A C 1
ATOM 2343 O O . SER A 1 318 ? 4.206 8.025 -30.572 1.00 90.56 318 SER A O 1
ATOM 2345 N N . ASP A 1 319 ? 6.179 7.270 -29.832 1.00 83.25 319 ASP A N 1
ATOM 2346 C CA . ASP A 1 319 ? 6.966 7.714 -31.002 1.00 83.25 319 ASP A CA 1
ATOM 2347 C C . ASP A 1 319 ? 6.553 7.018 -32.327 1.00 83.25 319 ASP A C 1
ATOM 2349 O O . ASP A 1 319 ? 6.934 7.458 -33.416 1.00 83.25 319 ASP A O 1
ATOM 2353 N N . GLY A 1 320 ? 5.804 5.908 -32.266 1.00 84.56 320 GLY A N 1
ATOM 2354 C CA . GLY A 1 320 ? 5.161 5.247 -33.413 1.00 84.56 320 GLY A CA 1
ATOM 2355 C C . GLY A 1 320 ? 6.080 4.445 -34.342 1.00 84.56 320 GLY A C 1
ATOM 2356 O O . GLY A 1 320 ? 5.607 3.591 -35.089 1.00 84.56 320 GLY A O 1
ATOM 2357 N N . GLN A 1 321 ? 7.398 4.648 -34.278 1.00 87.88 321 GLN A N 1
ATOM 2358 C CA . GLN A 1 321 ? 8.379 4.001 -35.165 1.00 87.88 321 GLN A CA 1
ATOM 2359 C C . GLN A 1 321 ? 8.420 2.468 -35.053 1.00 87.88 321 GLN A C 1
ATOM 2361 O O . GLN A 1 321 ? 8.819 1.795 -36.001 1.00 87.88 321 GLN A O 1
ATOM 2366 N N . LEU A 1 322 ? 8.024 1.923 -33.900 1.00 91.31 322 LEU A N 1
ATOM 2367 C CA . LEU A 1 322 ? 8.037 0.487 -33.613 1.00 91.31 322 LEU A CA 1
ATOM 2368 C C . LEU A 1 322 ? 6.639 -0.150 -33.652 1.00 91.31 322 LEU A C 1
ATOM 2370 O O . LEU A 1 322 ? 6.523 -1.358 -33.452 1.00 91.31 322 LEU A O 1
ATOM 2374 N N . ALA A 1 323 ? 5.586 0.625 -33.933 1.00 94.00 323 ALA A N 1
ATOM 2375 C CA . ALA A 1 323 ? 4.209 0.140 -33.914 1.00 94.00 323 ALA A CA 1
ATOM 2376 C C . ALA A 1 323 ? 4.003 -1.042 -34.882 1.00 94.00 323 ALA A C 1
ATOM 2378 O O . ALA A 1 323 ? 4.357 -0.976 -36.060 1.00 94.00 323 ALA A O 1
ATOM 2379 N N . GLY A 1 324 ? 3.422 -2.133 -34.380 1.00 93.81 324 GLY A N 1
ATOM 2380 C CA . GLY A 1 324 ? 3.167 -3.367 -35.130 1.00 93.81 324 GLY A CA 1
ATOM 2381 C C . GLY A 1 324 ? 4.386 -4.278 -35.319 1.00 93.81 324 GLY A C 1
ATOM 2382 O O . GLY A 1 324 ? 4.248 -5.368 -35.875 1.00 93.81 324 GLY A O 1
ATOM 2383 N N . ILE A 1 325 ? 5.574 -3.881 -34.854 1.00 95.25 325 ILE A N 1
ATOM 2384 C CA . ILE A 1 325 ? 6.796 -4.692 -34.914 1.00 95.25 325 ILE A CA 1
ATOM 2385 C C . ILE A 1 325 ? 6.952 -5.426 -33.583 1.00 95.25 325 ILE A C 1
ATOM 2387 O O . ILE A 1 325 ? 6.926 -4.794 -32.533 1.00 95.25 325 ILE A O 1
ATOM 2391 N N . SER A 1 326 ? 7.129 -6.751 -33.608 1.00 95.31 326 SER A N 1
ATOM 2392 C CA . SER A 1 326 ? 7.377 -7.574 -32.406 1.00 95.31 326 SER A CA 1
ATOM 2393 C C . SER A 1 326 ? 6.366 -7.352 -31.266 1.00 95.31 326 SER A C 1
ATOM 2395 O O . SER A 1 326 ? 6.733 -7.328 -30.096 1.00 95.31 326 SER A O 1
ATOM 2397 N N . GLY A 1 327 ? 5.092 -7.135 -31.604 1.00 95.56 327 GLY A N 1
ATOM 2398 C CA . GLY A 1 327 ? 4.023 -6.912 -30.625 1.00 95.56 327 GLY A CA 1
ATOM 2399 C C . GLY A 1 327 ? 3.980 -5.512 -30.006 1.00 95.56 327 GLY A C 1
ATOM 2400 O O . GLY A 1 327 ? 3.104 -5.267 -29.189 1.00 95.56 327 GLY A O 1
ATOM 2401 N N . ASN A 1 328 ? 4.875 -4.588 -30.379 1.00 97.75 328 ASN A N 1
ATOM 2402 C CA . ASN A 1 328 ? 4.797 -3.216 -29.879 1.00 97.75 328 ASN A CA 1
ATOM 2403 C C . ASN A 1 328 ? 3.565 -2.493 -30.446 1.00 97.75 328 ASN A C 1
ATOM 2405 O O . ASN A 1 328 ? 3.220 -2.645 -31.624 1.00 97.75 328 ASN A O 1
ATOM 2409 N N . ILE A 1 329 ? 2.952 -1.656 -29.623 1.00 97.31 329 ILE A N 1
ATOM 2410 C CA . ILE A 1 329 ? 1.830 -0.788 -29.962 1.00 97.31 329 ILE A CA 1
ATOM 2411 C C . ILE A 1 329 ? 2.244 0.684 -29.837 1.00 97.31 329 ILE A C 1
ATOM 2413 O O . ILE A 1 329 ? 3.341 1.016 -29.387 1.00 97.31 329 ILE A O 1
ATOM 2417 N N . SER A 1 330 ? 1.384 1.564 -30.338 1.00 96.00 330 SER A N 1
ATOM 2418 C CA . SER A 1 330 ? 1.535 3.009 -30.202 1.00 96.00 330 SER A CA 1
ATOM 2419 C C . SER A 1 330 ? 0.142 3.606 -30.078 1.00 96.00 330 SER A C 1
ATOM 2421 O O . SER A 1 330 ? -0.512 3.926 -31.075 1.00 96.00 330 SER A O 1
ATOM 2423 N N . SER A 1 331 ? -0.353 3.639 -28.848 1.00 92.81 331 SER A N 1
ATOM 2424 C CA . SER A 1 331 ? -1.691 4.113 -28.500 1.00 92.81 331 SER A CA 1
ATOM 2425 C C . SER A 1 331 ? -1.589 5.039 -27.291 1.00 92.81 331 SER A C 1
ATOM 2427 O O . SER A 1 331 ? -0.636 4.954 -26.528 1.00 92.81 331 SER A O 1
ATOM 2429 N N . PRO A 1 332 ? -2.551 5.948 -27.063 1.00 94.25 332 PRO A N 1
ATOM 2430 C CA . PRO A 1 332 ? -2.691 6.541 -25.744 1.00 94.25 332 PRO A CA 1
ATOM 2431 C C . PRO A 1 332 ? -2.867 5.421 -24.700 1.00 94.25 332 PRO A C 1
ATOM 2433 O O . PRO A 1 332 ? -3.747 4.575 -24.902 1.00 94.25 332 PRO A O 1
ATOM 2436 N N . PRO A 1 333 ? -2.097 5.420 -23.595 1.00 96.06 333 PRO A N 1
ATOM 2437 C CA . PRO A 1 333 ? -2.193 4.376 -22.572 1.00 96.06 333 PRO A CA 1
ATOM 2438 C C . PRO A 1 333 ? -3.478 4.471 -21.738 1.00 96.06 333 PRO A C 1
ATOM 2440 O O . PRO A 1 333 ? -3.844 3.508 -21.075 1.00 96.06 333 PRO A O 1
ATOM 2443 N N . LEU A 1 334 ? -4.183 5.611 -21.792 1.00 96.06 334 LEU A N 1
ATOM 2444 C CA . LEU A 1 334 ? -5.435 5.884 -21.072 1.00 96.06 334 LEU A CA 1
ATOM 2445 C C . LEU A 1 334 ? -5.339 5.593 -19.566 1.00 96.06 334 LEU A C 1
ATOM 2447 O O . LEU A 1 334 ? -6.125 4.814 -19.031 1.00 96.06 334 LEU A O 1
ATOM 2451 N N . LEU A 1 335 ? -4.371 6.236 -18.912 1.00 95.06 335 LEU A N 1
ATOM 2452 C CA . LEU A 1 335 ? -4.198 6.194 -17.460 1.00 95.06 335 LEU A CA 1
ATOM 2453 C C . LEU A 1 335 ? -5.277 7.028 -16.756 1.00 95.06 335 LEU A C 1
ATOM 2455 O O . LEU A 1 335 ? -5.696 8.051 -17.304 1.00 95.06 335 LEU A O 1
ATOM 2459 N N . ALA A 1 336 ? -5.700 6.603 -15.566 1.00 91.75 336 ALA A N 1
ATOM 2460 C CA . ALA A 1 336 ? -6.808 7.205 -14.825 1.00 91.75 336 ALA A CA 1
ATOM 2461 C C . ALA A 1 336 ? -6.545 8.663 -14.401 1.00 91.75 336 ALA A C 1
ATOM 2463 O O . ALA A 1 336 ? -7.256 9.563 -14.858 1.00 91.75 336 ALA A O 1
ATOM 2464 N N . ASP A 1 337 ? -5.522 8.920 -13.576 1.00 89.69 337 ASP A N 1
ATOM 2465 C CA . ASP A 1 337 ? -5.175 10.272 -13.113 1.00 89.69 337 ASP A CA 1
ATOM 2466 C C . ASP A 1 337 ? -3.681 10.408 -12.737 1.00 89.69 337 ASP A C 1
ATOM 2468 O O . ASP A 1 337 ? -3.312 10.603 -11.570 1.00 89.69 337 ASP A O 1
ATOM 2472 N N . PRO A 1 338 ? -2.771 10.338 -13.728 1.00 90.88 338 PRO A N 1
ATOM 2473 C CA . PRO A 1 338 ? -1.338 10.283 -13.456 1.00 90.88 338 PRO A CA 1
ATOM 2474 C C . PRO A 1 338 ? -0.802 11.552 -12.784 1.00 90.88 338 PRO A C 1
ATOM 2476 O O . PRO A 1 338 ? 0.200 11.485 -12.078 1.00 90.88 338 PRO A O 1
ATOM 2479 N N . ILE A 1 339 ? -1.447 12.714 -12.956 1.00 89.19 339 ILE A N 1
ATOM 2480 C CA . ILE A 1 339 ? -0.993 13.960 -12.314 1.00 89.19 339 ILE A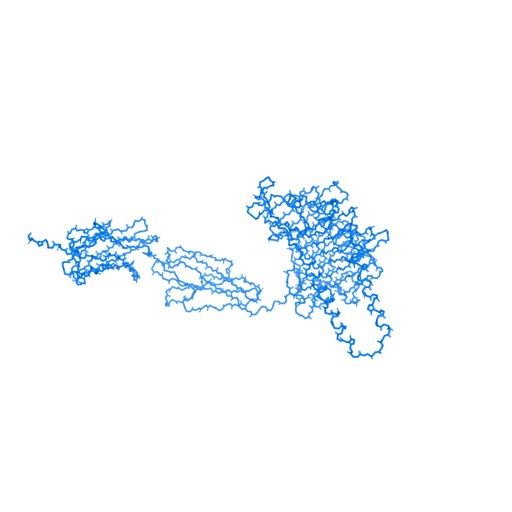 CA 1
ATOM 2481 C C . ILE A 1 339 ? -1.196 13.936 -10.794 1.00 89.19 339 ILE A C 1
ATOM 2483 O O . ILE A 1 339 ? -0.423 14.567 -10.072 1.00 89.19 339 ILE A O 1
ATOM 2487 N N . ASN A 1 340 ? -2.185 13.177 -10.316 1.00 84.50 340 ASN A N 1
ATOM 2488 C CA . ASN A 1 340 ? -2.448 12.966 -8.894 1.00 84.50 340 ASN A CA 1
ATOM 2489 C C . ASN A 1 340 ? -1.910 11.619 -8.379 1.00 84.50 340 ASN A C 1
ATOM 2491 O O . ASN A 1 340 ? -2.118 11.284 -7.214 1.00 84.50 340 ASN A O 1
ATOM 2495 N N . GLY A 1 341 ? -1.150 10.892 -9.205 1.00 87.19 341 GLY A N 1
ATOM 2496 C CA . GLY A 1 341 ? -0.461 9.662 -8.818 1.00 87.19 341 GLY A CA 1
ATOM 2497 C C . GLY A 1 341 ? -1.239 8.372 -9.069 1.00 87.19 341 GLY A C 1
ATOM 2498 O O . GLY A 1 341 ? -0.788 7.330 -8.606 1.00 87.19 341 GLY A O 1
ATOM 2499 N N . ASP A 1 342 ? -2.356 8.430 -9.794 1.00 90.69 342 ASP A N 1
ATOM 2500 C CA . ASP A 1 342 ? -3.106 7.250 -10.218 1.00 90.69 342 ASP A CA 1
ATOM 2501 C C . ASP A 1 342 ? -2.663 6.824 -11.626 1.00 90.69 342 ASP A C 1
ATOM 2503 O O . ASP A 1 342 ? -2.979 7.466 -12.636 1.00 90.69 342 ASP A O 1
ATOM 2507 N N . TYR A 1 343 ? -1.879 5.750 -11.680 1.00 95.19 343 TYR A N 1
ATOM 2508 C CA . TYR A 1 343 ? -1.284 5.223 -12.906 1.00 95.19 343 TYR A CA 1
ATOM 2509 C C . TYR A 1 343 ? -2.003 3.974 -13.431 1.00 95.19 343 TYR A C 1
ATOM 2511 O O . TYR A 1 343 ? -1.486 3.359 -14.367 1.00 95.19 343 TYR A O 1
ATOM 2519 N N . HIS A 1 344 ? -3.184 3.641 -12.897 1.00 94.25 344 HIS A N 1
ATOM 2520 C CA . HIS A 1 344 ? -3.963 2.500 -13.368 1.00 94.25 344 HIS A CA 1
ATOM 2521 C C . HIS A 1 344 ? -4.436 2.727 -14.804 1.00 94.25 344 HIS A C 1
ATOM 2523 O O . HIS A 1 344 ? -4.778 3.843 -15.222 1.00 94.25 344 HIS A O 1
ATOM 2529 N N . LEU A 1 345 ? -4.490 1.639 -15.570 1.00 95.06 345 LEU A N 1
ATOM 2530 C CA . LEU A 1 345 ? -5.140 1.623 -16.876 1.00 95.06 345 LEU A CA 1
ATOM 2531 C C . LEU A 1 345 ? -6.650 1.860 -16.717 1.00 95.06 345 LEU A C 1
ATOM 2533 O O . LEU A 1 345 ? -7.270 1.449 -15.742 1.00 95.06 345 LEU A O 1
ATOM 2537 N N . THR A 1 346 ? -7.278 2.480 -17.713 1.00 90.56 346 THR A N 1
ATOM 2538 C CA . THR A 1 346 ? -8.746 2.526 -17.816 1.00 90.56 346 THR A CA 1
ATOM 2539 C C . THR A 1 346 ? -9.248 1.513 -18.844 1.00 90.56 346 THR A C 1
ATOM 2541 O O . THR A 1 346 ? -8.533 1.150 -19.777 1.00 90.56 346 THR A O 1
ATOM 2544 N N . ALA A 1 347 ? -10.516 1.103 -18.725 1.00 86.25 347 ALA A N 1
ATOM 2545 C CA . ALA A 1 347 ? -11.120 -0.027 -19.450 1.00 86.25 347 ALA A CA 1
ATOM 2546 C C . ALA A 1 347 ? -11.013 -0.010 -20.992 1.00 86.25 347 ALA A C 1
ATOM 2548 O O . ALA A 1 347 ? -11.251 -1.029 -21.635 1.00 86.25 347 ALA A O 1
ATOM 2549 N N . ASN A 1 348 ? -10.696 1.136 -21.603 1.00 87.12 348 ASN A N 1
ATOM 2550 C CA . ASN A 1 348 ? -10.555 1.272 -23.057 1.00 87.12 348 ASN A CA 1
ATOM 2551 C C . ASN A 1 348 ? -9.095 1.249 -23.535 1.00 87.12 348 ASN A C 1
ATOM 2553 O O . ASN A 1 348 ? -8.841 1.475 -24.722 1.00 87.12 348 ASN A O 1
ATOM 2557 N N . SER A 1 349 ? -8.132 1.050 -22.634 1.00 95.69 349 SER A N 1
ATOM 2558 C CA . SER A 1 349 ? -6.717 1.054 -22.985 1.00 95.69 349 SER A CA 1
ATOM 2559 C C . SER A 1 349 ? -6.355 -0.133 -23.875 1.00 95.69 349 SER A C 1
ATOM 2561 O O . SER A 1 349 ? -6.757 -1.267 -23.626 1.00 95.69 349 SER A O 1
ATOM 2563 N N . GLN A 1 350 ? -5.545 0.122 -24.905 1.00 95.88 350 GLN A N 1
ATOM 2564 C CA . GLN A 1 350 ? -4.971 -0.941 -25.738 1.00 95.88 350 GLN A CA 1
ATOM 2565 C C . GLN A 1 350 ? -3.806 -1.664 -25.057 1.00 95.88 350 GLN A C 1
ATOM 2567 O O . GLN A 1 350 ? -3.345 -2.675 -25.577 1.00 95.88 350 GLN A O 1
ATOM 2572 N N . CYS A 1 351 ? -3.332 -1.165 -23.913 1.00 97.00 351 CYS A N 1
ATOM 2573 C CA . CYS A 1 351 ? -2.302 -1.824 -23.113 1.00 97.00 351 CYS A CA 1
ATOM 2574 C C . CYS A 1 351 ? -2.826 -3.087 -22.410 1.00 97.00 351 CYS A C 1
ATOM 2576 O O . CYS A 1 351 ? -2.028 -3.951 -22.046 1.00 97.00 351 CYS A O 1
ATOM 2578 N N . ILE A 1 352 ? -4.151 -3.212 -22.268 1.00 94.94 352 ILE A N 1
ATOM 2579 C CA . ILE A 1 352 ? -4.814 -4.329 -21.593 1.00 94.94 352 ILE A CA 1
ATOM 2580 C C . ILE A 1 352 ? -4.682 -5.616 -22.426 1.00 94.94 352 ILE A C 1
ATOM 2582 O O . ILE A 1 352 ? -5.072 -5.668 -23.595 1.00 94.94 352 ILE A O 1
ATOM 2586 N N . ASN A 1 353 ? -4.156 -6.672 -21.810 1.00 93.56 353 ASN A N 1
ATOM 2587 C CA . ASN A 1 353 ? -3.800 -7.980 -22.359 1.00 93.56 353 ASN A CA 1
ATOM 2588 C C . ASN A 1 353 ? -2.832 -7.937 -23.563 1.00 93.56 353 ASN A C 1
ATOM 2590 O O . ASN A 1 353 ? -2.789 -8.889 -24.348 1.00 93.56 353 ASN A O 1
ATOM 2594 N N . ALA A 1 354 ? -2.085 -6.845 -23.757 1.00 96.12 354 ALA A N 1
ATOM 2595 C CA . ALA A 1 354 ? -1.202 -6.667 -24.917 1.00 96.12 354 ALA A CA 1
ATOM 2596 C C . ALA A 1 354 ? 0.258 -7.101 -24.672 1.00 96.12 354 ALA A C 1
ATOM 2598 O O . ALA A 1 354 ? 1.058 -7.134 -25.610 1.00 96.12 354 ALA A O 1
ATOM 2599 N N . GLY A 1 355 ? 0.610 -7.441 -23.433 1.00 97.00 355 GLY A N 1
ATOM 2600 C CA . GLY A 1 355 ? 1.943 -7.863 -23.017 1.00 97.00 355 GLY A CA 1
ATOM 2601 C C . GLY A 1 355 ? 2.234 -9.356 -23.218 1.00 97.00 355 GLY A C 1
ATOM 2602 O O . GLY A 1 355 ? 1.381 -10.171 -23.573 1.00 97.00 355 GLY A O 1
ATOM 2603 N N . THR A 1 356 ? 3.481 -9.741 -22.945 1.00 96.94 356 THR A N 1
ATOM 2604 C CA . THR A 1 356 ? 3.961 -11.131 -22.902 1.00 96.94 356 THR A CA 1
ATOM 2605 C C . THR A 1 356 ? 4.228 -11.593 -21.472 1.00 96.94 356 THR A C 1
ATOM 2607 O O . THR A 1 356 ? 4.825 -10.876 -20.677 1.00 96.94 356 THR A O 1
ATOM 2610 N N . ALA A 1 357 ? 3.899 -12.844 -21.144 1.00 95.62 357 ALA A N 1
ATOM 2611 C CA . ALA A 1 357 ? 4.252 -13.434 -19.846 1.00 95.62 357 ALA A CA 1
ATOM 2612 C C . ALA A 1 357 ? 5.768 -13.681 -19.671 1.00 95.62 357 ALA A C 1
ATOM 2614 O O . ALA A 1 357 ? 6.240 -13.991 -18.579 1.00 95.62 357 ALA A O 1
ATOM 2615 N N . THR A 1 358 ? 6.561 -13.577 -20.743 1.00 95.38 358 THR A N 1
ATOM 2616 C CA . THR A 1 358 ? 7.989 -13.927 -20.710 1.00 95.38 358 THR A CA 1
ATOM 2617 C C . THR A 1 358 ? 8.808 -12.878 -19.960 1.00 95.38 358 THR A C 1
ATOM 2619 O O . THR A 1 358 ? 9.190 -11.856 -20.528 1.00 95.38 358 THR A O 1
ATOM 2622 N N . GLY A 1 359 ? 9.169 -13.180 -18.713 1.00 92.62 359 GLY A N 1
ATOM 2623 C CA . GLY A 1 359 ? 9.991 -12.312 -17.860 1.00 92.62 359 GLY A CA 1
ATOM 2624 C C . GLY A 1 359 ? 9.193 -11.291 -17.046 1.00 92.62 359 GLY A C 1
ATOM 2625 O O . GLY A 1 359 ? 9.792 -10.588 -16.233 1.00 92.62 359 GLY A O 1
ATOM 2626 N N . ALA A 1 360 ? 7.869 -11.241 -17.224 1.00 96.38 360 ALA A N 1
ATOM 2627 C CA . ALA A 1 360 ? 6.978 -10.438 -16.396 1.00 96.38 360 ALA A CA 1
ATOM 2628 C C . ALA A 1 360 ? 7.041 -10.901 -14.921 1.00 96.38 360 ALA A C 1
ATOM 2630 O O . ALA A 1 360 ? 7.202 -12.102 -14.663 1.00 96.38 360 ALA A O 1
ATOM 2631 N N . PRO A 1 361 ? 6.960 -9.980 -13.942 1.00 96.06 361 PRO A N 1
ATOM 2632 C CA . PRO A 1 361 ? 6.812 -10.341 -12.532 1.00 96.06 361 PRO A CA 1
ATOM 2633 C C . PRO A 1 361 ? 5.478 -11.067 -12.283 1.00 96.06 361 PRO A C 1
ATOM 2635 O O . PRO A 1 361 ? 4.572 -11.015 -13.106 1.00 96.06 361 PRO A O 1
ATOM 2638 N N . LEU A 1 362 ? 5.366 -11.764 -11.146 1.00 93.69 362 LEU A N 1
ATOM 2639 C CA . LEU A 1 362 ? 4.145 -12.503 -10.780 1.00 93.69 362 LEU A CA 1
ATOM 2640 C C . LEU A 1 362 ? 3.025 -11.606 -10.239 1.00 93.69 362 LEU A C 1
ATOM 2642 O O . LEU A 1 362 ? 1.883 -12.049 -10.158 1.00 93.69 362 LEU A O 1
ATOM 2646 N N . THR A 1 363 ? 3.366 -10.384 -9.841 1.00 90.56 363 THR A N 1
ATOM 2647 C CA . THR A 1 363 ? 2.432 -9.372 -9.355 1.00 90.56 363 THR A CA 1
ATOM 2648 C C . THR A 1 363 ? 2.759 -8.028 -9.989 1.00 90.56 363 THR A C 1
ATOM 2650 O O . THR A 1 363 ? 3.893 -7.822 -10.439 1.00 90.56 363 THR A O 1
ATOM 2653 N N . ASP A 1 364 ? 1.786 -7.132 -10.041 1.00 94.69 364 ASP A N 1
ATOM 2654 C CA . ASP A 1 364 ? 1.964 -5.747 -10.470 1.00 94.69 364 ASP A CA 1
ATOM 2655 C C . ASP A 1 364 ? 2.460 -4.831 -9.334 1.00 94.69 364 ASP A C 1
ATOM 2657 O O . ASP A 1 364 ? 3.063 -5.317 -8.367 1.00 94.69 364 ASP A O 1
ATOM 2661 N N . PHE A 1 365 ? 2.402 -3.514 -9.544 1.00 92.94 365 PHE A N 1
ATOM 2662 C CA . PHE A 1 365 ? 3.025 -2.503 -8.689 1.00 92.94 365 PHE A CA 1
ATOM 2663 C C . PHE A 1 365 ? 2.363 -2.405 -7.302 1.00 92.94 365 PHE A C 1
ATOM 2665 O O . PHE A 1 365 ? 3.069 -2.232 -6.301 1.00 92.94 365 PHE A O 1
ATOM 2672 N N . GLU A 1 366 ? 1.050 -2.602 -7.235 1.00 87.62 366 GLU A N 1
ATOM 2673 C CA . GLU A 1 366 ? 0.209 -2.622 -6.038 1.00 87.62 366 GLU A CA 1
ATOM 2674 C C . GLU A 1 366 ? 0.180 -4.008 -5.372 1.00 87.62 366 GLU A C 1
ATOM 2676 O O . GLU A 1 366 ? -0.089 -4.123 -4.171 1.00 87.62 366 GLU A O 1
ATOM 2681 N N . GLY A 1 367 ? 0.560 -5.051 -6.114 1.00 88.56 367 GLY A N 1
ATOM 2682 C CA . GLY A 1 367 ? 0.693 -6.421 -5.625 1.00 88.56 367 GLY A CA 1
ATOM 2683 C C . GLY A 1 367 ? -0.399 -7.369 -6.119 1.00 88.56 367 GLY A C 1
ATOM 2684 O O . GLY A 1 367 ? -0.439 -8.516 -5.657 1.00 88.56 367 GLY A O 1
ATOM 2685 N N . ASP A 1 368 ? -1.236 -6.936 -7.058 1.00 87.00 368 ASP A N 1
ATOM 2686 C CA . ASP A 1 368 ? -2.263 -7.763 -7.674 1.00 87.00 368 ASP A CA 1
ATOM 2687 C C . ASP A 1 368 ? -1.646 -8.821 -8.605 1.00 87.00 368 ASP A C 1
ATOM 2689 O O . ASP A 1 368 ? -0.534 -8.651 -9.122 1.00 87.00 368 ASP A O 1
ATOM 2693 N N . PRO A 1 369 ? -2.306 -9.982 -8.796 1.00 86.12 369 PRO A N 1
ATOM 2694 C CA . PRO A 1 369 ? -1.778 -11.058 -9.628 1.00 86.12 369 PRO A CA 1
ATOM 2695 C C . PRO A 1 369 ? -1.547 -10.641 -11.084 1.00 86.12 369 PRO A C 1
ATOM 2697 O O . PRO A 1 369 ? -2.431 -10.079 -11.717 1.00 86.12 369 PRO A O 1
ATOM 2700 N N . ARG A 1 370 ? -0.404 -11.043 -11.655 1.00 90.00 370 ARG A N 1
ATOM 2701 C CA . ARG A 1 370 ? -0.077 -10.859 -13.075 1.00 90.00 370 ARG A CA 1
ATOM 2702 C C . ARG A 1 370 ? 0.040 -12.217 -13.789 1.00 90.00 370 ARG A C 1
ATOM 2704 O O . ARG A 1 370 ? 0.904 -13.023 -13.423 1.00 90.00 370 ARG A O 1
ATOM 2711 N N . PRO A 1 371 ? -0.763 -12.495 -14.833 1.00 89.88 371 PRO A N 1
ATOM 2712 C CA . PRO A 1 371 ? -1.815 -11.640 -15.389 1.00 89.88 371 PRO A CA 1
ATOM 2713 C C . PRO A 1 371 ? -3.087 -11.581 -14.527 1.00 89.88 371 PRO A C 1
ATOM 2715 O O . PRO A 1 371 ? -3.470 -12.596 -13.933 1.00 89.88 371 PRO A O 1
ATOM 2718 N N . TYR A 1 372 ? -3.793 -10.452 -14.568 1.00 79.25 372 TYR A N 1
ATOM 2719 C CA . TYR A 1 372 ? -5.160 -10.302 -14.078 1.00 79.25 372 TYR A CA 1
ATOM 2720 C C . TYR A 1 372 ? -6.135 -10.396 -15.261 1.00 79.25 372 TYR A C 1
ATOM 2722 O O . TYR A 1 372 ? -6.382 -9.447 -16.000 1.00 79.25 372 TYR A O 1
ATOM 2730 N N . GLY A 1 373 ? -6.708 -11.582 -15.478 1.00 75.38 373 GLY A N 1
ATOM 2731 C CA . GLY A 1 373 ? -7.610 -11.839 -16.603 1.00 75.38 373 GLY A CA 1
ATOM 2732 C C . GLY A 1 373 ? -6.977 -12.694 -17.702 1.00 75.38 373 GLY A C 1
ATOM 2733 O O . GLY A 1 373 ? -6.541 -13.815 -17.440 1.00 75.38 373 GLY A O 1
ATOM 2734 N N . SER A 1 374 ? -7.030 -12.239 -18.958 1.00 80.88 374 SER A N 1
ATOM 2735 C CA . SER A 1 374 ? -6.747 -13.091 -20.132 1.00 80.88 374 SER A CA 1
ATOM 2736 C C . SER A 1 374 ? -5.296 -13.046 -20.626 1.00 80.88 374 SER A C 1
ATOM 2738 O O . SER A 1 374 ? -4.909 -13.880 -21.447 1.00 80.88 374 SER A O 1
ATOM 2740 N N . GLY A 1 375 ? -4.491 -12.103 -20.150 1.00 87.31 375 GLY A N 1
ATOM 2741 C CA . GLY A 1 375 ? -3.131 -11.852 -20.607 1.00 87.31 375 GLY A CA 1
ATOM 2742 C C . GLY A 1 375 ? -2.448 -10.812 -19.729 1.00 87.31 375 GLY A C 1
ATOM 2743 O O . GLY A 1 375 ? -3.087 -10.220 -18.876 1.00 87.31 375 GLY A O 1
ATOM 2744 N N . VAL A 1 376 ? -1.139 -10.648 -19.915 1.00 95.12 376 VAL A N 1
ATOM 2745 C CA . VAL A 1 376 ? -0.360 -9.637 -19.188 1.00 95.12 376 VAL A CA 1
ATOM 2746 C C . VAL A 1 376 ? -0.618 -8.278 -19.817 1.00 95.12 376 VAL A C 1
ATOM 2748 O O . VAL A 1 376 ? -0.611 -8.156 -21.045 1.00 95.12 376 VAL A O 1
ATOM 2751 N N . ASP A 1 377 ? -0.776 -7.263 -18.990 1.00 97.56 377 ASP A N 1
ATOM 2752 C CA . ASP A 1 377 ? -0.906 -5.883 -19.412 1.00 97.56 377 ASP A CA 1
ATOM 2753 C C . ASP A 1 377 ? 0.464 -5.241 -19.636 1.00 97.56 377 ASP A C 1
ATOM 2755 O O . ASP A 1 377 ? 1.478 -5.574 -19.010 1.00 97.56 377 ASP A O 1
ATOM 2759 N N . VAL A 1 378 ? 0.504 -4.308 -20.580 1.00 98.31 378 VAL A N 1
ATOM 2760 C CA . VAL A 1 378 ? 1.665 -3.448 -20.809 1.00 98.31 378 VAL A CA 1
ATOM 2761 C C . VAL A 1 378 ? 1.645 -2.344 -19.755 1.00 98.31 378 VAL A C 1
ATOM 2763 O O . VAL A 1 378 ? 0.649 -1.644 -19.628 1.00 98.31 378 VAL A O 1
ATOM 2766 N N . GLY A 1 379 ? 2.747 -2.162 -19.027 1.00 98.12 379 GLY A N 1
ATOM 2767 C CA . GLY A 1 379 ? 2.860 -1.221 -17.909 1.00 98.12 379 GLY A CA 1
ATOM 2768 C C . GLY A 1 379 ? 3.193 -1.898 -16.579 1.00 98.12 379 GLY A C 1
ATOM 2769 O O . GLY A 1 379 ? 3.332 -3.122 -16.506 1.00 98.12 379 GLY A O 1
ATOM 2770 N N . ALA A 1 380 ? 3.369 -1.072 -15.545 1.00 97.62 380 ALA A N 1
ATOM 2771 C CA . ALA A 1 380 ? 3.644 -1.498 -14.167 1.00 97.62 380 ALA A CA 1
ATOM 2772 C C . ALA A 1 380 ? 2.419 -2.045 -13.430 1.00 97.62 380 ALA A C 1
ATOM 2774 O O . ALA A 1 380 ? 2.574 -2.771 -12.458 1.00 97.62 380 ALA A O 1
ATOM 2775 N N . ASP A 1 381 ? 1.231 -1.759 -13.938 1.00 94.06 381 ASP A N 1
ATOM 2776 C CA . ASP A 1 381 ? -0.053 -2.062 -13.315 1.00 94.06 381 ASP A CA 1
ATOM 2777 C C . ASP A 1 381 ? -0.825 -3.065 -14.189 1.00 94.06 381 ASP A C 1
ATOM 2779 O O . ASP A 1 381 ? -0.631 -3.066 -15.415 1.00 94.06 381 ASP A O 1
ATOM 2783 N N . GLU A 1 382 ? -1.611 -3.960 -13.594 1.00 93.12 382 GLU A N 1
ATOM 2784 C CA . GLU A 1 382 ? -2.592 -4.770 -14.320 1.00 93.12 382 GLU A CA 1
ATOM 2785 C C . GLU A 1 382 ? -3.959 -4.093 -14.244 1.00 93.12 382 GLU A C 1
ATOM 2787 O O . GLU A 1 382 ? -4.413 -3.629 -13.204 1.00 93.12 382 GLU A O 1
ATOM 2792 N N . PHE A 1 383 ? -4.688 -4.075 -15.352 1.00 91.00 383 PHE A N 1
ATOM 2793 C CA . PHE A 1 383 ? -6.068 -3.644 -15.329 1.00 91.00 383 PHE A CA 1
ATOM 2794 C C . PHE A 1 383 ? -6.920 -4.672 -14.586 1.00 91.00 383 PHE A C 1
ATOM 2796 O O . PHE A 1 383 ? -7.373 -5.683 -15.137 1.00 91.00 383 PHE A O 1
ATOM 2803 N N . VAL A 1 384 ? -7.183 -4.370 -13.322 1.00 80.75 384 VAL A N 1
ATOM 2804 C CA . VAL A 1 384 ? -8.118 -5.123 -12.501 1.00 80.75 384 VAL A CA 1
ATOM 2805 C C . VAL A 1 384 ? -9.533 -4.866 -13.019 1.00 80.75 384 VAL A C 1
ATOM 2807 O O . VAL A 1 384 ? -10.156 -3.830 -12.779 1.00 80.75 384 VAL A O 1
ATOM 2810 N N . TRP A 1 385 ? -10.073 -5.846 -13.745 1.00 63.34 385 TRP A N 1
ATOM 2811 C CA . TRP A 1 385 ? -11.501 -5.902 -14.028 1.00 63.34 385 TRP A CA 1
ATOM 2812 C C . TRP A 1 385 ? -12.213 -6.060 -12.688 1.00 63.34 385 TRP A C 1
ATOM 2814 O O . TRP A 1 385 ? -12.185 -7.147 -12.119 1.00 63.34 385 TRP A O 1
ATOM 2824 N N . LEU A 1 386 ? -12.847 -5.001 -12.180 1.00 59.50 386 LEU A N 1
ATOM 2825 C CA . LEU A 1 386 ? -13.748 -5.104 -11.033 1.00 59.50 386 LEU A CA 1
ATOM 2826 C C . LEU A 1 386 ? -14.875 -6.092 -11.382 1.00 59.50 386 LEU A C 1
ATOM 2828 O O . LEU A 1 386 ? -15.908 -5.721 -11.937 1.00 59.50 386 LEU A O 1
ATOM 2832 N N . SER A 1 387 ? -14.668 -7.373 -11.090 1.00 57.75 387 SER A N 1
ATOM 2833 C CA . SER A 1 387 ? -15.733 -8.356 -10.941 1.00 57.75 387 SER A CA 1
ATOM 2834 C C . SER A 1 387 ? -15.745 -8.842 -9.499 1.00 57.75 387 SER A C 1
ATOM 2836 O O . SER A 1 387 ? -15.715 -10.044 -9.234 1.00 57.75 387 SER A O 1
ATOM 2838 N N . ASP A 1 388 ? -15.759 -7.900 -8.562 1.00 67.06 388 ASP A N 1
ATOM 2839 C CA . ASP A 1 388 ? -16.244 -8.212 -7.232 1.00 67.06 388 ASP A CA 1
ATOM 2840 C C . ASP A 1 388 ? -17.761 -8.417 -7.332 1.00 67.06 388 ASP A C 1
ATOM 2842 O O . ASP A 1 388 ? -18.502 -7.555 -7.808 1.00 67.06 388 ASP A O 1
ATOM 2846 N N . ASN A 1 389 ? -18.204 -9.614 -6.963 1.00 81.56 389 ASN A N 1
ATOM 2847 C CA . ASN A 1 389 ? -19.603 -10.026 -6.955 1.00 81.56 389 ASN A CA 1
ATOM 2848 C C . ASN A 1 389 ? -20.056 -10.519 -5.573 1.00 81.56 389 ASN A C 1
ATOM 2850 O O . ASN A 1 389 ? -21.116 -11.151 -5.465 1.00 81.56 389 ASN A O 1
ATOM 2854 N N . LEU A 1 390 ? -19.241 -10.304 -4.538 1.00 84.88 390 LEU A N 1
ATOM 2855 C CA . LEU A 1 390 ? -19.529 -10.718 -3.175 1.00 84.88 390 LEU A CA 1
ATOM 2856 C C . LEU A 1 390 ? -19.904 -9.487 -2.366 1.00 84.88 390 LEU A C 1
ATOM 2858 O O . LEU A 1 390 ? -19.132 -8.556 -2.243 1.00 84.88 390 LEU A O 1
ATOM 2862 N N . ALA A 1 391 ? -21.091 -9.503 -1.762 1.00 89.88 391 ALA A N 1
ATOM 2863 C CA . ALA A 1 391 ? -21.453 -8.442 -0.836 1.00 89.88 391 ALA A CA 1
ATOM 2864 C C . ALA A 1 391 ? -20.503 -8.426 0.380 1.00 89.88 391 ALA A C 1
ATOM 2866 O O . ALA A 1 391 ? -20.188 -9.501 0.912 1.00 89.88 391 ALA A O 1
ATOM 2867 N N . PRO A 1 392 ? -20.104 -7.236 0.866 1.00 93.50 392 PRO A N 1
ATOM 2868 C CA . PRO A 1 392 ? -19.359 -7.112 2.112 1.00 93.50 392 PRO A CA 1
ATOM 2869 C C . PRO A 1 392 ? -20.219 -7.547 3.313 1.00 93.50 392 PRO A C 1
ATOM 2871 O O . PRO A 1 392 ? -21.421 -7.783 3.189 1.00 93.50 392 PRO A O 1
ATOM 2874 N N . VAL A 1 393 ? -19.605 -7.647 4.495 1.00 96.56 393 VAL A N 1
ATOM 2875 C CA . VAL A 1 393 ? -20.311 -7.914 5.764 1.00 96.56 393 VAL A CA 1
ATOM 2876 C C . VAL A 1 393 ? -20.068 -6.807 6.784 1.00 96.56 393 VAL A C 1
ATOM 2878 O O . VAL A 1 393 ? -18.976 -6.233 6.825 1.00 96.56 393 VAL A O 1
ATOM 2881 N N . SER A 1 394 ? -21.048 -6.529 7.642 1.00 97.88 394 SER A N 1
ATOM 2882 C CA . SER A 1 394 ? -20.956 -5.497 8.679 1.00 97.88 394 SER A CA 1
ATOM 2883 C C . SER A 1 394 ? -21.529 -5.928 10.031 1.00 97.88 394 SER A C 1
ATOM 2885 O O . SER A 1 394 ? -22.117 -6.995 10.184 1.00 97.88 394 SER A O 1
ATOM 2887 N N . SER A 1 395 ? -21.264 -5.116 11.057 1.00 97.12 395 SER A N 1
ATOM 2888 C CA . SER A 1 395 ? -21.822 -5.278 12.402 1.00 97.12 395 SER A CA 1
ATOM 2889 C C . SER A 1 395 ? -21.859 -3.940 13.141 1.00 97.12 395 SER A C 1
ATOM 2891 O O . SER A 1 395 ? -20.970 -3.101 12.955 1.00 97.12 395 SER A O 1
ATOM 2893 N N . VAL A 1 396 ? -22.842 -3.774 14.030 1.00 98.38 396 VAL A N 1
ATOM 2894 C CA . VAL A 1 396 ? -23.004 -2.593 14.894 1.00 98.38 396 VAL A CA 1
ATOM 2895 C C . VAL A 1 396 ? -22.743 -2.944 16.359 1.00 98.38 396 VAL A C 1
ATOM 2897 O O . VAL A 1 396 ? -23.152 -3.996 16.847 1.00 98.38 396 VAL A O 1
ATOM 2900 N N . ALA A 1 397 ? -22.111 -2.026 17.086 1.00 97.75 397 ALA A N 1
ATOM 2901 C CA . ALA A 1 397 ? -21.919 -2.071 18.527 1.00 97.75 397 ALA A CA 1
ATOM 2902 C C . ALA A 1 397 ? -22.534 -0.835 19.202 1.00 97.75 397 ALA A C 1
ATOM 2904 O O . ALA A 1 397 ? -22.381 0.302 18.751 1.00 97.75 397 ALA A O 1
ATOM 2905 N N . SER A 1 398 ? -23.221 -1.060 20.322 1.00 97.81 398 SER A N 1
ATOM 2906 C CA . SER A 1 398 ? -23.809 -0.006 21.149 1.00 97.81 398 SER A CA 1
ATOM 2907 C C . SER A 1 398 ? -23.791 -0.416 22.630 1.00 97.81 398 SER A C 1
ATOM 2909 O O . SER A 1 398 ? -23.708 -1.609 22.943 1.00 97.81 398 SER A O 1
ATOM 2911 N N . PRO A 1 399 ? -23.834 0.538 23.577 1.00 96.50 399 PRO A N 1
ATOM 2912 C CA . PRO A 1 399 ? -23.943 0.210 24.994 1.00 96.50 399 PRO A CA 1
ATOM 2913 C C . PRO A 1 399 ? -25.307 -0.417 25.308 1.00 96.50 399 PRO A C 1
ATOM 2915 O O . PRO A 1 399 ? -26.320 -0.045 24.727 1.00 96.50 399 PRO A O 1
ATOM 2918 N N . MET A 1 400 ? -25.361 -1.330 26.279 1.00 93.81 400 MET A N 1
ATOM 2919 C CA . MET A 1 400 ? -26.623 -1.962 26.695 1.00 93.81 400 MET A CA 1
ATOM 2920 C C . MET A 1 400 ? -27.574 -0.972 27.392 1.00 93.81 400 MET A C 1
ATOM 2922 O O . MET A 1 400 ? -28.784 -1.036 27.193 1.00 93.81 400 MET A O 1
ATOM 2926 N N . PHE A 1 401 ? -27.010 -0.044 28.172 1.00 94.00 401 PHE A N 1
ATOM 2927 C CA . PHE A 1 401 ? -27.716 1.036 28.863 1.00 94.00 401 PHE A CA 1
ATOM 2928 C C . PHE A 1 401 ? -27.045 2.366 28.535 1.00 94.00 401 PHE A C 1
ATOM 2930 O O . PHE A 1 401 ? -25.814 2.441 28.525 1.00 94.00 401 PHE A O 1
ATOM 2937 N N . ALA A 1 402 ? -27.832 3.413 28.311 1.00 96.38 402 ALA A N 1
ATOM 2938 C CA . ALA A 1 402 ? -27.330 4.715 27.889 1.00 96.38 402 ALA A CA 1
ATOM 2939 C C . ALA A 1 402 ? -28.134 5.884 28.477 1.00 96.38 402 ALA A C 1
ATOM 2941 O O . ALA A 1 402 ? -29.321 5.752 28.768 1.00 96.38 402 ALA A O 1
ATOM 2942 N N . ASP A 1 403 ? -27.466 7.029 28.619 1.00 95.25 403 ASP A N 1
ATOM 2943 C CA . ASP A 1 403 ? -28.132 8.333 28.655 1.00 95.25 403 ASP A CA 1
ATOM 2944 C C . ASP A 1 403 ? -28.697 8.670 27.256 1.00 95.25 403 ASP A C 1
ATOM 2946 O O . ASP A 1 403 ? -28.375 7.964 26.298 1.00 95.25 403 ASP A O 1
ATOM 2950 N N . PRO A 1 404 ? -29.540 9.711 27.094 1.00 95.75 404 PRO A N 1
ATOM 2951 C CA . PRO A 1 404 ? -30.187 10.008 25.812 1.00 95.75 404 PRO A CA 1
ATOM 2952 C C . PRO A 1 404 ? -29.214 10.160 24.641 1.00 95.75 404 PRO A C 1
ATOM 2954 O O . PRO A 1 404 ? -29.503 9.665 23.559 1.00 95.75 404 PRO A O 1
ATOM 2957 N N . ASP A 1 405 ? -28.056 10.784 24.867 1.00 96.56 405 ASP A N 1
ATOM 2958 C CA . ASP A 1 405 ? -26.985 10.901 23.879 1.00 96.56 405 ASP A CA 1
ATOM 2959 C C . ASP A 1 405 ? -25.941 9.802 24.089 1.00 96.56 405 ASP A C 1
ATOM 2961 O O . ASP A 1 405 ? -25.221 9.797 25.092 1.00 96.56 405 ASP A O 1
ATOM 2965 N N . PHE A 1 406 ? -25.817 8.887 23.128 1.00 97.50 406 PHE A N 1
ATOM 2966 C CA . PHE A 1 406 ? -24.831 7.809 23.195 1.00 97.50 406 PHE A CA 1
ATOM 2967 C C . PHE A 1 406 ? -24.227 7.463 21.842 1.00 97.50 406 PHE A C 1
ATOM 2969 O O . PHE A 1 406 ? -24.841 7.635 20.791 1.00 97.50 406 PHE A O 1
ATOM 2976 N N . THR A 1 407 ? -22.996 6.957 21.873 1.00 98.06 407 THR A N 1
ATOM 2977 C CA . THR A 1 407 ? -22.274 6.552 20.667 1.00 98.06 407 THR A CA 1
ATOM 2978 C C . THR A 1 407 ? -22.694 5.155 20.232 1.00 98.06 407 THR A C 1
ATOM 2980 O O . THR A 1 407 ? -22.663 4.209 21.021 1.00 98.06 407 THR A O 1
ATOM 2983 N N . VAL A 1 408 ? -23.017 5.033 18.951 1.00 98.50 408 VAL A N 1
ATOM 2984 C CA . VAL A 1 408 ? -23.147 3.769 18.228 1.00 98.50 408 VAL A CA 1
ATOM 2985 C C . VAL A 1 408 ? -21.985 3.697 17.246 1.00 98.50 408 VAL A C 1
ATOM 2987 O O . VAL A 1 408 ? -21.720 4.676 16.545 1.00 98.50 408 VAL A O 1
ATOM 2990 N N . SER A 1 409 ? -21.274 2.574 17.210 1.00 98.12 409 SER A N 1
ATOM 2991 C CA . SER A 1 409 ? -20.165 2.338 16.283 1.00 98.12 409 SER A CA 1
ATOM 2992 C C . SER A 1 409 ? -20.434 1.125 15.408 1.00 98.12 409 SER A C 1
ATOM 2994 O O . SER A 1 409 ? -21.209 0.243 15.768 1.00 98.12 409 SER A O 1
ATOM 2996 N N . TRP A 1 410 ? -19.809 1.080 14.243 1.00 98.31 410 TRP A N 1
ATOM 2997 C CA . TRP A 1 410 ? -19.950 -0.023 13.303 1.00 98.31 410 TRP A CA 1
ATOM 2998 C C . TRP A 1 410 ? -18.634 -0.290 12.594 1.00 98.31 410 TRP A C 1
ATOM 3000 O O . TRP A 1 410 ? -17.730 0.546 12.545 1.00 98.31 410 TRP A O 1
ATOM 3010 N N . GLN A 1 411 ? -18.529 -1.500 12.069 1.00 96.31 411 GLN A N 1
ATOM 3011 C CA . GLN A 1 411 ? -17.377 -1.967 11.315 1.00 96.31 411 GLN A CA 1
ATOM 3012 C C . GLN A 1 411 ? -17.843 -2.941 10.239 1.00 96.31 411 GLN A C 1
ATOM 3014 O O . GLN A 1 411 ? -18.918 -3.535 10.353 1.00 96.31 411 GLN A O 1
ATOM 3019 N N . GLY A 1 412 ? -17.008 -3.145 9.229 1.00 94.81 412 GLY A N 1
ATOM 3020 C CA . GLY A 1 412 ? -17.263 -4.135 8.198 1.00 94.81 412 GLY A CA 1
ATOM 3021 C C . GLY A 1 412 ? -15.984 -4.717 7.633 1.00 94.81 412 GLY A C 1
ATOM 3022 O O . GLY A 1 412 ? -14.886 -4.222 7.886 1.00 94.81 412 GLY A O 1
ATOM 3023 N N . ASN A 1 413 ? -16.153 -5.793 6.882 1.00 90.12 413 ASN A N 1
ATOM 3024 C CA . ASN A 1 413 ? -15.095 -6.427 6.130 1.00 90.12 413 ASN A CA 1
ATOM 3025 C C . ASN A 1 413 ? -15.622 -6.800 4.746 1.00 90.12 413 ASN A C 1
ATOM 3027 O O . ASN A 1 413 ? -16.646 -7.472 4.637 1.00 90.12 413 ASN A O 1
ATOM 3031 N N . ASP A 1 414 ? -14.858 -6.472 3.715 1.00 88.12 414 ASP A N 1
ATOM 3032 C CA . ASP A 1 414 ? -15.104 -6.973 2.372 1.00 88.12 414 ASP A CA 1
ATOM 3033 C C . ASP A 1 414 ? -14.222 -8.203 2.079 1.00 88.12 414 ASP A C 1
ATOM 3035 O O . ASP A 1 414 ? -13.032 -8.222 2.389 1.00 88.12 414 ASP A O 1
ATOM 3039 N N . GLN A 1 415 ? -14.835 -9.275 1.578 1.00 82.31 415 GLN A N 1
ATOM 3040 C CA . GLN A 1 415 ? -14.142 -10.501 1.153 1.00 82.31 415 GLN A CA 1
ATOM 3041 C C . GLN A 1 415 ? -14.006 -10.572 -0.378 1.00 82.31 415 GLN A C 1
ATOM 3043 O O . GLN A 1 415 ? -13.260 -11.419 -0.869 1.00 82.31 415 GLN A O 1
ATOM 3048 N N . GLY A 1 416 ? -14.741 -9.729 -1.111 1.00 72.38 416 GLY A N 1
ATOM 3049 C CA . GLY A 1 416 ? -14.732 -9.632 -2.567 1.00 72.38 416 GLY A CA 1
ATOM 3050 C C . GLY A 1 416 ? -13.532 -8.865 -3.121 1.00 72.38 416 GLY A C 1
ATOM 3051 O O . GLY A 1 416 ? -13.045 -9.180 -4.207 1.00 72.38 416 GLY A O 1
ATOM 3052 N N . GLY A 1 417 ? -12.975 -7.960 -2.318 1.00 68.44 417 GLY A N 1
ATOM 3053 C CA . GLY A 1 417 ? -11.703 -7.289 -2.559 1.00 68.44 417 GLY A CA 1
ATOM 3054 C C . GLY A 1 417 ? -11.838 -5.901 -3.176 1.00 68.44 417 GLY A C 1
ATOM 3055 O O . GLY A 1 417 ? -10.819 -5.225 -3.299 1.00 68.44 417 GLY A O 1
ATOM 3056 N N . SER A 1 418 ? -13.049 -5.444 -3.523 1.00 74.69 418 SER A N 1
ATOM 3057 C CA . SER A 1 418 ? -13.253 -4.065 -3.986 1.00 74.69 418 SER A CA 1
ATOM 3058 C C . SER A 1 418 ? -13.205 -3.036 -2.854 1.00 74.69 418 SER A C 1
ATOM 3060 O O . SER A 1 418 ? -12.987 -1.856 -3.119 1.00 74.69 418 SER A O 1
ATOM 3062 N N . GLY A 1 419 ? -13.334 -3.466 -1.597 1.00 79.62 419 GLY A N 1
ATOM 3063 C CA . GLY A 1 419 ? -13.325 -2.603 -0.419 1.00 79.62 419 GLY A CA 1
ATOM 3064 C C . GLY A 1 419 ? -14.682 -1.945 -0.158 1.00 79.62 419 GLY A C 1
ATOM 3065 O O . GLY A 1 419 ? -15.485 -1.736 -1.062 1.00 79.62 419 GLY A O 1
ATOM 3066 N N . ILE A 1 420 ? -14.956 -1.611 1.107 1.00 85.31 420 ILE A N 1
ATOM 3067 C CA . ILE A 1 420 ? -16.230 -0.994 1.504 1.00 85.31 420 ILE A CA 1
ATOM 3068 C C . ILE A 1 420 ? -16.246 0.480 1.092 1.00 85.31 420 ILE A C 1
ATOM 3070 O O . ILE A 1 420 ? -15.424 1.259 1.571 1.00 85.31 420 ILE A O 1
ATOM 3074 N N . ASP A 1 421 ? -17.238 0.860 0.289 1.00 84.75 421 ASP A N 1
ATOM 3075 C CA . ASP A 1 421 ? -17.501 2.243 -0.099 1.00 84.75 421 ASP A CA 1
ATOM 3076 C C . ASP A 1 421 ? -18.171 3.006 1.052 1.00 84.75 421 ASP A C 1
ATOM 3078 O O . ASP A 1 421 ? -17.631 3.996 1.550 1.00 84.75 421 ASP A O 1
ATOM 3082 N N . HIS A 1 422 ? -19.320 2.524 1.534 1.00 90.94 422 HIS A N 1
ATOM 3083 C CA . HIS A 1 422 ? -20.076 3.161 2.616 1.00 90.94 422 HIS A CA 1
ATOM 3084 C C . HIS A 1 422 ? -20.950 2.177 3.404 1.00 90.94 422 HIS A C 1
ATOM 3086 O O . HIS A 1 422 ? -21.130 1.014 3.038 1.00 90.94 422 HIS A O 1
ATOM 3092 N N . PHE A 1 423 ? -21.538 2.679 4.493 1.00 97.50 423 PHE A N 1
ATOM 3093 C CA . PHE A 1 423 ? -22.532 1.974 5.299 1.00 97.50 423 PHE A CA 1
ATOM 3094 C C . PHE A 1 423 ? -23.892 2.675 5.249 1.00 97.50 423 PHE A C 1
ATOM 3096 O O . PHE A 1 423 ? -23.974 3.906 5.172 1.00 97.50 423 PHE A O 1
ATOM 3103 N N . ASP A 1 424 ? -24.955 1.886 5.389 1.00 98.12 424 ASP A N 1
ATOM 3104 C CA . ASP A 1 424 ? -26.286 2.369 5.751 1.00 98.12 424 ASP A CA 1
ATOM 3105 C C . ASP A 1 424 ? -26.698 1.760 7.096 1.00 98.12 424 ASP A C 1
ATOM 3107 O O . ASP A 1 424 ? -26.566 0.553 7.318 1.00 98.12 424 ASP A O 1
ATOM 3111 N N . LEU A 1 425 ? -27.242 2.582 7.989 1.00 98.44 425 LEU A N 1
ATOM 3112 C CA . LEU A 1 425 ? -27.685 2.192 9.320 1.00 98.44 425 LEU A CA 1
ATOM 3113 C C . LEU A 1 425 ? -29.177 2.432 9.484 1.00 98.44 425 LEU A C 1
ATOM 3115 O O . LEU A 1 425 ? -29.687 3.522 9.208 1.00 98.44 425 LEU A O 1
ATOM 3119 N N . GLN A 1 426 ? -29.854 1.432 10.036 1.00 98.62 426 GLN A N 1
ATOM 3120 C CA . GLN A 1 426 ? -31.244 1.534 10.450 1.00 98.62 426 GLN A CA 1
ATOM 3121 C C . GLN A 1 426 ? -31.374 1.424 11.962 1.00 98.62 426 GLN A C 1
ATOM 3123 O O . GLN A 1 426 ? -30.613 0.728 12.638 1.00 98.62 426 GLN A O 1
ATOM 3128 N N . VAL A 1 427 ? -32.394 2.098 12.477 1.00 98.31 427 VAL A N 1
ATOM 3129 C CA . VAL A 1 427 ? -32.821 2.024 13.870 1.00 98.31 427 VAL A CA 1
ATOM 3130 C C . VAL A 1 427 ? -34.300 1.661 13.924 1.00 98.31 427 VAL A C 1
ATOM 3132 O O . VAL A 1 427 ? -35.081 2.091 13.070 1.00 98.31 427 VAL A O 1
ATOM 3135 N N . LYS A 1 428 ? -34.701 0.875 14.923 1.00 97.31 428 LYS A N 1
ATOM 3136 C CA . LYS A 1 428 ? -36.111 0.701 15.295 1.00 97.31 428 LYS A CA 1
ATOM 3137 C C . LYS A 1 428 ? -36.299 0.917 16.790 1.00 97.31 428 LYS A C 1
ATOM 3139 O O . LYS A 1 428 ? -35.439 0.561 17.594 1.00 97.31 428 LYS A O 1
ATOM 3144 N N . ASP A 1 429 ? -37.448 1.471 17.146 1.00 97.12 429 ASP A N 1
ATOM 3145 C CA . ASP A 1 429 ? -37.848 1.731 18.527 1.00 97.12 429 ASP A CA 1
ATOM 3146 C C . ASP A 1 429 ? -38.769 0.612 19.035 1.00 97.12 429 ASP A C 1
ATOM 3148 O O . ASP A 1 429 ? -39.891 0.430 18.552 1.00 97.12 429 ASP A O 1
ATOM 3152 N N . GLY A 1 430 ? -38.272 -0.171 19.989 1.00 94.75 430 GLY A N 1
ATOM 3153 C CA . GLY A 1 430 ? -38.967 -1.313 20.567 1.00 94.75 430 GLY A CA 1
ATOM 3154 C C . GLY A 1 430 ? -39.036 -2.543 19.653 1.00 94.75 430 GLY A C 1
ATOM 3155 O O . GLY A 1 430 ? -38.775 -2.514 18.450 1.00 94.75 430 GLY A O 1
ATOM 3156 N N . LEU A 1 431 ? -39.427 -3.679 20.241 1.00 92.69 431 LEU A N 1
ATOM 3157 C CA . LEU A 1 431 ? -39.492 -4.970 19.538 1.00 92.69 431 LEU A CA 1
ATOM 3158 C C . LEU A 1 431 ? -40.508 -4.992 18.386 1.00 92.69 431 LEU A C 1
ATOM 3160 O O . LEU A 1 431 ? -40.293 -5.696 17.402 1.00 92.69 431 LEU A O 1
ATOM 3164 N N . GLN A 1 432 ? -41.602 -4.238 18.523 1.00 92.50 432 GLN A N 1
ATOM 3165 C CA . GLN A 1 432 ? -42.682 -4.124 17.532 1.00 92.50 432 GLN A CA 1
ATOM 3166 C C . GLN A 1 432 ? -42.508 -2.908 16.604 1.00 92.50 432 GLN A C 1
ATOM 3168 O O . GLN A 1 432 ? -43.377 -2.640 15.774 1.00 92.50 432 GLN A O 1
ATOM 3173 N N . GLY A 1 433 ? -41.419 -2.150 16.765 1.00 93.25 433 GLY A N 1
ATOM 3174 C CA . GLY A 1 433 ? -41.101 -1.011 15.915 1.00 93.25 433 GLY A CA 1
ATOM 3175 C C . GLY A 1 433 ? -40.789 -1.426 14.480 1.00 93.25 433 GLY A C 1
ATOM 3176 O O . GLY A 1 433 ? -40.416 -2.567 14.201 1.00 93.25 433 GLY A O 1
ATOM 3177 N N . SER A 1 434 ? -40.926 -0.474 13.560 1.00 96.25 434 SER A N 1
ATOM 3178 C CA . SER A 1 434 ? -40.470 -0.631 12.175 1.00 96.25 434 SER A CA 1
ATOM 3179 C C . SER A 1 434 ? -39.057 -0.077 12.023 1.00 96.25 434 SER A C 1
ATOM 3181 O O . SER A 1 434 ? -38.722 0.923 12.653 1.00 96.25 434 SER A O 1
ATOM 3183 N N . TRP A 1 435 ? -38.244 -0.719 11.184 1.00 98.00 435 TRP A N 1
ATOM 3184 C CA . TRP A 1 435 ? -36.926 -0.205 10.822 1.00 98.00 435 TRP A CA 1
ATOM 3185 C C . TRP A 1 435 ? -37.056 1.096 10.029 1.00 98.00 435 TRP A C 1
ATOM 3187 O O . TRP A 1 435 ? -37.831 1.175 9.075 1.00 98.00 435 TRP A O 1
ATOM 3197 N N . THR A 1 436 ? -36.292 2.102 10.439 1.00 97.56 436 THR A N 1
ATOM 3198 C CA . THR A 1 436 ? -36.184 3.405 9.777 1.00 97.56 436 THR A CA 1
ATOM 3199 C C . THR A 1 436 ? -34.722 3.738 9.528 1.00 97.56 436 THR A C 1
ATOM 3201 O O . THR A 1 436 ? -33.882 3.463 10.386 1.00 97.56 436 THR A O 1
ATOM 3204 N N . ASP A 1 437 ? -34.426 4.335 8.375 1.00 97.94 437 ASP A N 1
ATOM 3205 C CA . ASP A 1 437 ? -33.078 4.794 8.042 1.00 97.94 437 ASP A CA 1
ATOM 3206 C C . ASP A 1 437 ? -32.647 5.885 9.024 1.00 97.94 437 ASP A C 1
ATOM 3208 O O . ASP A 1 437 ? -33.320 6.907 9.180 1.00 97.94 437 ASP A O 1
ATOM 3212 N N . TRP A 1 438 ? -31.531 5.645 9.708 1.00 98.06 438 TRP A N 1
ATOM 3213 C CA . TRP A 1 438 ? -30.911 6.624 10.594 1.00 98.06 438 TRP A CA 1
ATOM 3214 C C . TRP A 1 438 ? -29.800 7.379 9.868 1.00 98.06 438 TRP A C 1
ATOM 3216 O O . TRP A 1 438 ? -29.794 8.609 9.861 1.00 98.06 438 TRP A O 1
ATOM 3226 N N . LEU A 1 439 ? -28.882 6.644 9.237 1.00 97.44 439 LEU A N 1
ATOM 3227 C CA . LEU A 1 439 ? -27.796 7.188 8.427 1.00 97.44 439 LEU A CA 1
ATOM 3228 C C . LEU A 1 439 ? -27.723 6.404 7.124 1.00 97.44 439 LEU A C 1
ATOM 3230 O O . LEU A 1 439 ? -27.730 5.179 7.142 1.00 97.44 439 LEU A O 1
ATOM 3234 N N . THR A 1 440 ? -27.615 7.106 6.005 1.00 95.69 440 THR A N 1
ATOM 3235 C CA . THR A 1 440 ? -27.427 6.499 4.685 1.00 95.69 440 THR A CA 1
ATOM 3236 C C . THR A 1 440 ? -26.165 7.054 4.049 1.00 95.69 440 THR A C 1
ATOM 3238 O O . THR A 1 440 ? -25.886 8.242 4.232 1.00 95.69 440 THR A O 1
ATOM 3241 N N . HIS A 1 441 ? -25.438 6.241 3.284 1.00 87.25 441 HIS A N 1
ATOM 3242 C CA . HIS A 1 441 ? -24.197 6.638 2.612 1.00 87.25 441 HIS A CA 1
ATOM 3243 C C . HIS A 1 441 ? -23.187 7.283 3.571 1.00 87.25 441 HIS A C 1
ATOM 3245 O O . HIS A 1 441 ? -22.640 8.355 3.306 1.00 87.25 441 HIS A O 1
ATOM 3251 N N . THR A 1 442 ? -22.968 6.667 4.736 1.00 87.81 442 THR A N 1
ATOM 3252 C CA . THR A 1 442 ? -22.000 7.179 5.710 1.00 87.81 442 THR A CA 1
ATOM 3253 C C . THR A 1 442 ? -20.648 6.482 5.587 1.00 87.81 442 THR A C 1
ATOM 3255 O O . THR A 1 442 ? -20.570 5.257 5.525 1.00 87.81 442 THR A O 1
ATOM 3258 N N . HIS A 1 443 ? -19.580 7.282 5.599 1.00 87.75 443 HIS A N 1
ATOM 3259 C CA . HIS A 1 443 ? -18.187 6.816 5.666 1.00 87.75 443 HIS A CA 1
ATOM 3260 C C . HIS A 1 443 ? -17.603 6.914 7.085 1.00 87.75 443 HIS A C 1
ATOM 3262 O O . HIS A 1 443 ? -16.459 6.535 7.326 1.00 87.75 443 HIS A O 1
ATOM 3268 N N . ASN A 1 444 ? -18.368 7.456 8.038 1.00 89.12 444 ASN A N 1
ATOM 3269 C CA . ASN A 1 444 ? -17.971 7.424 9.440 1.00 89.12 444 ASN A CA 1
ATOM 3270 C C . ASN A 1 444 ? -18.079 5.985 9.961 1.00 89.12 444 ASN A C 1
ATOM 3272 O O . ASN A 1 444 ? -18.795 5.176 9.384 1.00 89.12 444 ASN A O 1
ATOM 3276 N N . LEU A 1 445 ? -17.403 5.684 11.070 1.00 94.25 445 LEU A N 1
ATOM 3277 C CA . LEU A 1 445 ? -17.494 4.382 11.757 1.00 94.25 445 LEU A CA 1
ATOM 3278 C C . LEU A 1 445 ? -18.205 4.476 13.113 1.00 94.25 445 LEU A C 1
ATOM 3280 O O . LEU A 1 445 ? -18.265 3.515 13.878 1.00 94.25 445 LEU A O 1
ATOM 3284 N N . GLN A 1 446 ? -18.707 5.664 13.440 1.00 97.75 446 GLN A N 1
ATOM 3285 C CA . GLN A 1 446 ? -19.487 5.921 14.638 1.00 97.75 446 GLN A CA 1
ATOM 3286 C C . GLN A 1 446 ? -20.309 7.201 14.493 1.00 97.75 446 GLN A C 1
ATOM 3288 O O . GLN A 1 446 ? -19.920 8.130 13.779 1.00 97.75 446 GLN A O 1
ATOM 3293 N N . ALA A 1 447 ? -21.417 7.269 15.223 1.00 97.19 447 ALA A N 1
ATOM 3294 C CA . ALA A 1 447 ? -22.246 8.458 15.362 1.00 97.19 447 ALA A CA 1
ATOM 3295 C C . ALA A 1 447 ? -22.954 8.476 16.720 1.00 97.19 447 ALA A C 1
ATOM 3297 O O . ALA A 1 447 ? -23.178 7.436 17.341 1.00 97.19 447 ALA A O 1
ATOM 3298 N N . THR A 1 448 ? -23.323 9.673 17.173 1.00 98.12 448 THR A N 1
ATOM 3299 C CA . THR A 1 448 ? -24.157 9.847 18.365 1.00 98.12 448 THR A CA 1
ATOM 3300 C C . THR A 1 448 ? -25.625 9.676 17.991 1.00 98.12 448 THR A C 1
ATOM 3302 O O . THR A 1 448 ? -26.129 10.408 17.138 1.00 98.12 448 THR A O 1
ATOM 3305 N N . TYR A 1 449 ? -26.311 8.735 18.637 1.00 98.19 449 TYR A N 1
ATOM 3306 C CA . TYR A 1 449 ? -27.763 8.610 18.585 1.00 98.19 449 TYR A CA 1
ATOM 3307 C C . TYR A 1 449 ? -28.386 9.352 19.769 1.00 98.19 449 TYR A C 1
ATOM 3309 O O . TYR A 1 449 ? -27.887 9.250 20.889 1.00 98.19 449 TYR A O 1
ATOM 3317 N N . ASN A 1 450 ? -29.474 10.078 19.510 1.00 97.62 450 ASN A N 1
ATOM 3318 C CA . ASN A 1 450 ? -30.284 10.718 20.540 1.00 97.62 450 ASN A CA 1
ATOM 3319 C C . ASN A 1 450 ? -31.575 9.909 20.720 1.00 97.62 450 ASN A C 1
ATOM 3321 O O . ASN A 1 450 ? -32.439 9.911 19.843 1.00 97.62 450 ASN A O 1
ATOM 3325 N N . GLY A 1 451 ? -31.674 9.177 21.826 1.00 96.69 451 GLY A N 1
ATOM 3326 C CA . GLY A 1 451 ? -32.825 8.344 22.158 1.00 96.69 451 GLY A CA 1
ATOM 3327 C C . GLY A 1 451 ? -33.699 8.938 23.262 1.00 96.69 451 GLY A C 1
ATOM 3328 O O . GLY A 1 451 ? -33.242 9.699 24.113 1.00 96.69 451 GLY A O 1
ATOM 3329 N N . ASN A 1 452 ? -34.972 8.551 23.281 1.00 95.88 452 ASN A N 1
ATOM 3330 C CA . ASN A 1 452 ? -35.917 8.949 24.318 1.00 95.88 452 ASN A CA 1
ATOM 3331 C C . ASN A 1 452 ? -35.797 8.049 25.552 1.00 95.88 452 ASN A C 1
ATOM 3333 O O . ASN A 1 452 ? -35.709 6.828 25.443 1.00 95.88 452 ASN A O 1
ATOM 3337 N N . ILE A 1 453 ? -35.857 8.658 26.737 1.00 94.19 453 ILE A N 1
ATOM 3338 C CA . ILE A 1 453 ? -35.842 7.940 28.017 1.00 94.19 453 ILE A CA 1
ATOM 3339 C C . ILE A 1 453 ? -37.005 6.942 28.079 1.00 94.19 453 ILE A C 1
ATOM 3341 O O . ILE A 1 453 ? -38.146 7.296 27.784 1.00 94.19 453 ILE A O 1
ATOM 3345 N N . GLY A 1 454 ? -36.714 5.711 28.498 1.00 92.25 454 GLY A N 1
ATOM 3346 C CA . GLY A 1 454 ? -37.679 4.621 28.625 1.00 92.25 454 GLY A CA 1
ATOM 3347 C C . GLY A 1 454 ? -37.817 3.739 27.388 1.00 92.25 454 GLY A C 1
ATOM 3348 O O . GLY A 1 454 ? -38.565 2.762 27.419 1.00 92.25 454 GLY A O 1
ATOM 3349 N N . HIS A 1 455 ? -37.107 4.058 26.307 1.00 94.56 455 HIS A N 1
ATOM 3350 C CA . HIS A 1 455 ? -37.168 3.315 25.054 1.00 94.56 455 HIS A CA 1
ATOM 3351 C C . HIS A 1 455 ? -35.980 2.363 24.896 1.00 94.56 455 HIS A C 1
ATOM 3353 O O . HIS A 1 455 ? -34.884 2.602 25.408 1.00 94.56 455 HIS A O 1
ATOM 3359 N N . THR A 1 456 ? -36.205 1.270 24.162 1.00 96.50 456 THR A N 1
ATOM 3360 C CA . THR A 1 456 ? -35.140 0.358 23.720 1.00 96.50 456 THR A CA 1
ATOM 3361 C C . THR A 1 456 ? -34.982 0.481 22.216 1.00 96.50 456 THR A C 1
ATOM 3363 O O . THR A 1 456 ? -35.886 0.105 21.469 1.00 96.50 456 THR A O 1
ATOM 3366 N N . TYR A 1 457 ? -33.831 0.969 21.773 1.00 98.12 457 TYR A N 1
ATOM 3367 C CA . TYR A 1 457 ? -33.500 1.110 20.361 1.00 98.12 457 TYR A CA 1
ATOM 3368 C C . TYR A 1 457 ? -32.695 -0.091 19.889 1.00 98.12 457 TYR A C 1
ATOM 3370 O O . TYR A 1 457 ? -31.742 -0.491 20.552 1.00 98.12 457 TYR A O 1
ATOM 3378 N N . TYR A 1 458 ? -33.069 -0.654 18.747 1.00 98.44 458 TYR A N 1
ATOM 3379 C CA . TYR A 1 458 ? -32.309 -1.697 18.062 1.00 98.44 458 TYR A CA 1
ATOM 3380 C C . TYR A 1 458 ? -31.642 -1.090 16.837 1.00 98.44 458 TYR A C 1
ATOM 3382 O O . TYR A 1 458 ? -32.270 -0.285 16.146 1.00 98.44 458 TYR A O 1
ATOM 3390 N N . PHE A 1 459 ? -30.409 -1.495 16.556 1.00 98.50 459 PHE A N 1
ATOM 3391 C CA . PHE A 1 459 ? -29.614 -0.992 15.440 1.00 98.50 459 PHE A CA 1
ATOM 3392 C C . PHE A 1 459 ? -29.215 -2.136 14.519 1.00 98.50 459 PHE A C 1
ATOM 3394 O O . PHE A 1 459 ? -28.921 -3.236 14.988 1.00 98.50 459 PHE A O 1
ATOM 3401 N N . GLN A 1 460 ? -29.192 -1.866 13.219 1.00 98.25 460 GLN A N 1
ATOM 3402 C CA . GLN A 1 460 ? -28.620 -2.770 12.230 1.00 98.25 460 GLN A CA 1
ATOM 3403 C C . GLN A 1 460 ? -27.863 -1.987 11.160 1.00 98.25 460 GLN A C 1
ATOM 3405 O O . GLN A 1 460 ? -28.262 -0.866 10.823 1.00 98.25 460 GLN A O 1
ATOM 3410 N N . SER A 1 461 ? -26.806 -2.577 10.617 1.00 98.12 461 SER A N 1
ATOM 3411 C CA . SER A 1 461 ? -26.072 -2.027 9.477 1.00 98.12 461 SER A CA 1
ATOM 3412 C C . SER A 1 461 ? -26.210 -2.894 8.233 1.00 98.12 461 SER A C 1
ATOM 3414 O O . SER A 1 461 ? -26.619 -4.054 8.285 1.00 98.12 461 SER A O 1
ATOM 3416 N N . ARG A 1 462 ? -25.869 -2.293 7.098 1.00 97.81 462 ARG A N 1
ATOM 3417 C CA . ARG A 1 462 ? -25.392 -3.000 5.915 1.00 97.81 462 ARG A CA 1
ATOM 3418 C C . ARG A 1 462 ? -24.190 -2.258 5.337 1.00 97.81 462 ARG A C 1
ATOM 3420 O O . ARG A 1 462 ? -24.169 -1.022 5.376 1.00 97.81 462 ARG A O 1
ATOM 3427 N N . ALA A 1 463 ? -23.227 -2.988 4.794 1.00 96.31 463 ALA A N 1
ATOM 3428 C CA . ALA A 1 463 ? -22.129 -2.432 4.008 1.00 96.31 463 ALA A CA 1
ATOM 3429 C C . ALA A 1 463 ? -22.413 -2.504 2.497 1.00 96.31 463 ALA A C 1
ATOM 3431 O O . ALA A 1 463 ? -23.115 -3.399 2.017 1.00 96.31 463 ALA A O 1
ATOM 3432 N N . ILE A 1 464 ? -21.861 -1.541 1.762 1.00 92.88 464 ILE A N 1
ATOM 3433 C CA . ILE A 1 464 ? -21.856 -1.478 0.301 1.00 92.88 464 ILE A CA 1
ATOM 3434 C C . ILE A 1 464 ? -20.401 -1.328 -0.140 1.00 92.88 464 ILE A C 1
ATOM 3436 O O . ILE A 1 464 ? -19.669 -0.533 0.452 1.00 92.88 464 ILE A O 1
ATOM 3440 N N . ASP A 1 465 ? -19.970 -2.096 -1.134 1.00 86.50 465 ASP A N 1
ATOM 3441 C CA . ASP A 1 465 ? -18.597 -2.054 -1.650 1.00 86.50 465 ASP A CA 1
ATOM 3442 C C . ASP A 1 465 ? -18.439 -1.135 -2.879 1.00 86.50 465 ASP A C 1
ATOM 3444 O O . ASP A 1 465 ? -19.421 -0.628 -3.434 1.00 86.50 465 ASP A O 1
ATOM 3448 N N . HIS A 1 466 ? -17.196 -0.897 -3.306 1.00 75.06 466 HIS A N 1
ATOM 3449 C CA . HIS A 1 466 ? -16.897 -0.065 -4.479 1.00 75.06 466 HIS A CA 1
ATOM 3450 C C . HIS A 1 466 ? -17.315 -0.711 -5.814 1.00 75.06 466 HIS A C 1
ATOM 3452 O O . HIS A 1 466 ? -17.392 -0.019 -6.833 1.00 75.06 466 HIS A O 1
ATOM 3458 N N . ALA A 1 467 ? -17.626 -2.009 -5.827 1.00 72.50 467 ALA A N 1
ATOM 3459 C CA . ALA A 1 467 ? -18.203 -2.706 -6.975 1.00 72.50 467 ALA A CA 1
ATOM 3460 C C . ALA A 1 467 ? -19.744 -2.667 -7.014 1.00 72.50 467 ALA A C 1
ATOM 3462 O O . ALA A 1 467 ? -20.355 -3.100 -7.996 1.00 72.50 467 ALA A O 1
ATOM 3463 N N . GLY A 1 468 ? -20.383 -2.095 -5.990 1.00 79.56 468 GLY A N 1
ATOM 3464 C CA . GLY A 1 468 ? -21.828 -1.949 -5.876 1.00 79.56 468 GLY A CA 1
ATOM 3465 C C . GLY A 1 468 ? -22.554 -3.183 -5.335 1.00 79.56 468 GLY A C 1
ATOM 3466 O O . GLY A 1 468 ? -23.785 -3.235 -5.435 1.00 79.56 468 GLY A O 1
ATOM 3467 N N . ASN A 1 469 ? -21.852 -4.166 -4.762 1.00 85.56 469 ASN A N 1
ATOM 3468 C CA . ASN A 1 469 ? -22.500 -5.251 -4.030 1.00 85.56 469 ASN A CA 1
ATOM 3469 C C . ASN A 1 469 ? -22.980 -4.748 -2.665 1.00 85.56 469 ASN A C 1
ATOM 3471 O O . ASN A 1 469 ? -22.334 -3.943 -1.996 1.00 85.56 469 ASN A O 1
ATOM 3475 N N . ILE A 1 470 ? -24.154 -5.228 -2.252 1.00 95.25 470 ILE A N 1
ATOM 3476 C CA . ILE A 1 470 ? -24.881 -4.708 -1.091 1.00 95.25 470 ILE A CA 1
ATOM 3477 C C . ILE A 1 470 ? -25.172 -5.850 -0.126 1.00 95.25 470 ILE A C 1
ATOM 3479 O O . ILE A 1 470 ? -25.831 -6.829 -0.490 1.00 95.25 470 ILE A O 1
ATOM 3483 N N . GLU A 1 471 ? -24.737 -5.693 1.120 1.00 97.19 471 GLU A N 1
ATOM 3484 C CA . GLU A 1 471 ? -25.106 -6.592 2.206 1.00 97.19 471 GLU A CA 1
ATOM 3485 C C . GLU A 1 471 ? -26.624 -6.516 2.481 1.00 97.19 471 GLU A C 1
ATOM 3487 O O . GLU A 1 471 ? -27.203 -5.425 2.566 1.00 97.19 471 GLU A O 1
ATOM 3492 N N . PRO A 1 472 ? -27.325 -7.652 2.639 1.00 96.75 472 PRO A N 1
ATOM 3493 C CA . PRO A 1 472 ? -28.692 -7.633 3.136 1.00 96.75 472 PRO A CA 1
ATOM 3494 C C . PRO A 1 472 ? -28.716 -7.273 4.627 1.00 96.75 472 PRO A C 1
ATOM 3496 O O . PRO A 1 472 ? -27.923 -7.789 5.406 1.00 96.75 472 PRO A O 1
ATOM 3499 N N . TYR A 1 473 ? -29.689 -6.466 5.055 1.00 96.56 473 TYR A N 1
ATOM 3500 C CA . TYR A 1 473 ? -29.867 -6.205 6.485 1.00 96.56 473 TYR A CA 1
ATOM 3501 C C . TYR A 1 473 ? -30.104 -7.508 7.282 1.00 96.56 473 TYR A C 1
ATOM 3503 O O . TYR A 1 473 ? -30.880 -8.356 6.822 1.00 96.56 473 TYR A O 1
ATOM 3511 N N . PRO A 1 474 ? -29.547 -7.632 8.507 1.00 92.69 474 PRO A N 1
ATOM 3512 C CA . PRO A 1 474 ? -29.741 -8.793 9.383 1.00 92.69 474 PRO A CA 1
ATOM 3513 C C . PRO A 1 474 ? -31.215 -9.116 9.673 1.00 92.69 474 PRO A C 1
ATOM 3515 O O . PRO A 1 474 ? -31.598 -10.281 9.807 1.00 92.69 474 PRO A O 1
ATOM 3518 N N . GLY A 1 475 ? -32.067 -8.088 9.773 1.00 88.94 475 GLY A N 1
ATOM 3519 C CA . GLY A 1 475 ? -33.472 -8.241 10.139 1.00 88.94 475 GLY A CA 1
ATOM 3520 C C . GLY A 1 475 ? -33.655 -8.664 11.602 1.00 88.94 475 GLY A C 1
ATOM 3521 O O . GLY A 1 475 ? -32.764 -8.535 12.436 1.00 88.94 475 GLY A O 1
ATOM 3522 N N . GLY A 1 476 ? -34.853 -9.138 11.963 1.00 92.25 476 GLY A N 1
ATOM 3523 C CA . GLY A 1 476 ? -35.146 -9.545 13.343 1.00 92.25 476 GLY A CA 1
ATOM 3524 C C . GLY A 1 476 ? -34.904 -8.413 14.352 1.00 92.25 476 GLY A C 1
ATOM 3525 O O . GLY A 1 476 ? -35.539 -7.358 14.264 1.00 92.25 476 GLY A O 1
ATOM 3526 N N . ASN A 1 477 ? -34.000 -8.638 15.311 1.00 93.44 477 ASN A N 1
ATOM 3527 C CA . ASN A 1 477 ? -33.591 -7.653 16.321 1.00 93.44 477 ASN A CA 1
ATOM 3528 C C . ASN A 1 477 ? -32.331 -6.858 15.938 1.00 93.44 477 ASN A C 1
ATOM 3530 O O . ASN A 1 477 ? -31.853 -6.088 16.762 1.00 93.44 477 ASN A O 1
ATOM 3534 N N . GLY A 1 478 ? -31.840 -6.992 14.704 1.00 94.19 478 GLY A N 1
ATOM 3535 C CA . GLY A 1 478 ? -30.635 -6.310 14.241 1.00 94.19 478 GLY A CA 1
ATOM 3536 C C . GLY A 1 478 ? -29.364 -6.851 14.891 1.00 94.19 478 GLY A C 1
ATOM 3537 O O . GLY A 1 478 ? -29.334 -7.991 15.358 1.00 94.19 478 GLY A O 1
ATOM 3538 N N . ASP A 1 479 ? -28.336 -6.009 14.925 1.00 96.50 479 ASP A N 1
ATOM 3539 C CA . ASP A 1 479 ? -26.995 -6.337 15.416 1.00 96.50 479 ASP A CA 1
ATOM 3540 C C . ASP A 1 479 ? -26.848 -6.103 16.926 1.00 96.50 479 ASP A C 1
ATOM 3542 O O . ASP A 1 479 ? -26.188 -6.870 17.627 1.00 96.50 479 ASP A O 1
ATOM 3546 N N . THR A 1 480 ? -27.475 -5.046 17.449 1.00 97.94 480 THR A N 1
ATOM 3547 C CA . THR A 1 480 ? -27.370 -4.641 18.860 1.00 97.94 480 THR A CA 1
ATOM 3548 C C . THR A 1 480 ? -28.610 -3.873 19.322 1.00 97.94 480 THR A C 1
ATOM 3550 O O . THR A 1 480 ? -29.438 -3.442 18.516 1.00 97.94 480 THR A O 1
ATOM 3553 N N . SER A 1 481 ? -28.737 -3.672 20.636 1.00 97.56 481 SER A N 1
ATOM 3554 C CA . SER A 1 481 ? -29.793 -2.858 21.235 1.00 97.56 481 SER A CA 1
ATOM 3555 C C . SER A 1 481 ? -29.322 -2.068 22.450 1.00 97.56 481 SER A C 1
ATOM 3557 O O . SER A 1 481 ? -28.500 -2.555 23.226 1.00 97.56 481 SER A O 1
ATOM 3559 N N . THR A 1 482 ? -29.925 -0.902 22.662 1.00 97.44 482 THR A N 1
ATOM 3560 C CA . THR A 1 482 ? -29.641 0.004 23.777 1.00 97.44 482 THR A CA 1
ATOM 3561 C C . THR A 1 482 ? -30.932 0.429 24.460 1.00 97.44 482 THR A C 1
ATOM 3563 O O . THR A 1 482 ? -31.823 0.976 23.810 1.00 97.44 482 THR A O 1
ATOM 3566 N N . PHE A 1 483 ? -31.020 0.223 25.773 1.00 95.94 483 PHE A N 1
ATOM 3567 C CA . PHE A 1 483 ? -32.061 0.827 26.603 1.00 95.94 483 PHE A CA 1
ATOM 3568 C C . PHE A 1 483 ? -31.609 2.205 27.099 1.00 95.94 483 PHE A C 1
ATOM 3570 O O . PHE A 1 483 ? -30.533 2.342 27.687 1.00 95.94 483 PHE A O 1
ATOM 3577 N N . VAL A 1 484 ? -32.428 3.230 26.869 1.00 96.69 484 VAL A N 1
ATOM 3578 C CA . VAL A 1 484 ? -32.154 4.597 27.330 1.00 96.69 484 VAL A CA 1
ATOM 3579 C C . VAL A 1 484 ? -32.821 4.794 28.684 1.00 96.69 484 VAL A C 1
ATOM 3581 O O . VAL A 1 484 ? -34.033 4.990 28.772 1.00 96.69 484 VAL A O 1
ATOM 3584 N N . GLY A 1 485 ? -32.044 4.716 29.757 1.00 94.56 485 GLY A N 1
ATOM 3585 C CA . GLY A 1 485 ? -32.578 4.662 31.113 1.00 94.56 485 GLY A CA 1
ATOM 3586 C C . GLY A 1 485 ? -31.504 4.422 32.172 1.00 94.56 485 GLY A C 1
ATOM 3587 O O . GLY A 1 485 ? -30.316 4.356 31.846 1.00 94.56 485 GLY A O 1
ATOM 3588 N N . PRO A 1 486 ? -31.903 4.300 33.448 1.00 94.50 486 PRO A N 1
ATOM 3589 C CA . PRO A 1 486 ? -30.974 4.032 34.540 1.00 94.50 486 PRO A CA 1
ATOM 3590 C C . PRO A 1 486 ? -30.230 2.705 34.352 1.00 94.50 486 PRO A C 1
ATOM 3592 O O . PRO A 1 486 ? -30.734 1.766 33.738 1.00 94.50 486 PRO A O 1
ATOM 3595 N N . ASN A 1 487 ? -29.043 2.592 34.951 1.00 94.12 487 ASN A N 1
ATOM 3596 C CA . ASN A 1 487 ? -28.304 1.330 35.012 1.00 94.12 487 ASN A CA 1
ATOM 3597 C C . ASN A 1 487 ? -27.950 0.994 36.456 1.00 94.12 487 ASN A C 1
ATOM 3599 O O . ASN A 1 487 ? -26.996 1.532 37.026 1.00 94.12 487 ASN A O 1
ATOM 3603 N N . LEU A 1 488 ? -28.695 0.045 37.024 1.00 94.00 488 LEU A N 1
ATOM 3604 C CA . LEU A 1 488 ? -28.498 -0.407 38.398 1.00 94.00 488 LEU A CA 1
ATOM 3605 C C . LEU A 1 488 ? -27.528 -1.588 38.532 1.00 94.00 488 LEU A C 1
ATOM 3607 O O . LEU A 1 488 ? -27.317 -2.082 39.643 1.00 94.00 488 LEU A O 1
ATOM 3611 N N . ALA A 1 489 ? -26.907 -2.053 37.442 1.00 91.88 489 ALA A N 1
ATOM 3612 C CA . ALA A 1 489 ? -26.141 -3.301 37.415 1.00 91.88 489 ALA A CA 1
ATOM 3613 C C . ALA A 1 489 ? -24.927 -3.324 38.366 1.00 91.88 489 ALA A C 1
ATOM 3615 O O . ALA A 1 489 ? -24.443 -4.399 38.714 1.00 91.88 489 ALA A O 1
ATOM 3616 N N . SER A 1 490 ? -24.442 -2.181 38.852 1.00 92.69 490 SER A N 1
ATOM 3617 C CA . SER A 1 490 ? -23.347 -2.124 39.838 1.00 92.69 490 SER A CA 1
ATOM 3618 C C . SER A 1 490 ? -23.809 -2.169 41.308 1.00 92.69 490 SER A C 1
ATOM 3620 O O . SER A 1 490 ? -22.976 -2.155 42.225 1.00 92.69 490 SER A O 1
ATOM 3622 N N . SER A 1 491 ? -25.122 -2.250 41.551 1.00 95.81 491 SER A N 1
ATOM 3623 C CA . SER A 1 491 ? -25.710 -2.418 42.887 1.00 95.81 491 SER A CA 1
ATOM 3624 C C . SER A 1 491 ? -25.244 -3.718 43.545 1.00 95.81 491 SER A C 1
ATOM 3626 O O . SER A 1 491 ? -24.869 -4.675 42.864 1.00 95.81 491 SER A O 1
ATOM 3628 N N . MET A 1 492 ? -25.257 -3.788 44.874 1.00 96.00 492 MET A N 1
ATOM 3629 C CA . MET A 1 492 ? -24.761 -4.951 45.617 1.00 96.00 492 MET A CA 1
ATOM 3630 C C . MET A 1 492 ? -25.459 -5.152 46.957 1.00 96.00 492 MET A C 1
ATOM 3632 O O . MET A 1 492 ? -26.015 -4.221 47.527 1.00 96.00 492 MET A O 1
ATOM 3636 N N . LYS A 1 493 ? -25.354 -6.373 47.483 1.00 96.50 493 LYS A N 1
ATOM 3637 C CA . LYS A 1 493 ? -25.785 -6.748 48.829 1.00 96.50 493 LYS A CA 1
ATOM 3638 C C . LYS A 1 493 ? -24.633 -7.434 49.548 1.00 96.50 493 LYS A C 1
ATOM 3640 O O . LYS A 1 493 ? -23.897 -8.206 48.935 1.00 96.50 493 LYS A O 1
ATOM 3645 N N . ARG A 1 494 ? -24.456 -7.136 50.830 1.00 95.06 494 ARG A N 1
ATOM 3646 C CA . ARG A 1 494 ? -23.423 -7.722 51.691 1.00 95.06 494 ARG A CA 1
ATOM 3647 C C . ARG A 1 494 ? -24.010 -8.050 53.055 1.00 95.06 494 ARG A C 1
ATOM 3649 O O . ARG A 1 494 ? -25.022 -7.476 53.447 1.00 95.06 494 ARG A O 1
ATOM 3656 N N . VAL A 1 495 ? -23.359 -8.963 53.762 1.00 93.88 495 VAL A N 1
ATOM 3657 C CA . VAL A 1 495 ? -23.663 -9.304 55.152 1.00 93.88 495 VAL A CA 1
ATOM 3658 C C . VAL A 1 495 ? -22.405 -9.124 55.989 1.00 93.88 495 VAL A C 1
ATOM 3660 O O . VAL A 1 495 ? -21.309 -9.453 55.535 1.00 93.88 495 VAL A O 1
ATOM 3663 N N . THR A 1 496 ? -22.571 -8.582 57.189 1.00 91.50 496 THR A N 1
ATOM 3664 C CA . THR A 1 496 ? -21.519 -8.421 58.192 1.00 91.50 496 THR A CA 1
ATOM 3665 C C . THR A 1 496 ? -21.906 -9.217 59.430 1.00 91.50 496 THR A C 1
ATOM 3667 O O . THR A 1 496 ? -23.055 -9.161 59.868 1.00 91.50 496 THR A O 1
ATOM 3670 N N . LEU A 1 497 ? -20.948 -9.965 59.979 1.00 86.44 497 LEU A N 1
ATOM 3671 C CA . LEU A 1 497 ? -21.113 -10.745 61.206 1.00 86.44 497 LEU A CA 1
ATOM 3672 C C . LEU A 1 497 ? -20.371 -10.058 62.369 1.00 86.44 497 LEU A C 1
ATOM 3674 O O . LEU A 1 497 ? -19.287 -9.521 62.129 1.00 86.44 497 LEU A O 1
ATOM 3678 N N . PRO A 1 498 ? -20.869 -10.111 63.620 1.00 75.81 498 PRO A N 1
ATOM 3679 C CA . PRO A 1 498 ? -20.251 -9.423 64.759 1.00 75.81 498 PRO A CA 1
ATOM 3680 C C . PRO A 1 498 ? -18.871 -9.981 65.140 1.00 75.81 498 PRO A C 1
ATOM 3682 O O . PRO A 1 498 ? -18.016 -9.241 65.621 1.00 75.81 498 PRO A O 1
ATOM 3685 N N . SER A 1 499 ? -18.645 -11.282 64.922 1.00 68.12 499 SER A N 1
ATOM 3686 C CA . SER A 1 499 ? -17.432 -12.011 65.330 1.00 68.12 499 SER A CA 1
ATOM 3687 C C . SER A 1 499 ? -16.820 -12.881 64.223 1.00 68.12 499 SER A C 1
ATOM 3689 O O . SER A 1 499 ? -15.954 -13.699 64.507 1.00 68.12 499 SER A O 1
ATOM 3691 N N . GLY A 1 500 ? -17.262 -12.734 62.969 1.00 64.88 500 GLY A N 1
ATOM 3692 C CA . GLY A 1 500 ? -16.809 -13.554 61.831 1.00 64.88 500 GLY A CA 1
ATOM 3693 C C . GLY A 1 500 ? -17.428 -14.957 61.761 1.00 64.88 500 GLY A C 1
ATOM 3694 O O . GLY A 1 500 ? -17.676 -15.437 60.659 1.00 64.88 500 GLY A O 1
ATOM 3695 N N . ASP A 1 501 ? -17.766 -15.548 62.909 1.00 68.19 501 ASP A N 1
ATOM 3696 C CA . ASP A 1 501 ? -18.454 -16.839 63.013 1.00 68.19 501 ASP A CA 1
ATOM 3697 C C . ASP A 1 501 ? -19.956 -16.666 63.275 1.00 68.19 501 ASP A C 1
ATOM 3699 O O . ASP A 1 501 ? -20.374 -15.802 64.053 1.00 68.19 501 ASP A O 1
ATOM 3703 N N . LEU A 1 502 ? -20.773 -17.505 62.632 1.00 76.75 502 LEU A N 1
ATOM 3704 C CA . LEU A 1 502 ? -22.225 -17.528 62.791 1.00 76.75 502 LEU A CA 1
ATOM 3705 C C . LEU A 1 502 ? -22.623 -18.458 63.952 1.00 76.75 502 LEU A C 1
ATOM 3707 O O . LEU A 1 502 ? -22.176 -19.603 64.024 1.00 76.75 502 LEU A O 1
ATOM 3711 N N . SER A 1 503 ? -23.489 -17.994 64.853 1.00 78.94 503 SER A N 1
ATOM 3712 C CA . SER A 1 503 ? -24.085 -18.807 65.925 1.00 78.94 503 SER A CA 1
ATOM 3713 C C . SER A 1 503 ? -25.544 -18.431 66.180 1.00 78.94 503 SER A C 1
ATOM 3715 O O . SER A 1 503 ? -25.972 -17.331 65.835 1.00 78.94 503 SER A O 1
ATOM 3717 N N . VAL A 1 504 ? -26.331 -19.333 66.769 1.00 83.06 504 VAL A N 1
ATOM 3718 C CA . VAL A 1 504 ? -27.710 -19.023 67.188 1.00 83.06 504 VAL A CA 1
ATOM 3719 C C . VAL A 1 504 ? -27.720 -17.784 68.094 1.00 83.06 504 VAL A C 1
ATOM 3721 O O . VAL A 1 504 ? -26.896 -17.677 69.001 1.00 83.06 504 VAL A O 1
ATOM 3724 N N . GLY A 1 505 ? -28.634 -16.846 67.835 1.00 85.38 505 GLY A N 1
ATOM 3725 C CA . GLY A 1 505 ? -28.688 -15.536 68.494 1.00 85.38 505 GLY A CA 1
ATOM 3726 C C . GLY A 1 505 ? -27.724 -14.491 67.916 1.00 85.38 505 GLY A C 1
ATOM 3727 O O . GLY A 1 505 ? -27.693 -13.357 68.389 1.00 85.38 505 GLY A O 1
ATOM 3728 N N . SER A 1 506 ? -26.926 -14.833 66.897 1.00 87.75 506 SER A N 1
ATOM 3729 C CA . SER A 1 506 ? -26.088 -13.851 66.199 1.00 87.75 506 SER A CA 1
ATOM 3730 C C . SER A 1 506 ? -26.948 -12.844 65.447 1.00 87.75 506 SER A C 1
ATOM 3732 O O . SER A 1 506 ? -27.916 -13.216 64.781 1.00 87.75 506 SER A O 1
ATOM 3734 N N . LEU A 1 507 ? -26.532 -11.580 65.499 1.00 91.44 507 LEU A N 1
ATOM 3735 C CA . LEU A 1 507 ? -27.103 -10.498 64.705 1.00 91.44 507 LEU A CA 1
ATOM 3736 C C . LEU A 1 507 ? -26.366 -10.414 63.367 1.00 91.44 507 LEU A C 1
ATOM 3738 O O . LEU A 1 507 ? -25.167 -10.150 63.336 1.00 91.44 507 LEU A O 1
ATOM 3742 N N . LEU A 1 508 ? -27.064 -10.660 62.263 1.00 92.62 508 LEU A N 1
ATOM 3743 C CA . LEU A 1 508 ? -26.534 -10.504 60.913 1.00 92.62 508 LEU A CA 1
ATOM 3744 C C . LEU A 1 508 ? -26.932 -9.126 60.400 1.00 92.62 508 LEU A C 1
ATOM 3746 O O . LEU A 1 508 ? -28.116 -8.870 60.173 1.00 92.62 508 LEU A O 1
ATOM 3750 N N . THR A 1 509 ? -25.949 -8.263 60.164 1.00 95.19 509 THR A N 1
ATOM 3751 C CA . THR A 1 509 ? -26.186 -6.941 59.583 1.00 95.19 509 THR A CA 1
ATOM 3752 C C . THR A 1 509 ? -26.098 -7.038 58.063 1.00 95.19 509 THR A C 1
ATOM 3754 O O . THR A 1 509 ? -25.018 -7.239 57.501 1.00 95.19 509 THR A O 1
ATOM 3757 N N . TYR A 1 510 ? -27.226 -6.894 57.375 1.00 96.94 510 TYR A N 1
ATOM 3758 C CA . TYR A 1 510 ? -27.272 -6.814 55.918 1.00 96.94 510 TYR A CA 1
ATOM 3759 C C . TYR A 1 510 ? -27.170 -5.362 55.464 1.00 96.94 510 TYR A C 1
ATOM 3761 O O . TYR A 1 510 ? -27.871 -4.500 55.981 1.00 96.94 510 TYR A O 1
ATOM 3769 N N . THR A 1 511 ? -26.334 -5.108 54.457 1.00 97.06 511 THR A N 1
ATOM 3770 C CA . THR A 1 511 ? -26.217 -3.806 53.790 1.00 97.06 511 THR A CA 1
ATOM 3771 C C . THR A 1 511 ? -26.452 -3.976 52.298 1.00 97.06 511 THR A C 1
ATOM 3773 O O . THR A 1 511 ? -25.740 -4.725 51.621 1.00 97.06 511 THR A O 1
ATOM 3776 N N . ILE A 1 512 ? -27.436 -3.256 51.776 1.00 97.94 512 ILE A N 1
ATOM 3777 C CA . ILE A 1 512 ? -27.742 -3.160 50.352 1.00 97.94 512 ILE A CA 1
ATOM 3778 C C . ILE A 1 512 ? -27.291 -1.784 49.880 1.00 97.94 512 ILE A C 1
ATOM 3780 O O . ILE A 1 512 ? -27.648 -0.777 50.483 1.00 97.94 512 ILE A O 1
ATOM 3784 N N . ILE A 1 513 ? -26.509 -1.745 48.805 1.00 96.69 513 ILE A N 1
ATOM 3785 C CA . ILE A 1 513 ? -26.082 -0.508 48.153 1.00 96.69 513 ILE A CA 1
ATOM 3786 C C . ILE A 1 513 ? -26.652 -0.511 46.741 1.00 96.69 513 ILE A C 1
ATOM 3788 O O . ILE A 1 513 ? -26.215 -1.302 45.899 1.00 96.69 513 ILE A O 1
ATOM 3792 N N . VAL A 1 514 ? -27.601 0.382 46.485 1.00 96.88 514 VAL A N 1
ATOM 3793 C CA . VAL A 1 514 ? -28.186 0.604 45.163 1.00 96.88 514 VAL A CA 1
ATOM 3794 C C . VAL A 1 514 ? -27.401 1.714 44.471 1.00 96.88 514 VAL A C 1
ATOM 3796 O O . VAL A 1 514 ? -27.262 2.814 45.007 1.00 96.88 514 VAL A O 1
ATOM 3799 N N . ARG A 1 515 ? -26.826 1.406 43.307 1.00 95.62 515 ARG A N 1
ATOM 3800 C CA . ARG A 1 515 ? -25.995 2.326 42.522 1.00 95.62 515 ARG A CA 1
ATOM 3801 C C . ARG A 1 515 ? -26.546 2.453 41.120 1.00 95.62 515 ARG A C 1
ATOM 3803 O O . ARG A 1 515 ? -26.667 1.440 40.440 1.00 95.62 515 ARG A O 1
ATOM 3810 N N . ASN A 1 516 ? -26.774 3.686 40.695 1.00 94.94 516 ASN A N 1
ATOM 3811 C CA . ASN A 1 516 ? -27.073 4.026 39.316 1.00 94.94 516 ASN A CA 1
ATOM 3812 C C . ASN A 1 516 ? -25.818 4.592 38.644 1.00 94.94 516 ASN A C 1
ATOM 3814 O O . ASN A 1 516 ? -25.136 5.424 39.239 1.00 94.94 516 ASN A O 1
ATOM 3818 N N . THR A 1 517 ? -25.480 4.130 37.441 1.00 93.12 517 THR A N 1
ATOM 3819 C CA . THR A 1 517 ? -24.330 4.666 36.691 1.00 93.12 517 THR A CA 1
ATOM 3820 C C . THR A 1 517 ? -24.714 5.685 35.623 1.00 93.12 517 THR A C 1
ATOM 3822 O O . THR A 1 517 ? -23.817 6.350 35.119 1.00 93.12 517 THR A O 1
ATOM 3825 N N . GLN A 1 518 ? -26.005 5.819 35.296 1.00 93.88 518 GLN A N 1
ATOM 3826 C CA . GLN A 1 518 ? -26.492 6.742 34.262 1.00 93.88 518 GLN A CA 1
ATOM 3827 C C . GLN A 1 518 ? -27.069 8.000 34.887 1.00 93.88 518 GLN A C 1
ATOM 3829 O O . GLN A 1 518 ? -27.590 7.959 36.001 1.00 93.88 518 GLN A O 1
ATOM 3834 N N . SER A 1 519 ? -27.013 9.115 34.164 1.00 92.06 519 SER A N 1
ATOM 3835 C CA . SER A 1 519 ? -27.519 10.404 34.646 1.00 92.06 519 SER A CA 1
ATOM 3836 C C . SER A 1 519 ? -29.035 10.424 34.886 1.00 92.06 519 SER A C 1
ATOM 3838 O O . SER A 1 519 ? -29.518 11.266 35.640 1.00 92.06 519 SER A O 1
ATOM 3840 N N . ILE A 1 520 ? -29.774 9.490 34.282 1.00 93.31 520 ILE A N 1
ATOM 3841 C CA . ILE A 1 520 ? -31.218 9.323 34.462 1.00 93.31 520 ILE A CA 1
ATOM 3842 C C . ILE A 1 520 ? -31.500 8.645 35.805 1.00 93.31 520 ILE A C 1
ATOM 3844 O O . ILE A 1 520 ? -31.139 7.485 35.992 1.00 93.31 520 ILE A O 1
ATOM 3848 N N . ASP A 1 521 ? -32.198 9.334 36.705 1.00 93.12 521 ASP A N 1
ATOM 3849 C CA . ASP A 1 521 ? -32.643 8.792 37.993 1.00 93.12 521 ASP A CA 1
ATOM 3850 C C . ASP A 1 521 ? -33.512 7.527 37.835 1.00 93.12 521 ASP A C 1
ATOM 3852 O O . ASP A 1 521 ? -34.423 7.469 37.005 1.00 93.12 521 ASP A O 1
ATOM 3856 N N . ALA A 1 522 ? -33.270 6.521 38.680 1.00 93.31 522 ALA A N 1
ATOM 3857 C CA . ALA A 1 522 ? -34.084 5.307 38.736 1.00 93.31 522 ALA A CA 1
ATOM 3858 C C . ALA A 1 522 ? -35.188 5.436 39.792 1.00 93.31 522 ALA A C 1
ATOM 3860 O O . ALA A 1 522 ? -34.878 5.618 40.971 1.00 93.31 522 ALA A O 1
ATOM 3861 N N . SER A 1 523 ? -36.458 5.258 39.414 1.00 93.56 523 SER A N 1
ATOM 3862 C CA . SER A 1 523 ? -37.565 5.156 40.379 1.00 93.56 523 SER A CA 1
ATOM 3863 C C . SER A 1 523 ? -37.644 3.723 40.898 1.00 93.56 523 SER A C 1
ATOM 3865 O O . SER A 1 523 ? -38.391 2.888 40.396 1.00 93.56 523 SER A O 1
ATOM 3867 N N . SER A 1 524 ? -36.782 3.421 41.862 1.00 94.25 524 SER A N 1
ATOM 3868 C CA . SER A 1 524 ? -36.466 2.047 42.221 1.00 94.25 524 SER A CA 1
ATOM 3869 C C . SER A 1 524 ? -37.430 1.476 43.252 1.00 94.25 524 SER A C 1
ATOM 3871 O O . SER A 1 524 ? -37.797 2.147 44.223 1.00 94.25 524 SER A O 1
ATOM 3873 N N . ARG A 1 525 ? -37.767 0.194 43.089 1.00 94.94 525 ARG A N 1
ATOM 3874 C CA . ARG A 1 525 ? -38.508 -0.594 44.080 1.00 94.94 525 ARG A CA 1
ATOM 3875 C C . ARG A 1 525 ? -37.683 -1.790 44.518 1.00 94.94 525 ARG A C 1
ATOM 3877 O O . ARG A 1 525 ? -37.295 -2.631 43.714 1.00 94.94 525 ARG A O 1
ATOM 3884 N N . LEU A 1 526 ? -37.448 -1.879 45.817 1.00 95.88 526 LEU A N 1
ATOM 3885 C CA . LEU A 1 526 ? -36.631 -2.909 46.432 1.00 95.88 526 LEU A CA 1
ATOM 3886 C C . LEU A 1 526 ? -37.484 -3.813 47.314 1.00 95.88 526 LEU A C 1
ATOM 3888 O O . LEU A 1 526 ? -38.340 -3.350 48.073 1.00 95.88 526 LEU A O 1
ATOM 3892 N N . THR A 1 527 ? -37.242 -5.117 47.229 1.00 95.88 527 THR A N 1
ATOM 3893 C CA . THR A 1 527 ? -37.834 -6.112 48.129 1.00 95.88 527 THR A CA 1
ATOM 3894 C C . THR A 1 527 ? -36.799 -7.164 48.508 1.00 95.88 527 THR A C 1
ATOM 3896 O O . THR A 1 527 ? -36.166 -7.777 47.649 1.00 95.88 527 THR A O 1
ATOM 3899 N N . ASP A 1 528 ? -36.635 -7.365 49.809 1.00 96.75 528 ASP A N 1
ATOM 3900 C CA . ASP A 1 528 ? -35.679 -8.282 50.423 1.00 96.75 528 ASP A CA 1
ATOM 3901 C C . ASP A 1 528 ? -36.425 -9.180 51.409 1.00 96.75 528 ASP A C 1
ATOM 3903 O O . ASP A 1 528 ? -36.682 -8.787 52.547 1.00 96.75 528 ASP A O 1
ATOM 3907 N N . THR A 1 529 ? -36.864 -10.354 50.955 1.00 95.31 529 THR A N 1
ATOM 3908 C CA . THR A 1 529 ? -37.526 -11.319 51.840 1.00 95.31 529 THR A CA 1
ATOM 3909 C C . THR A 1 529 ? -36.510 -11.879 52.820 1.00 95.31 529 THR A C 1
ATOM 3911 O O . THR A 1 529 ? -35.468 -12.389 52.405 1.00 95.31 529 THR A O 1
ATOM 3914 N N . LEU A 1 530 ? -36.826 -11.811 54.114 1.00 94.44 530 LEU A N 1
ATOM 3915 C CA . LEU A 1 530 ? -35.894 -12.243 55.141 1.00 94.44 530 LEU A CA 1
ATOM 3916 C C . LEU A 1 530 ? -35.582 -13.741 55.007 1.00 94.44 530 LEU A C 1
ATOM 3918 O O . LEU A 1 530 ? -36.484 -14.544 54.729 1.00 94.44 530 LEU A O 1
ATOM 3922 N N . PRO A 1 531 ? -34.315 -14.142 55.217 1.00 92.19 531 PRO A N 1
ATOM 3923 C CA . PRO A 1 531 ? -33.921 -15.540 55.138 1.00 92.19 531 PRO A CA 1
ATOM 3924 C C . PRO A 1 531 ? -34.707 -16.418 56.109 1.00 92.19 531 PRO A C 1
ATOM 3926 O O . PRO A 1 531 ? -35.079 -15.989 57.202 1.00 92.19 531 PRO A O 1
ATOM 3929 N N . ALA A 1 532 ? -34.896 -17.683 55.735 1.00 89.94 532 ALA A N 1
ATOM 3930 C CA . ALA A 1 532 ? -35.412 -18.696 56.650 1.00 89.94 532 ALA A CA 1
ATOM 3931 C C . ALA A 1 532 ? -34.585 -18.758 57.945 1.00 89.94 532 ALA A C 1
ATOM 3933 O O . ALA A 1 532 ? -33.374 -18.534 57.926 1.00 89.94 532 ALA A O 1
ATOM 3934 N N . TYR A 1 533 ? -35.253 -19.105 59.050 1.00 90.88 533 TYR A N 1
ATOM 3935 C CA . TYR A 1 533 ? -34.663 -19.227 60.391 1.00 90.88 533 TYR A CA 1
ATOM 3936 C C . TYR A 1 533 ? -34.088 -17.921 60.954 1.00 90.88 533 TYR A C 1
ATOM 3938 O O . TYR A 1 533 ? -33.229 -17.946 61.835 1.00 90.88 533 TYR A O 1
ATOM 3946 N N . THR A 1 534 ? -34.545 -16.771 60.458 1.00 92.12 534 THR A N 1
ATOM 3947 C CA . THR A 1 534 ? -34.147 -15.462 60.981 1.00 92.12 534 THR A CA 1
ATOM 3948 C C . THR A 1 534 ? -35.366 -14.639 61.372 1.00 92.12 534 THR A C 1
ATOM 3950 O O . THR A 1 534 ? -36.444 -14.813 60.805 1.00 92.12 534 THR A O 1
ATOM 3953 N N . GLN A 1 535 ? -35.199 -13.739 62.340 1.00 93.81 535 GLN A N 1
ATOM 3954 C CA . GLN A 1 535 ? -36.217 -12.754 62.709 1.00 93.81 535 GLN A CA 1
ATOM 3955 C C . GLN A 1 535 ? -35.680 -11.332 62.572 1.00 93.81 535 GLN A C 1
ATOM 3957 O O . GLN A 1 535 ? -34.516 -11.068 62.865 1.00 93.81 535 GLN A O 1
ATOM 3962 N N . TYR A 1 536 ? -36.533 -10.399 62.152 1.00 96.62 536 TYR A N 1
ATOM 3963 C CA . TYR A 1 536 ? -36.172 -8.986 62.070 1.00 96.62 536 TYR A CA 1
ATOM 3964 C C . TYR A 1 536 ? -35.872 -8.391 63.453 1.00 96.62 536 TYR A C 1
ATOM 3966 O O . TYR A 1 536 ? -36.677 -8.508 64.380 1.00 96.62 536 TYR A O 1
ATOM 3974 N N . VAL A 1 537 ? -34.752 -7.676 63.577 1.00 96.56 537 VAL A N 1
ATOM 3975 C CA . VAL A 1 537 ? -34.415 -6.924 64.791 1.00 96.56 537 VAL A CA 1
ATOM 3976 C C . VAL A 1 537 ? -35.112 -5.568 64.734 1.00 96.56 537 VAL A C 1
ATOM 3978 O O . VAL A 1 537 ? -34.808 -4.721 63.890 1.00 96.56 537 VAL A O 1
ATOM 3981 N N . THR A 1 538 ? -36.062 -5.342 65.641 1.00 93.69 538 THR A N 1
ATOM 3982 C CA . THR A 1 538 ? -36.855 -4.103 65.662 1.00 93.69 538 THR A CA 1
ATOM 3983 C C . THR A 1 538 ? -35.950 -2.879 65.850 1.00 93.69 538 THR A C 1
ATOM 3985 O O . THR A 1 538 ? -35.055 -2.889 66.688 1.00 93.69 538 THR A O 1
ATOM 3988 N N . ASN A 1 539 ? -36.214 -1.808 65.093 1.00 92.50 539 ASN A N 1
ATOM 3989 C CA . ASN A 1 539 ? -35.431 -0.560 65.056 1.00 92.50 539 ASN A CA 1
ATOM 3990 C C . ASN A 1 539 ? -33.999 -0.675 64.489 1.00 92.50 539 ASN A C 1
ATOM 3992 O O . ASN A 1 539 ? -33.240 0.283 64.611 1.00 92.50 539 ASN A O 1
ATOM 3996 N N . SER A 1 540 ? -33.625 -1.794 63.855 1.00 95.88 540 SER A N 1
ATOM 3997 C CA . SER A 1 540 ? -32.309 -1.942 63.204 1.00 95.88 540 SER A CA 1
ATOM 3998 C C . SER A 1 540 ? -32.228 -1.330 61.797 1.00 95.88 540 SER A C 1
ATOM 4000 O O . SER A 1 540 ? -31.135 -1.082 61.290 1.00 95.88 540 SER A O 1
ATOM 4002 N N . LEU A 1 541 ? -33.376 -1.095 61.151 1.00 97.44 541 LEU A N 1
ATOM 4003 C CA . LEU A 1 541 ? -33.444 -0.603 59.778 1.00 97.44 541 LEU A CA 1
ATOM 4004 C C . LEU A 1 541 ? -33.050 0.874 59.670 1.00 97.44 541 LEU A C 1
ATOM 4006 O O . LEU A 1 541 ? -33.628 1.747 60.316 1.00 97.44 541 LEU A O 1
ATOM 4010 N N . THR A 1 542 ? -32.113 1.151 58.772 1.00 96.81 542 THR A N 1
ATOM 4011 C CA . THR A 1 542 ? -31.686 2.493 58.377 1.00 96.81 542 THR A CA 1
ATOM 4012 C C . THR A 1 542 ? -31.657 2.603 56.855 1.00 96.81 542 THR A C 1
ATOM 4014 O O . THR A 1 542 ? -31.371 1.634 56.150 1.00 96.81 542 THR A O 1
ATOM 4017 N N . SER A 1 543 ? -31.960 3.794 56.346 1.00 96.44 543 SER A N 1
ATOM 4018 C CA . SER A 1 543 ? -31.873 4.148 54.929 1.00 96.44 543 SER A CA 1
ATOM 4019 C C . SER A 1 543 ? -31.146 5.482 54.815 1.00 96.44 543 SER A C 1
ATOM 4021 O O . SER A 1 543 ? -31.404 6.392 55.604 1.00 96.44 543 SER A O 1
ATOM 4023 N N . SER A 1 544 ? -30.229 5.604 53.856 1.00 96.06 544 SER A N 1
ATOM 4024 C CA . SER A 1 544 ? -29.559 6.876 53.557 1.00 96.06 544 SER A CA 1
ATOM 4025 C C . SER A 1 544 ? -30.431 7.844 52.750 1.00 96.06 544 SER A C 1
ATOM 4027 O O . SER A 1 544 ? -29.995 8.960 52.480 1.00 96.06 544 SER A O 1
ATOM 4029 N N . ALA A 1 545 ? -31.619 7.406 52.330 1.00 93.25 545 ALA A N 1
ATOM 4030 C CA . ALA A 1 545 ? -32.558 8.166 51.518 1.00 93.25 545 ALA A CA 1
ATOM 4031 C C . ALA A 1 545 ? -33.987 7.990 52.071 1.00 93.25 545 ALA A C 1
ATOM 4033 O O . ALA A 1 545 ? -34.191 8.020 53.287 1.00 93.25 545 ALA A O 1
ATOM 4034 N N . GLU A 1 546 ? -34.983 7.820 51.205 1.00 94.81 546 GLU A N 1
ATOM 4035 C CA . GLU A 1 546 ? -36.385 7.627 51.568 1.00 94.81 546 GLU A CA 1
ATOM 4036 C C . GLU A 1 546 ? -36.546 6.491 52.596 1.00 94.81 546 GLU A C 1
ATOM 4038 O O . GLU A 1 546 ? -35.768 5.525 52.577 1.00 94.81 546 GLU A O 1
ATOM 4043 N N . PRO A 1 547 ? -37.536 6.575 53.506 1.00 94.06 547 PRO A N 1
ATOM 4044 C CA . PRO A 1 547 ? -37.711 5.575 54.550 1.00 94.06 547 PRO A CA 1
ATOM 4045 C C . PRO A 1 547 ? -37.945 4.176 53.969 1.00 94.06 547 PRO A C 1
ATOM 4047 O O . PRO A 1 547 ? -38.848 3.965 53.163 1.00 94.06 547 PRO A O 1
ATOM 4050 N N . ALA A 1 548 ? -37.147 3.211 54.420 1.00 95.81 548 ALA A N 1
ATOM 4051 C CA . ALA A 1 548 ? -37.432 1.794 54.231 1.00 95.81 548 ALA A CA 1
ATOM 4052 C C . ALA A 1 548 ? -38.350 1.299 55.360 1.00 95.81 548 ALA A C 1
ATOM 4054 O O . ALA A 1 548 ? -38.352 1.862 56.460 1.00 95.81 548 ALA A O 1
ATOM 4055 N N . SER A 1 549 ? -39.099 0.225 55.118 1.00 95.88 549 SER A N 1
ATOM 4056 C CA . SER A 1 549 ? -39.943 -0.409 56.136 1.00 95.88 549 SER A CA 1
ATOM 4057 C C . SER A 1 549 ? -39.808 -1.928 56.129 1.00 95.88 549 SER A C 1
ATOM 4059 O O . SER A 1 549 ? -39.518 -2.530 55.098 1.00 95.88 549 SER A O 1
ATOM 4061 N N . PHE A 1 550 ? -40.064 -2.550 57.278 1.00 96.56 550 PHE A N 1
ATOM 4062 C CA . PHE A 1 550 ? -40.285 -3.990 57.376 1.00 96.56 550 PHE A CA 1
ATOM 4063 C C . PHE A 1 550 ? -41.777 -4.293 57.184 1.00 96.56 550 PHE A C 1
ATOM 4065 O O . PHE A 1 550 ? -42.614 -3.712 57.876 1.00 96.56 550 PHE A O 1
ATOM 4072 N N . ASP A 1 551 ? -42.098 -5.188 56.253 1.00 94.50 551 ASP A N 1
ATOM 4073 C CA . ASP A 1 551 ? -43.449 -5.666 55.965 1.00 94.50 551 ASP A CA 1
ATOM 4074 C C . ASP A 1 551 ? -43.562 -7.148 56.347 1.00 94.50 551 ASP A C 1
ATOM 4076 O O . ASP A 1 551 ? -42.981 -8.020 55.699 1.00 94.50 551 ASP A O 1
ATOM 4080 N N . SER A 1 552 ? -44.310 -7.442 57.412 1.00 91.06 552 SER A N 1
ATOM 4081 C CA . SER A 1 552 ? -44.531 -8.812 57.889 1.00 91.06 552 SER A CA 1
ATOM 4082 C C . SER A 1 552 ? -45.530 -9.608 57.041 1.00 91.06 552 SER A C 1
ATOM 4084 O O . SER A 1 552 ? -45.692 -10.802 57.276 1.00 91.06 552 SER A O 1
ATOM 4086 N N . GLY A 1 553 ? -46.212 -8.976 56.080 1.00 86.06 553 GLY A N 1
ATOM 4087 C CA . GLY A 1 553 ? -47.169 -9.620 55.176 1.00 86.06 553 GLY A CA 1
ATOM 4088 C C . GLY A 1 553 ? -46.550 -10.197 53.899 1.00 86.06 553 GLY A C 1
ATOM 4089 O O . GLY A 1 553 ? -47.275 -10.783 53.093 1.00 86.06 553 GLY A O 1
ATOM 4090 N N . VAL A 1 554 ? -45.239 -10.031 53.688 1.00 82.31 554 VAL A N 1
ATOM 4091 C CA . VAL A 1 554 ? -44.538 -10.436 52.460 1.00 82.31 554 VAL A CA 1
ATOM 4092 C C . VAL A 1 554 ? -43.543 -11.561 52.746 1.00 82.31 554 VAL A C 1
ATOM 4094 O O . VAL A 1 554 ? -42.508 -11.343 53.369 1.00 82.31 554 VAL A O 1
ATOM 4097 N N . GLY A 1 555 ? -43.829 -12.758 52.224 1.00 78.31 555 GLY A N 1
ATOM 4098 C CA . GLY A 1 555 ? -43.037 -13.967 52.480 1.00 78.31 555 GLY A CA 1
ATOM 4099 C C . GLY A 1 555 ? -43.224 -14.517 53.899 1.00 78.31 555 GLY A C 1
ATOM 4100 O O . GLY A 1 555 ? -43.838 -13.878 54.749 1.00 78.31 555 GLY A O 1
ATOM 4101 N N . ASP A 1 556 ? -42.687 -15.709 54.163 1.00 81.38 556 ASP A N 1
ATOM 4102 C CA . ASP A 1 556 ? -42.946 -16.424 55.425 1.00 81.38 556 ASP A CA 1
ATOM 4103 C C . ASP A 1 556 ? -42.301 -15.754 56.657 1.00 81.38 556 ASP A C 1
ATOM 4105 O O . ASP A 1 556 ? -42.798 -15.912 57.769 1.00 81.38 556 ASP A O 1
ATOM 4109 N N . ASN A 1 557 ? -41.231 -14.969 56.463 1.00 86.94 557 ASN A N 1
ATOM 4110 C CA . ASN A 1 557 ? -40.479 -14.297 57.538 1.00 86.94 557 ASN A CA 1
ATOM 4111 C C . ASN A 1 557 ? -40.555 -12.758 57.462 1.00 86.94 557 ASN A C 1
ATOM 4113 O O . ASN A 1 557 ? -39.810 -12.060 58.153 1.00 86.94 557 ASN A O 1
ATOM 4117 N N . GLY A 1 558 ? -41.436 -12.218 56.613 1.00 93.19 558 GLY A N 1
ATOM 4118 C CA . GLY A 1 558 ? -41.488 -10.795 56.277 1.00 93.19 558 GLY A CA 1
ATOM 4119 C C . GLY A 1 558 ? -40.382 -10.348 55.311 1.00 93.19 558 GLY A C 1
ATOM 4120 O O . GLY A 1 558 ? -39.491 -11.117 54.939 1.00 93.19 558 GLY A O 1
ATOM 4121 N N . ALA A 1 559 ? -40.431 -9.082 54.896 1.00 96.25 559 ALA A N 1
ATOM 4122 C CA . ALA A 1 559 ? -39.478 -8.501 53.955 1.00 96.25 559 ALA A CA 1
ATOM 4123 C C . ALA A 1 559 ? -39.107 -7.057 54.304 1.00 96.25 559 ALA A C 1
ATOM 4125 O O . ALA A 1 559 ? -39.923 -6.299 54.828 1.00 96.25 559 ALA A O 1
ATOM 4126 N N . ILE A 1 560 ? -37.889 -6.647 53.951 1.00 97.56 560 ILE A N 1
ATOM 4127 C CA . ILE A 1 560 ? -37.536 -5.227 53.872 1.00 97.56 560 ILE A CA 1
ATOM 4128 C C . ILE A 1 560 ? -37.994 -4.702 52.517 1.00 97.56 560 ILE A C 1
ATOM 4130 O O . ILE A 1 560 ? -37.651 -5.255 51.469 1.00 97.56 560 ILE A O 1
ATOM 4134 N N . VAL A 1 561 ? -38.770 -3.624 52.544 1.00 96.62 561 VAL A N 1
ATOM 4135 C CA . VAL A 1 561 ? -39.265 -2.935 51.354 1.00 96.62 561 VAL A CA 1
ATOM 4136 C C . VAL A 1 561 ? -38.784 -1.492 51.350 1.00 96.62 561 VAL A C 1
ATOM 4138 O O . VAL A 1 561 ? -38.747 -0.818 52.383 1.00 96.62 561 VAL A O 1
ATOM 4141 N N . TRP A 1 562 ? -38.409 -1.012 50.171 1.00 97.06 562 TRP A N 1
ATOM 4142 C CA . TRP A 1 562 ? -38.019 0.377 49.965 1.00 97.06 562 TRP A CA 1
ATOM 4143 C C . TRP A 1 562 ? -38.452 0.842 48.578 1.00 97.06 562 TRP A C 1
ATOM 4145 O O . TRP A 1 562 ? -38.384 0.080 47.614 1.00 97.06 562 TRP A O 1
ATOM 4155 N N . ASN A 1 563 ? -38.910 2.088 48.493 1.00 96.00 563 ASN A N 1
ATOM 4156 C CA . ASN A 1 563 ? -39.237 2.754 47.238 1.00 96.00 563 ASN A CA 1
ATOM 4157 C C . ASN A 1 563 ? -38.640 4.159 47.288 1.00 96.00 563 ASN A C 1
ATOM 4159 O O . ASN A 1 563 ? -38.862 4.875 48.267 1.00 96.00 563 ASN A O 1
ATOM 4163 N N . GLY A 1 564 ? -37.922 4.560 46.247 1.00 94.19 564 GLY A N 1
ATOM 4164 C CA . GLY A 1 564 ? -37.305 5.882 46.199 1.00 94.19 564 GLY A CA 1
ATOM 4165 C C . GLY A 1 564 ? -36.530 6.126 44.913 1.00 94.19 564 GLY A C 1
ATOM 4166 O O . GLY A 1 564 ? -36.465 5.260 44.037 1.00 94.19 564 GLY A O 1
ATOM 4167 N N . SER A 1 565 ? -35.968 7.327 44.787 1.00 93.44 565 SER A N 1
ATOM 4168 C CA . SER A 1 565 ? -35.153 7.689 43.626 1.00 93.44 565 SER A CA 1
ATOM 4169 C C . SER A 1 565 ? -33.686 7.317 43.849 1.00 93.44 565 SER A C 1
ATOM 4171 O O . SER A 1 565 ? -33.149 7.514 44.939 1.00 93.44 565 SER A O 1
ATOM 4173 N N . VAL A 1 566 ? -33.013 6.813 42.814 1.00 95.06 566 VAL A N 1
ATOM 4174 C CA . VAL A 1 566 ? -31.563 6.559 42.821 1.00 95.06 566 VAL A CA 1
ATOM 4175 C C . VAL A 1 566 ? -30.901 7.366 41.709 1.00 95.06 566 VAL A C 1
ATOM 4177 O O . VAL A 1 566 ? -30.970 6.996 40.533 1.00 95.06 566 VAL A O 1
ATOM 4180 N N . SER A 1 567 ? -30.228 8.453 42.086 1.00 93.38 567 SER A N 1
ATOM 4181 C CA . SER A 1 567 ? -29.443 9.276 41.161 1.00 93.38 567 SER A CA 1
ATOM 4182 C C . SER A 1 567 ? -28.035 8.717 40.939 1.00 93.38 567 SER A C 1
ATOM 4184 O O . SER A 1 567 ? -27.540 7.904 41.725 1.00 93.38 567 SER A O 1
ATOM 4186 N N . SER A 1 568 ? -27.358 9.154 39.873 1.00 89.88 568 SER A N 1
ATOM 4187 C CA . SER A 1 568 ? -25.972 8.740 39.582 1.00 89.88 568 SER A CA 1
ATOM 4188 C C . SER A 1 568 ? -24.942 9.243 40.589 1.00 89.88 568 SER A C 1
ATOM 4190 O O . SER A 1 568 ? -23.898 8.618 40.781 1.00 89.88 568 SER A O 1
ATOM 4192 N N . ALA A 1 569 ? -25.209 10.383 41.227 1.00 83.81 569 ALA A N 1
ATOM 4193 C CA . ALA A 1 569 ? -24.252 11.042 42.109 1.00 83.81 569 ALA A CA 1
ATOM 4194 C C . ALA A 1 569 ? -24.166 10.386 43.496 1.00 83.81 569 ALA A C 1
ATOM 4196 O O . ALA A 1 569 ? -23.095 10.385 44.107 1.00 83.81 569 ALA A O 1
ATOM 4197 N N . THR A 1 570 ? -25.276 9.827 43.993 1.00 89.06 570 THR A N 1
ATOM 4198 C CA . THR A 1 570 ? -25.381 9.369 45.383 1.00 89.06 570 THR A CA 1
ATOM 4199 C C . THR A 1 570 ? -26.010 7.977 45.457 1.00 89.06 570 THR A C 1
ATOM 4201 O O . THR A 1 570 ? -27.220 7.842 45.287 1.00 89.06 570 THR A O 1
ATOM 4204 N N . PRO A 1 571 ? -25.222 6.930 45.766 1.00 94.69 571 PRO A N 1
ATOM 4205 C CA . PRO A 1 571 ? -25.758 5.605 46.056 1.00 94.69 571 PRO A CA 1
ATOM 4206 C C . PRO A 1 571 ? -26.720 5.610 47.247 1.00 94.69 571 PRO A C 1
ATOM 4208 O O . PRO A 1 571 ? -26.462 6.277 48.252 1.00 94.69 571 PRO A O 1
ATOM 4211 N N . VAL A 1 572 ? -27.767 4.787 47.181 1.00 96.88 572 VAL A N 1
ATOM 4212 C CA . VAL A 1 572 ? -28.673 4.553 48.314 1.00 96.88 572 VAL A CA 1
ATOM 4213 C C . VAL A 1 572 ? -28.188 3.344 49.107 1.00 96.88 572 VAL A C 1
ATOM 4215 O O . VAL A 1 572 ? -27.980 2.269 48.545 1.00 96.88 572 VAL A O 1
ATOM 4218 N N . SER A 1 573 ? -28.004 3.511 50.416 1.00 97.00 573 SER A N 1
ATOM 4219 C CA . SER A 1 573 ? -27.622 2.448 51.345 1.00 97.00 573 SER A CA 1
ATOM 4220 C C . SER A 1 573 ? -28.782 2.115 52.275 1.00 97.00 573 SER A C 1
ATOM 4222 O O . SER A 1 573 ? -29.282 2.994 52.975 1.00 97.00 573 SER A O 1
ATOM 4224 N N . ILE A 1 574 ? -29.163 0.840 52.326 1.00 98.00 574 ILE A N 1
ATOM 4225 C CA . ILE A 1 574 ? -30.164 0.303 53.252 1.00 98.00 574 ILE A CA 1
ATOM 4226 C C . ILE A 1 574 ? -29.480 -0.740 54.123 1.00 98.00 574 ILE A C 1
ATOM 4228 O O . ILE A 1 574 ? -28.885 -1.685 53.602 1.00 98.00 574 ILE A O 1
ATOM 4232 N N . THR A 1 575 ? -29.570 -0.574 55.438 1.00 97.62 575 THR A N 1
ATOM 4233 C CA . THR A 1 575 ? -28.960 -1.491 56.405 1.00 97.62 575 THR A CA 1
ATOM 4234 C C . THR A 1 575 ? -30.003 -1.962 57.400 1.00 97.62 575 THR A C 1
ATOM 4236 O O . THR A 1 575 ? -30.765 -1.145 57.905 1.00 97.62 575 THR A O 1
ATOM 4239 N N . PHE A 1 576 ? -30.035 -3.257 57.694 1.00 97.69 576 PHE A N 1
ATOM 4240 C CA . PHE A 1 576 ? -30.925 -3.850 58.692 1.00 97.69 576 PHE A CA 1
ATOM 4241 C C . PHE A 1 576 ? -30.272 -5.062 59.346 1.00 97.69 576 PHE A C 1
ATOM 4243 O O . PHE A 1 576 ? -29.346 -5.654 58.787 1.00 97.69 576 PHE A O 1
ATOM 4250 N N . GLU A 1 577 ? -30.777 -5.446 60.512 1.00 96.81 577 GLU A N 1
ATOM 4251 C CA . GLU A 1 577 ? -30.304 -6.618 61.236 1.00 96.81 577 GLU A CA 1
ATOM 4252 C C . GLU A 1 577 ? -31.391 -7.681 61.334 1.00 96.81 577 GLU A C 1
ATOM 4254 O O . GLU A 1 577 ? -32.580 -7.392 61.516 1.00 96.81 577 GLU A O 1
ATOM 4259 N N . VAL A 1 578 ? -30.959 -8.933 61.230 1.00 94.94 578 VAL A N 1
ATOM 4260 C CA . VAL A 1 578 ? -31.774 -10.096 61.572 1.00 94.94 578 VAL A CA 1
ATOM 4261 C C . VAL A 1 578 ? -31.048 -10.937 62.609 1.00 94.94 578 VAL A C 1
ATOM 4263 O O . VAL A 1 578 ? -29.823 -11.031 62.593 1.00 94.94 578 VAL A O 1
ATOM 4266 N N . GLU A 1 579 ? -31.798 -11.559 63.504 1.00 92.81 579 GLU A N 1
ATOM 4267 C CA . GLU A 1 579 ? -31.273 -12.499 64.489 1.00 92.81 579 GLU A CA 1
ATOM 4268 C C . GLU A 1 579 ? -31.483 -13.932 63.998 1.00 92.81 579 GLU A C 1
ATOM 4270 O O . GLU A 1 579 ? -32.574 -14.276 63.534 1.00 92.81 579 GLU A O 1
ATOM 4275 N N . LEU A 1 580 ? -30.451 -14.772 64.103 1.00 90.62 580 LEU A N 1
ATOM 4276 C CA . LEU A 1 580 ? -30.557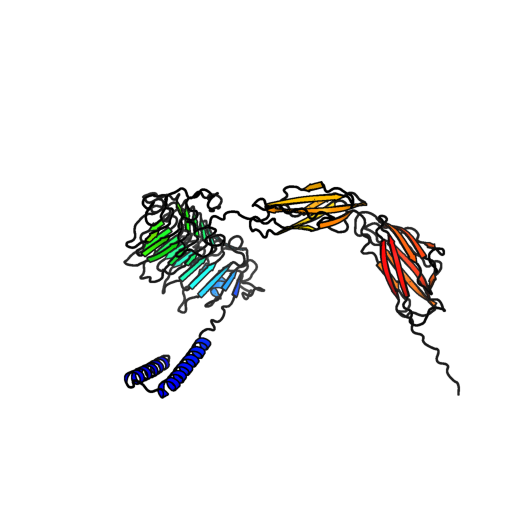 -16.200 63.801 1.00 90.62 580 LEU A CA 1
ATOM 4277 C C . LEU A 1 580 ? -31.313 -16.936 64.917 1.00 90.62 580 LEU A C 1
ATOM 4279 O O . LEU A 1 580 ? -30.888 -16.925 66.074 1.00 90.62 580 LEU A O 1
ATOM 4283 N N . LEU A 1 581 ? -32.401 -17.616 64.564 1.00 9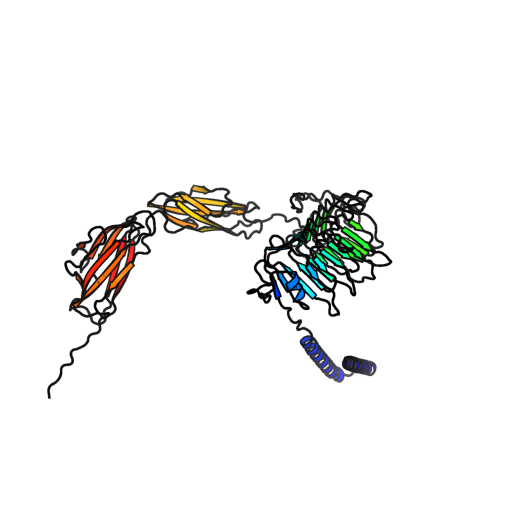0.06 581 LEU A N 1
ATOM 4284 C CA . LEU A 1 581 ? -33.292 -18.282 65.509 1.00 90.06 581 LEU A CA 1
ATOM 4285 C C . LEU A 1 581 ? -32.741 -19.621 66.019 1.00 90.06 581 LEU A C 1
ATOM 4287 O O . LEU A 1 581 ? -31.895 -20.268 65.405 1.00 90.06 581 LEU A O 1
ATOM 4291 N N . THR A 1 582 ? -33.255 -20.051 67.173 1.00 86.00 582 THR A N 1
ATOM 4292 C CA . THR A 1 582 ? -32.835 -21.295 67.852 1.00 86.00 582 THR A CA 1
ATOM 4293 C C . THR A 1 582 ? -33.212 -22.586 67.127 1.00 86.00 582 THR A C 1
ATOM 4295 O O . THR A 1 582 ? -32.647 -23.635 67.428 1.00 86.00 582 THR A O 1
ATOM 4298 N N . ASP A 1 583 ? -34.141 -22.522 66.177 1.00 85.06 583 ASP A N 1
ATOM 4299 C CA . ASP A 1 583 ? -34.571 -23.634 65.329 1.00 85.06 583 ASP A CA 1
ATOM 4300 C C . ASP A 1 583 ? -33.781 -23.727 64.009 1.00 85.06 583 ASP A C 1
ATOM 4302 O O . ASP A 1 583 ? -34.047 -24.617 63.198 1.00 85.06 583 ASP A O 1
ATOM 4306 N N . ALA A 1 584 ? -32.783 -22.857 63.805 1.00 83.31 584 ALA A N 1
ATOM 4307 C CA . ALA A 1 584 ? -31.883 -22.918 62.662 1.00 83.31 584 ALA A CA 1
ATOM 4308 C C . ALA A 1 584 ? -31.071 -24.235 62.657 1.00 83.31 584 ALA A C 1
ATOM 4310 O O . ALA A 1 584 ? -30.374 -24.541 63.631 1.00 83.31 584 ALA A O 1
ATOM 4311 N N . PRO A 1 585 ? -31.098 -25.020 61.563 1.00 80.69 585 PRO A N 1
ATOM 4312 C CA . PRO A 1 585 ? -30.285 -26.224 61.436 1.00 80.69 585 PRO A CA 1
ATOM 4313 C C . PRO A 1 585 ? -28.778 -25.933 61.520 1.00 80.69 585 PRO A C 1
ATOM 4315 O O . PRO A 1 585 ? -28.279 -24.974 60.929 1.00 80.69 585 PRO A O 1
ATOM 4318 N N . ALA A 1 586 ? -28.030 -26.811 62.196 1.00 73.75 586 ALA A N 1
ATOM 4319 C CA . ALA A 1 586 ? -26.568 -26.771 62.191 1.00 73.75 586 ALA A CA 1
ATOM 4320 C C . ALA A 1 586 ? -26.018 -26.895 60.760 1.00 73.75 586 ALA A C 1
ATOM 4322 O O . ALA A 1 586 ? -26.587 -27.607 59.929 1.00 73.75 586 ALA A O 1
ATOM 4323 N N . ASN A 1 587 ? -24.893 -26.235 60.481 1.00 74.38 587 ASN A N 1
ATOM 4324 C CA . ASN A 1 587 ? -24.267 -26.180 59.158 1.00 74.38 587 ASN A CA 1
ATOM 4325 C C . ASN A 1 587 ? -25.113 -25.544 58.032 1.00 74.38 587 ASN A C 1
ATOM 4327 O O . ASN A 1 587 ? -24.764 -25.698 56.861 1.00 74.38 587 ASN A O 1
ATOM 4331 N N . LEU A 1 588 ? -26.205 -24.830 58.337 1.00 74.56 588 LEU A N 1
ATOM 4332 C CA . LEU A 1 588 ? -27.003 -24.156 57.311 1.00 74.56 588 LEU A CA 1
ATOM 4333 C C . LEU A 1 588 ? -26.358 -22.814 56.911 1.00 74.56 588 LEU A C 1
ATOM 4335 O O . LEU A 1 588 ? -26.302 -21.906 57.743 1.00 74.56 588 LEU A O 1
ATOM 4339 N N . PRO A 1 589 ? -25.885 -22.640 55.662 1.00 82.19 589 PRO A N 1
ATOM 4340 C CA . PRO A 1 589 ? -25.533 -21.317 55.163 1.00 82.19 589 PRO A CA 1
ATOM 4341 C C . PRO A 1 589 ? -26.785 -20.449 55.011 1.00 82.19 589 PRO A C 1
ATOM 4343 O O . PRO A 1 589 ? -27.816 -20.907 54.511 1.00 82.19 589 PRO A O 1
ATOM 4346 N N . ILE A 1 590 ? -26.682 -19.175 55.386 1.00 87.38 590 ILE A N 1
ATOM 4347 C CA . ILE A 1 590 ? -27.791 -18.227 55.252 1.00 87.38 590 ILE A CA 1
ATOM 4348 C C . ILE A 1 590 ? -27.601 -17.418 53.972 1.00 87.38 590 ILE A C 1
ATOM 4350 O O . ILE A 1 590 ? -26.705 -16.575 53.851 1.00 87.38 590 ILE A O 1
ATOM 4354 N N . HIS A 1 591 ? -28.474 -17.685 53.006 1.00 89.94 591 HIS A N 1
ATOM 4355 C CA . HIS A 1 591 ? -28.580 -16.941 51.760 1.00 89.94 591 HIS A CA 1
ATOM 4356 C C . HIS A 1 591 ? -29.646 -15.870 51.903 1.00 89.94 591 HIS A C 1
ATOM 4358 O O . HIS A 1 591 ? -30.771 -16.169 52.300 1.00 89.94 591 HIS A O 1
ATOM 4364 N N . ASN A 1 592 ? -29.311 -14.641 51.525 1.00 93.44 592 ASN A N 1
ATOM 4365 C CA . ASN A 1 592 ? -30.299 -13.581 51.474 1.00 93.44 592 ASN A CA 1
ATOM 4366 C C . ASN A 1 592 ? -30.297 -12.885 50.114 1.00 93.44 592 ASN A C 1
ATOM 4368 O O . ASN A 1 592 ? -29.274 -12.344 49.687 1.00 93.44 592 ASN A O 1
ATOM 4372 N N . THR A 1 593 ? -31.461 -12.821 49.475 1.00 93.94 593 THR A N 1
ATOM 4373 C CA . THR A 1 593 ? -31.632 -12.294 48.117 1.00 93.94 593 THR A CA 1
ATOM 4374 C C . THR A 1 593 ? -32.459 -11.018 48.149 1.00 93.94 593 THR A C 1
ATOM 4376 O O . THR A 1 593 ? -33.498 -10.972 48.791 1.00 93.94 593 THR A O 1
ATOM 4379 N N . VAL A 1 594 ? -31.984 -9.977 47.471 1.00 96.06 594 VAL A N 1
ATOM 4380 C CA . VAL A 1 594 ? -32.753 -8.754 47.221 1.00 96.06 594 VAL A CA 1
ATOM 4381 C C . VAL A 1 594 ? -33.108 -8.657 45.745 1.00 96.06 594 VAL A C 1
ATOM 4383 O O . VAL A 1 594 ? -32.273 -8.953 44.883 1.00 96.06 594 VAL A O 1
ATOM 4386 N N . PHE A 1 595 ? -34.326 -8.204 45.477 1.00 96.00 595 PHE A N 1
ATOM 4387 C CA . PHE A 1 595 ? -34.814 -7.807 44.164 1.00 96.00 595 PHE A CA 1
ATOM 4388 C C . PHE A 1 595 ? -34.882 -6.281 44.102 1.00 96.00 595 PHE A C 1
ATOM 4390 O O . PHE A 1 595 ? -35.409 -5.653 45.020 1.00 96.00 595 PHE A O 1
ATOM 4397 N N . ILE A 1 596 ? -34.321 -5.693 43.048 1.00 96.12 596 ILE A N 1
ATOM 4398 C CA . ILE A 1 596 ? -34.250 -4.247 42.823 1.00 96.12 596 ILE A CA 1
ATOM 4399 C C . ILE A 1 596 ? -34.794 -3.978 41.420 1.00 96.12 596 ILE A C 1
ATOM 4401 O O . ILE A 1 596 ? -34.136 -4.301 40.436 1.00 96.12 596 ILE A O 1
ATOM 4405 N N . ASP A 1 597 ? -35.998 -3.433 41.335 1.00 93.69 597 ASP A N 1
ATOM 4406 C CA . ASP A 1 597 ? -36.611 -2.941 40.100 1.00 93.69 597 ASP A CA 1
ATOM 4407 C C . ASP A 1 597 ? -36.137 -1.506 39.841 1.00 93.69 597 ASP A C 1
ATOM 4409 O O . ASP A 1 597 ? -36.064 -0.715 40.785 1.00 93.69 597 ASP A O 1
ATOM 4413 N N . ASP A 1 598 ? -35.800 -1.178 38.596 1.00 89.69 598 ASP A N 1
ATOM 4414 C CA . ASP A 1 598 ? -35.356 0.153 38.165 1.00 89.69 598 ASP A CA 1
ATOM 4415 C C . ASP A 1 598 ? -36.505 1.129 37.841 1.00 89.69 598 ASP A C 1
ATOM 4417 O O . ASP A 1 598 ? -36.253 2.305 37.553 1.00 89.69 598 ASP A O 1
ATOM 4421 N N . GLY A 1 599 ? -37.753 0.657 37.901 1.00 87.44 599 GLY A N 1
ATOM 4422 C CA . GLY A 1 599 ? -38.958 1.410 37.546 1.00 87.44 599 GLY A CA 1
ATOM 4423 C C . GLY A 1 599 ? -39.385 1.233 36.087 1.00 87.44 599 GLY A C 1
ATOM 4424 O O . GLY A 1 599 ? -40.400 1.796 35.676 1.00 87.44 599 GLY A O 1
ATOM 4425 N N . TRP A 1 600 ? -38.644 0.434 35.317 1.00 86.06 600 TRP A N 1
ATOM 4426 C CA . TRP A 1 600 ? -38.873 0.163 33.896 1.00 86.06 600 TRP A CA 1
ATOM 4427 C C . TRP A 1 600 ? -39.071 -1.331 33.607 1.00 86.06 600 TRP A C 1
ATOM 4429 O O . TRP A 1 600 ? -39.000 -1.762 32.458 1.00 86.06 600 TRP A O 1
ATOM 4439 N N . ASN A 1 601 ? -39.400 -2.113 34.642 1.00 79.38 601 ASN A N 1
ATOM 4440 C CA . ASN A 1 601 ? -39.535 -3.572 34.619 1.00 79.38 601 ASN A CA 1
ATOM 4441 C C . ASN A 1 601 ? -38.213 -4.326 34.390 1.00 79.38 601 ASN A C 1
ATOM 4443 O O . ASN A 1 601 ? -38.245 -5.508 34.026 1.00 79.38 601 ASN A O 1
ATOM 4447 N N . HIS A 1 602 ? -37.053 -3.707 34.639 1.00 84.12 602 HIS A N 1
ATOM 4448 C CA . HIS A 1 602 ? -35.799 -4.449 34.750 1.00 84.12 602 HIS A CA 1
ATOM 4449 C C . HIS A 1 602 ? -35.526 -4.774 36.216 1.00 84.12 602 HIS A C 1
ATOM 4451 O O . HIS A 1 602 ? -35.146 -3.921 37.017 1.00 84.12 602 HIS A O 1
ATOM 4457 N N . VAL A 1 603 ? -35.694 -6.050 36.572 1.00 90.50 603 VAL A N 1
ATOM 4458 C CA . VAL A 1 603 ? -35.479 -6.519 37.944 1.00 90.50 603 VAL A CA 1
ATOM 4459 C C . VAL A 1 603 ? -34.082 -7.108 38.094 1.00 90.50 603 VAL A C 1
ATOM 4461 O O . VAL A 1 603 ? -33.741 -8.153 37.536 1.00 90.50 603 VAL A O 1
ATOM 4464 N N . LEU A 1 604 ? -33.275 -6.453 38.916 1.00 92.88 604 LEU A N 1
ATOM 4465 C CA . LEU A 1 604 ? -31.949 -6.889 39.308 1.00 92.88 604 LEU A CA 1
ATOM 4466 C C . LEU A 1 604 ? -32.006 -7.748 40.572 1.00 92.88 604 LEU A C 1
ATOM 4468 O O . LEU A 1 604 ? -32.613 -7.368 41.567 1.00 92.88 604 LEU A O 1
ATOM 4472 N N . THR A 1 605 ? -31.301 -8.879 40.577 1.00 95.00 605 THR A N 1
ATOM 4473 C CA . THR A 1 605 ? -31.191 -9.746 41.763 1.00 95.00 605 THR A CA 1
ATOM 4474 C C . THR A 1 605 ? -29.792 -9.662 42.374 1.00 95.00 605 THR A C 1
ATOM 4476 O O . THR A 1 605 ? -28.795 -9.781 41.655 1.00 95.00 605 THR A O 1
ATOM 4479 N N . ARG A 1 606 ? -29.674 -9.473 43.695 1.00 95.38 606 ARG A N 1
ATOM 4480 C CA . ARG A 1 606 ? -28.387 -9.512 44.421 1.00 95.38 606 ARG A CA 1
ATOM 4481 C C . ARG A 1 606 ? -28.444 -10.446 45.621 1.00 95.38 606 ARG A C 1
ATOM 4483 O O . ARG A 1 606 ? -29.402 -10.435 46.383 1.00 95.38 606 ARG A O 1
ATOM 4490 N N . LEU A 1 607 ? -27.385 -11.229 45.793 1.00 93.44 607 LEU A N 1
ATOM 4491 C CA . LEU A 1 607 ? -27.267 -12.257 46.822 1.00 93.44 607 LEU A CA 1
ATOM 4492 C C . LEU A 1 607 ? -26.164 -11.883 47.816 1.00 93.44 607 LEU A C 1
ATOM 4494 O O . LEU A 1 607 ? -25.071 -11.497 47.406 1.00 93.44 607 LEU A O 1
ATOM 4498 N N . ALA A 1 608 ? -26.439 -12.053 49.106 1.00 91.12 608 ALA A N 1
ATOM 4499 C CA . ALA A 1 608 ? -25.424 -12.104 50.153 1.00 91.12 608 ALA A CA 1
ATOM 4500 C C . ALA A 1 608 ? -25.402 -13.488 50.806 1.00 91.12 608 ALA A C 1
ATOM 4502 O O . ALA A 1 608 ? -26.438 -14.143 50.941 1.00 91.12 608 ALA A O 1
ATOM 4503 N N . PHE A 1 609 ? -24.206 -13.909 51.210 1.00 87.94 609 PHE A N 1
ATOM 4504 C CA . PHE A 1 609 ? -23.935 -15.211 51.805 1.00 87.94 609 PHE A CA 1
ATOM 4505 C C . PHE A 1 609 ? -23.303 -15.030 53.182 1.00 87.94 609 PHE A C 1
ATOM 4507 O O . PHE A 1 609 ? -22.253 -14.394 53.284 1.00 87.94 609 PHE A O 1
ATOM 4514 N N . ALA A 1 610 ? -23.921 -15.607 54.213 1.00 83.50 610 ALA A N 1
ATOM 4515 C CA . ALA A 1 610 ? -23.278 -15.821 55.503 1.00 83.50 610 ALA A CA 1
ATOM 4516 C C . ALA A 1 610 ? -22.859 -17.302 55.625 1.00 83.50 610 ALA A C 1
ATOM 4518 O O . ALA A 1 610 ? -23.681 -18.182 55.341 1.00 83.50 610 ALA A O 1
ATOM 4519 N N . PRO A 1 611 ? -21.602 -17.585 56.021 1.00 76.12 611 PRO A N 1
ATOM 4520 C CA . PRO A 1 611 ? -21.101 -18.946 56.196 1.00 76.12 611 PRO A CA 1
ATOM 4521 C C . PRO A 1 611 ? -21.859 -19.701 57.294 1.00 76.12 611 PRO A C 1
ATOM 4523 O O . PRO A 1 611 ? -22.530 -19.109 58.135 1.00 76.12 611 PRO A O 1
ATOM 4526 N N . SER A 1 612 ? -21.759 -21.027 57.260 1.00 65.94 612 SER A N 1
ATOM 4527 C CA . SER A 1 612 ? -22.461 -21.928 58.169 1.00 65.94 612 SER A CA 1
ATOM 4528 C C . SER A 1 612 ? -21.981 -21.832 59.625 1.00 65.94 612 SER A C 1
ATOM 4530 O O . SER A 1 612 ? -20.810 -21.572 59.884 1.00 65.94 612 SER A O 1
ATOM 4532 N N . HIS A 1 613 ? -22.890 -22.100 60.567 1.00 62.50 613 HIS A N 1
ATOM 4533 C CA . HIS A 1 613 ? -22.634 -22.174 62.011 1.00 62.50 613 HIS A CA 1
ATOM 4534 C C . HIS A 1 613 ? -22.097 -23.558 62.450 1.00 62.50 613 HIS A C 1
ATOM 4536 O O . HIS A 1 613 ? -22.758 -24.567 62.185 1.00 62.50 613 HIS A O 1
ATOM 4542 N N . ASP A 1 614 ? -20.969 -23.584 63.184 1.00 56.06 614 ASP A N 1
ATOM 4543 C CA . ASP A 1 614 ? -20.432 -24.761 63.897 1.00 56.06 614 ASP A CA 1
ATOM 4544 C C . ASP A 1 614 ? -21.014 -24.892 65.319 1.00 56.06 614 ASP A C 1
ATOM 4546 O O . ASP A 1 614 ? -20.958 -23.960 66.126 1.00 56.06 614 ASP A O 1
ATOM 4550 N N . VAL A 1 615 ? -21.509 -26.080 65.682 1.00 48.94 615 VAL A N 1
ATOM 4551 C CA . VAL A 1 615 ? -22.004 -26.369 67.040 1.00 48.94 615 VAL A CA 1
ATOM 4552 C C . VAL A 1 615 ? -20.843 -26.784 67.953 1.00 48.94 615 VAL A C 1
ATOM 4554 O O . VAL A 1 615 ? -20.377 -27.923 67.889 1.00 48.94 615 VAL A O 1
ATOM 4557 N N . TYR A 1 616 ? -20.423 -25.917 68.880 1.00 48.66 616 TYR A N 1
ATOM 4558 C CA . TYR A 1 616 ? -19.621 -26.346 70.032 1.00 48.66 616 TYR A CA 1
ATOM 4559 C C . TYR A 1 616 ? -20.542 -26.891 71.133 1.00 48.66 616 TYR A C 1
ATOM 4561 O O . TYR A 1 616 ? -21.221 -26.141 71.833 1.00 48.66 616 TYR A O 1
ATOM 4569 N N . LEU A 1 617 ? -20.567 -28.217 71.301 1.00 37.84 617 LEU A N 1
ATOM 4570 C CA . LEU A 1 617 ? -21.210 -28.863 72.450 1.00 37.84 617 LEU A CA 1
ATOM 4571 C C . LEU A 1 617 ? -20.490 -28.448 73.751 1.00 37.84 617 LEU A C 1
ATOM 4573 O O . LEU A 1 617 ? -19.258 -28.516 73.799 1.00 37.84 617 LEU A O 1
ATOM 4577 N N . PRO A 1 618 ? -21.201 -28.080 74.835 1.00 41.00 618 PRO A N 1
ATOM 4578 C CA . PRO A 1 618 ? -20.554 -27.846 76.119 1.00 41.00 618 PRO A CA 1
ATOM 4579 C C . PRO A 1 618 ? -19.958 -29.161 76.637 1.00 41.00 618 PRO A C 1
ATOM 4581 O O . PRO A 1 618 ? -20.654 -30.171 76.768 1.00 41.00 618 PRO A O 1
ATOM 4584 N N . LEU A 1 619 ? -18.658 -29.152 76.949 1.00 39.81 619 LEU A N 1
ATOM 4585 C CA . LEU A 1 619 ? -17.996 -30.249 77.650 1.00 39.81 619 LEU A CA 1
ATOM 4586 C C . LEU A 1 619 ? -18.671 -30.419 79.021 1.00 39.81 619 LEU A C 1
ATOM 4588 O O . LEU A 1 619 ? -18.452 -29.630 79.940 1.00 39.81 619 LEU A O 1
ATOM 4592 N N . ALA A 1 620 ? -19.491 -31.456 79.176 1.00 38.91 620 ALA A N 1
ATOM 4593 C CA . ALA A 1 620 ? -19.940 -31.889 80.489 1.00 38.91 620 ALA A CA 1
ATOM 4594 C C . ALA A 1 620 ? -18.720 -32.425 81.257 1.00 38.91 620 ALA A C 1
ATOM 4596 O O . ALA A 1 620 ? -18.278 -33.554 81.032 1.00 38.91 620 ALA A O 1
ATOM 4597 N N . MET A 1 621 ? -18.153 -31.614 82.158 1.00 41.44 621 MET A N 1
ATOM 4598 C CA . MET A 1 621 ? -17.202 -32.102 83.156 1.00 41.44 621 MET A CA 1
ATOM 4599 C C . MET A 1 621 ? -17.914 -33.127 84.040 1.00 41.44 621 MET A C 1
ATOM 4601 O O . MET A 1 621 ? -18.751 -32.785 84.874 1.00 41.44 621 MET A O 1
ATOM 4605 N N . LYS A 1 622 ? -17.574 -34.402 83.850 1.00 37.78 622 LYS A N 1
ATOM 4606 C CA . LYS A 1 622 ? -17.943 -35.470 84.772 1.00 37.78 622 LYS A CA 1
ATOM 4607 C C . LYS A 1 622 ? -17.024 -35.362 85.988 1.00 37.78 622 LYS A C 1
ATOM 4609 O O . LYS A 1 622 ? -15.834 -35.646 85.887 1.00 37.78 622 LYS A O 1
ATOM 4614 N N . SER A 1 623 ? -17.568 -34.921 87.118 1.00 42.75 623 SER A N 1
ATOM 4615 C CA . SER A 1 623 ? -16.906 -35.032 88.417 1.00 42.75 623 SER A CA 1
ATOM 4616 C C . SER A 1 623 ? -16.726 -36.511 88.774 1.00 42.75 623 SER A C 1
ATOM 4618 O O . SER A 1 623 ? -17.720 -37.242 88.836 1.00 42.75 623 SER A O 1
ATOM 4620 N N . HIS A 1 624 ? -15.489 -36.925 89.035 1.00 43.00 624 HIS A N 1
ATOM 4621 C CA . HIS A 1 624 ? -15.166 -38.124 89.804 1.00 43.00 624 HIS A CA 1
ATOM 4622 C C . HIS A 1 624 ? -14.227 -37.750 90.940 1.00 43.00 624 HIS A C 1
ATOM 4624 O O . HIS A 1 624 ? -13.296 -36.954 90.679 1.00 43.00 624 HIS A O 1
#

pLDDT: mean 86.8, std 15.07, range [37.78, 98.88]

Secondary structure (DSSP, 8-state):
--TTHHHHHHHHHHHHHHHHHH----THHHHHHHHHHHHHHHHHHHHHHTT---PPPPEEEE-TT--TTT--SBTTB-BS-HHHHHHH--TTEEEEE-SEEE---EEE---SSSPPEEEEEESS-TTTEEEE-TTTS-SEEE-SSEEEEES-EEE----SSSTT-SEEEEE--SSS--EEEEES-EEE---SSEEEEEES----EEES-EEESSS-SEEEEE-S----EEEEES-EEES-BSSS-SEEEEE-TT---EEEEES-EEES-EEEE-SSEEEE-SEEEEES-EEES-EEEEE-SSEE---TT-EEES-EETT-TTTTSTT-B-S---EEEGGGTEEEEPTT-TTTT-S-STT--SB-SSS-BSS-SSSPPSSSS--------S--EEEEE--SEE-SEEEEEEEEE-SSSS-EEEEEEEEEESTTPPPEEEEEEE--SEEEEE--TT-EEEEEEEEEETT--BPPP--TT-SEEEEES---TT-EEEEE-SSSS--TT-EEEEEEEE---SSSPEEEEEEEEPPTTEEE-TT--EESSSPPEEETTSSTT-EEEEEEEE-SSS-EEEEEEEEEPTTPPTT--EEEEEEEE-SSS-EEEEEEEEPPPP----------